Protein AF-0000000072488940 (afdb_homodimer)

Foldseek 3Di:
DLVLVVLLVLLLVLLVVCVVVVDLPDPRPQPDDPPDPSSLSSVLLNLLNSLVVLVVVLPPPPDDPVVNVVSVVVSVVSVVVNLVSLLVVLVVLCVVLVPPAADPQAEADPDDLSVLSSVSSNLSNVLVVLVVQLVDPPDDPVSNVVSVVVSVVSVVVNVVSSVVSSVVSVCSNNNNYDDDDDRDVDQVVDLVRDCVSVVVD/DLVLVVLLVLLLVLLVVCVVVVDLPDPRPQPDDPPDPSSLSSVLLNLLNSLVVLVVVLPPPPDDPVVNVVSVVVSVVSVVVNLVSLLVVLVVLCVVLVPPAADPQAEADPDDLSVLSSVSSNLSNVLVVLVVQLVDPPDDPVSNVVSVVVSVVSVVVNVVSSVVSVVVSVCSNNNNYDDDRDRDVPQVVDLVRDCVNPVVD

Organism: NCBI:txid1796646

Solvent-accessible surface area (backbone atoms only — not comparable to full-atom values): 22090 Å² total; per-residue (Å²): 128,64,56,38,56,55,49,46,54,40,20,40,48,29,45,52,58,48,63,73,70,70,47,81,82,61,77,82,84,71,89,47,59,86,91,41,69,65,28,51,48,29,53,46,22,40,52,48,48,37,47,53,53,53,53,50,58,61,62,42,90,82,54,52,34,63,59,36,44,54,48,50,54,51,48,54,54,47,51,52,54,50,51,52,48,36,50,50,45,40,48,51,52,49,62,72,47,62,83,48,64,62,43,96,81,37,43,51,64,69,63,52,71,30,59,4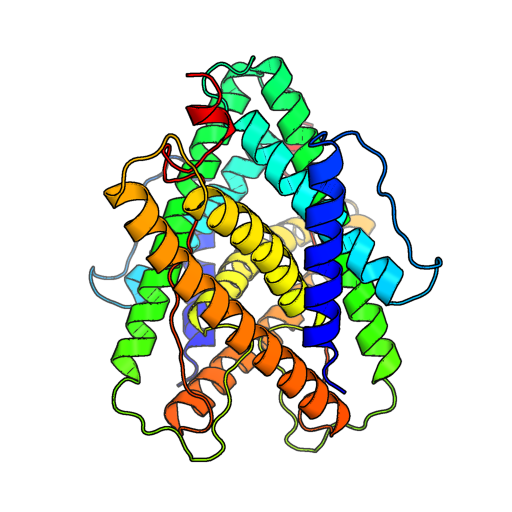9,48,52,53,49,33,54,46,38,48,51,46,53,54,35,50,52,53,44,63,46,82,91,55,53,69,66,56,28,52,54,32,43,54,53,37,53,52,48,51,51,49,49,54,52,42,32,50,17,43,33,49,50,51,50,31,34,69,71,4,52,23,50,89,80,89,74,80,82,82,66,43,77,83,36,62,92,61,25,62,76,64,51,64,74,101,127,66,58,38,55,53,49,46,54,41,19,40,49,28,44,53,56,49,62,75,70,70,46,81,82,59,78,83,83,71,88,47,58,87,90,40,69,66,27,54,48,27,52,47,21,39,49,50,48,37,46,54,52,52,53,50,57,59,63,41,88,82,56,52,32,62,57,37,44,55,49,51,54,52,50,54,53,48,51,50,54,49,50,53,47,36,50,51,44,40,48,51,52,50,63,74,49,61,82,47,64,60,43,96,81,38,43,54,64,69,62,52,68,30,60,49,47,50,54,50,34,54,46,36,48,50,49,54,55,35,49,52,53,44,62,48,81,88,56,54,67,68,56,27,52,53,32,44,54,50,36,52,50,48,52,50,48,49,55,52,42,32,51,16,44,33,50,49,53,50,31,33,67,71,5,52,23,50,89,80,90,75,80,82,82,67,47,78,81,36,62,92,62,26,63,76,66,51,65,75,100

Nearest PDB structures (foldseek):
  2h7v-assembly1_C  TM=3.524E-01  e=2.599E+00  Yersinia pseudotuberculosis
  6yrf-assembly1_A  TM=2.963E-01  e=3.303E+00  Bacillus thuringiensis
  6zc9-assembly1_A  TM=2.821E-01  e=9.047E+00  Homo sapiens
  6n2d-assembly1_a  TM=2.483E-01  e=9.958E+00  Bacillus sp. PS3
  2h7v-assembly1_C  TM=3.525E-01  e=2.399E+00  Yersinia pseudotuberculosis

pLDDT: mean 92.8, std 9.83, range [46.97, 98.88]

Structure (mmCIF, N/CA/C/O backbone):
data_AF-0000000072488940-model_v1
#
loop_
_entity.id
_entity.type
_entity.pdbx_description
1 polymer 'DUF4254 domain-containing protein'
#
loop_
_atom_site.group_PDB
_atom_site.id
_atom_site.type_symbol
_atom_site.label_atom_id
_atom_site.label_alt_id
_atom_site.label_comp_id
_atom_site.label_asym_id
_atom_site.label_entity_id
_atom_site.label_seq_id
_atom_site.pdbx_PDB_ins_code
_atom_site.Cartn_x
_atom_site.Cartn_y
_atom_site.Cartn_z
_atom_site.occupancy
_atom_site.B_iso_or_equiv
_atom_site.auth_seq_id
_atom_site.auth_comp_id
_atom_site.auth_asym_id
_atom_site.auth_atom_id
_atom_site.pdbx_PDB_model_num
ATOM 1 N N . MET A 1 1 ? 22.109 -11.836 -13.844 1 56.94 1 MET A N 1
ATOM 2 C CA . MET A 1 1 ? 22.484 -10.523 -13.336 1 56.94 1 MET A CA 1
ATOM 3 C C . MET A 1 1 ? 21.438 -10.008 -12.344 1 56.94 1 MET A C 1
ATOM 5 O O . MET A 1 1 ? 20.234 -10.219 -12.531 1 56.94 1 MET A O 1
ATOM 9 N N . GLU A 1 2 ? 21.828 -9.867 -11.031 1 87.44 2 GLU A N 1
ATOM 10 C CA . GLU A 1 2 ? 20.969 -9.523 -9.906 1 87.44 2 GLU A CA 1
ATOM 11 C C . GLU A 1 2 ? 20.594 -8.039 -9.93 1 87.44 2 GLU A C 1
ATOM 13 O O . GLU A 1 2 ? 21.094 -7.258 -9.117 1 87.44 2 GLU A O 1
ATOM 18 N N . LEU A 1 3 ? 19.922 -7.648 -10.922 1 95.5 3 LEU A N 1
ATOM 19 C CA . LEU A 1 3 ? 19.516 -6.27 -11.188 1 95.5 3 LEU A CA 1
ATOM 20 C C . LEU A 1 3 ? 18.812 -5.668 -9.977 1 95.5 3 LEU A C 1
ATOM 22 O O . LEU A 1 3 ? 19.062 -4.516 -9.609 1 95.5 3 LEU A O 1
ATOM 26 N N . ALA A 1 4 ? 18 -6.391 -9.32 1 97.25 4 ALA A N 1
ATOM 27 C CA . ALA A 1 4 ? 17.25 -5.875 -8.18 1 97.25 4 ALA A CA 1
ATOM 28 C C . ALA A 1 4 ? 18.172 -5.59 -7 1 97.25 4 ALA A C 1
ATOM 30 O O . ALA A 1 4 ? 17.953 -4.625 -6.262 1 97.25 4 ALA A O 1
ATOM 31 N N . LYS A 1 5 ? 19.188 -6.406 -6.816 1 95.88 5 LYS A N 1
ATOM 32 C CA . LYS A 1 5 ? 20.172 -6.172 -5.762 1 95.88 5 LYS A CA 1
ATOM 33 C C . LYS A 1 5 ? 20.953 -4.875 -6.008 1 95.88 5 LYS A C 1
ATOM 35 O O . LYS A 1 5 ? 21.156 -4.086 -5.082 1 95.88 5 LYS A O 1
ATOM 40 N N . LYS A 1 6 ? 21.344 -4.73 -7.219 1 97.31 6 LYS A N 1
ATOM 41 C CA . LYS A 1 6 ? 22.031 -3.496 -7.59 1 97.31 6 LYS A CA 1
ATOM 42 C C . LYS A 1 6 ? 21.125 -2.285 -7.406 1 97.31 6 LYS A C 1
ATOM 44 O O . LYS A 1 6 ? 21.547 -1.248 -6.898 1 97.31 6 LYS A O 1
ATOM 49 N N . ALA A 1 7 ? 19.875 -2.41 -7.855 1 98.5 7 ALA A N 1
ATOM 50 C CA . ALA A 1 7 ? 18.906 -1.332 -7.699 1 98.5 7 ALA A CA 1
ATOM 51 C C . ALA A 1 7 ? 18.734 -0.958 -6.23 1 98.5 7 ALA A C 1
ATOM 53 O O . ALA A 1 7 ? 18.703 0.226 -5.883 1 98.5 7 ALA A O 1
ATOM 54 N N . PHE A 1 8 ? 18.75 -1.967 -5.328 1 98.56 8 PHE A N 1
ATOM 55 C CA . PHE A 1 8 ? 18.562 -1.69 -3.906 1 98.56 8 PHE A CA 1
ATOM 56 C C . PHE A 1 8 ? 19.734 -0.888 -3.357 1 98.56 8 PHE A C 1
ATOM 58 O O . PHE A 1 8 ? 19.547 0.043 -2.572 1 98.56 8 PHE A O 1
ATOM 65 N N . ARG A 1 9 ? 20.906 -1.246 -3.75 1 98.06 9 ARG A N 1
ATOM 66 C CA . ARG A 1 9 ? 22.078 -0.511 -3.311 1 98.06 9 ARG A CA 1
ATOM 67 C C . ARG A 1 9 ? 22.016 0.949 -3.744 1 98.06 9 ARG A C 1
ATOM 69 O O . ARG A 1 9 ? 22.344 1.85 -2.971 1 98.06 9 ARG A O 1
ATOM 76 N N . ILE A 1 10 ? 21.531 1.187 -4.93 1 98.75 10 ILE A N 1
ATOM 77 C CA . ILE A 1 10 ? 21.406 2.543 -5.453 1 98.75 10 ILE A CA 1
ATOM 78 C C . ILE A 1 10 ? 20.328 3.295 -4.68 1 98.75 10 ILE A C 1
ATOM 80 O O . ILE A 1 10 ? 20.5 4.469 -4.344 1 98.75 10 ILE A O 1
ATOM 84 N N . PHE A 1 11 ? 19.203 2.643 -4.375 1 98.81 11 PHE A N 1
ATOM 85 C CA . PHE A 1 11 ? 18.141 3.248 -3.58 1 98.81 11 PHE A CA 1
ATOM 86 C C . PHE A 1 11 ? 18.656 3.621 -2.191 1 98.81 11 PHE A C 1
ATOM 88 O O . PHE A 1 11 ? 18.375 4.715 -1.694 1 98.81 11 PHE A O 1
ATOM 95 N N . ALA A 1 12 ? 19.406 2.678 -1.577 1 98.62 12 ALA A N 1
ATOM 96 C CA . ALA A 1 12 ? 19.969 2.938 -0.256 1 98.62 12 ALA A CA 1
ATOM 97 C C . ALA A 1 12 ? 20.938 4.121 -0.296 1 98.62 12 ALA A C 1
ATOM 99 O O . ALA A 1 12 ? 20.938 4.965 0.606 1 98.62 12 ALA A O 1
ATOM 100 N N . ASP A 1 13 ? 21.719 4.238 -1.338 1 98.62 13 ASP A N 1
ATOM 101 C CA . ASP A 1 13 ? 22.641 5.348 -1.512 1 98.62 13 ASP A CA 1
ATOM 102 C C . ASP A 1 13 ? 21.906 6.672 -1.655 1 98.62 13 ASP A C 1
ATOM 104 O O . ASP A 1 13 ? 22.312 7.684 -1.075 1 98.62 13 ASP A O 1
ATOM 108 N N . ALA A 1 14 ? 20.844 6.664 -2.455 1 98.75 14 ALA A N 1
ATOM 109 C CA . ALA A 1 14 ? 20.047 7.875 -2.643 1 98.75 14 ALA A CA 1
ATOM 110 C C . ALA A 1 14 ? 19.406 8.312 -1.333 1 98.75 14 ALA A C 1
ATOM 112 O O . ALA A 1 14 ? 19.391 9.508 -1.012 1 98.75 14 ALA A O 1
ATOM 113 N N . THR A 1 15 ? 18.891 7.383 -0.587 1 98.75 15 THR A N 1
ATOM 114 C CA . THR A 1 15 ? 18.297 7.664 0.715 1 98.75 15 THR A CA 1
ATOM 115 C C . THR A 1 15 ? 19.344 8.273 1.661 1 98.75 15 THR A C 1
ATOM 117 O O . THR A 1 15 ? 19.047 9.25 2.355 1 98.75 15 THR A O 1
ATOM 120 N N . GLU A 1 16 ? 20.531 7.691 1.662 1 98.38 16 GLU A N 1
ATOM 121 C CA . GLU A 1 16 ? 21.625 8.227 2.484 1 98.38 16 GLU A CA 1
ATOM 122 C C . GLU A 1 16 ? 22.016 9.633 2.041 1 98.38 16 GLU A C 1
ATOM 124 O O . GLU A 1 16 ? 22.266 10.5 2.877 1 98.38 16 GLU A O 1
ATOM 129 N N . ALA A 1 17 ? 22.062 9.828 0.758 1 98.62 17 ALA A N 1
ATOM 130 C CA . ALA A 1 17 ? 22.438 11.133 0.215 1 98.62 17 ALA A CA 1
ATOM 131 C C . ALA A 1 17 ? 21.469 12.219 0.68 1 98.62 17 ALA A C 1
ATOM 133 O O . ALA A 1 17 ? 21.875 13.32 1.036 1 98.62 17 ALA A O 1
ATOM 134 N N . TYR A 1 18 ? 20.156 11.953 0.658 1 98.56 18 TYR A N 1
ATOM 135 C CA . TYR A 1 18 ? 19.156 12.898 1.138 1 98.56 18 TYR A CA 1
ATOM 136 C C . TYR A 1 18 ? 19.453 13.312 2.574 1 98.56 18 TYR A C 1
ATOM 138 O O . TYR A 1 18 ? 19.312 14.492 2.926 1 98.56 18 TYR A O 1
ATOM 146 N N . HIS A 1 19 ? 19.844 12.359 3.438 1 97.88 19 HIS A N 1
ATOM 147 C CA . HIS A 1 19 ? 19.938 12.578 4.875 1 97.88 19 HIS A CA 1
ATOM 148 C C . HIS A 1 19 ? 21.234 13.273 5.242 1 97.88 19 HIS A C 1
ATOM 150 O O . HIS A 1 19 ? 21.5 13.539 6.422 1 97.88 19 HIS A O 1
ATOM 156 N N . GLN A 1 20 ? 22.047 13.617 4.156 1 97.38 20 GLN A N 1
ATOM 157 C CA . GLN A 1 20 ? 23.188 14.5 4.391 1 97.38 20 GLN A CA 1
ATOM 158 C C . GLN A 1 20 ? 22.734 15.914 4.719 1 97.38 20 GLN A C 1
ATOM 160 O O . GLN A 1 20 ? 23.391 16.625 5.469 1 97.38 20 GLN A O 1
ATOM 165 N N . THR A 1 21 ? 21.516 16.297 4.25 1 97.44 21 THR A N 1
ATOM 166 C CA . THR A 1 21 ? 21.031 17.656 4.469 1 97.44 21 THR A CA 1
ATOM 167 C C . THR A 1 21 ? 19.672 17.641 5.168 1 97.44 21 THR A C 1
ATOM 169 O O . THR A 1 21 ? 19.266 18.656 5.742 1 97.44 21 THR A O 1
ATOM 172 N N . ASP A 1 22 ? 18.953 16.5 5.051 1 96.81 22 ASP A N 1
ATOM 173 C CA . ASP A 1 22 ? 17.625 16.359 5.637 1 96.81 22 ASP A CA 1
ATOM 174 C C . ASP A 1 22 ? 16.734 17.547 5.277 1 96.81 22 ASP A C 1
ATOM 176 O O . ASP A 1 22 ? 16.094 18.125 6.148 1 96.81 22 ASP A O 1
ATOM 180 N N . ASN A 1 23 ? 16.797 17.922 3.996 1 96.94 23 ASN A N 1
ATOM 181 C CA . ASN A 1 23 ? 16.047 19.078 3.488 1 96.94 23 ASN A CA 1
ATOM 182 C C . ASN A 1 23 ? 15.359 18.75 2.166 1 96.94 23 ASN A C 1
ATOM 184 O O . ASN A 1 23 ? 16.016 18.422 1.18 1 96.94 23 ASN A O 1
ATOM 188 N N . VAL A 1 24 ? 14.016 18.828 2.154 1 97.81 24 VAL A N 1
ATOM 189 C CA . VAL A 1 24 ? 13.18 18.391 1.039 1 97.81 24 VAL A CA 1
ATOM 190 C C . VAL A 1 24 ? 13.438 19.281 -0.177 1 97.81 24 VAL A C 1
ATOM 192 O O . VAL A 1 24 ? 13.086 18.922 -1.302 1 97.81 24 VAL A O 1
ATOM 195 N N . ASP A 1 25 ? 14.164 20.406 -0.032 1 97.88 25 ASP A N 1
ATOM 196 C CA . ASP A 1 25 ? 14.383 21.344 -1.138 1 97.88 25 ASP A CA 1
ATOM 197 C C . ASP A 1 25 ? 15.797 21.203 -1.697 1 97.88 25 ASP A C 1
ATOM 199 O O . ASP A 1 25 ? 16.172 21.922 -2.629 1 97.88 25 ASP A O 1
ATOM 203 N N . THR A 1 26 ? 16.656 20.281 -1.09 1 97.75 26 THR A N 1
ATOM 204 C CA . THR A 1 26 ? 18 20.047 -1.616 1 97.75 26 THR A CA 1
ATOM 205 C C . THR A 1 26 ? 17.922 19.406 -3 1 97.75 26 THR A C 1
ATOM 207 O O . THR A 1 26 ? 17.188 18.438 -3.207 1 97.75 26 THR A O 1
ATOM 210 N N . PRO A 1 27 ? 18.609 20.047 -3.969 1 97.31 27 PRO A N 1
ATOM 211 C CA . PRO A 1 27 ? 18.641 19.391 -5.281 1 97.31 27 PRO A CA 1
ATOM 212 C C . PRO A 1 27 ? 19.234 17.984 -5.227 1 97.31 27 PRO A C 1
ATOM 214 O O . PRO A 1 27 ? 20.141 17.734 -4.438 1 97.31 27 PRO A O 1
ATOM 217 N N . CYS A 1 28 ? 18.797 17.078 -6.027 1 98.06 28 CYS A N 1
ATOM 218 C CA . CYS A 1 28 ? 19.234 15.688 -6.074 1 98.06 28 CYS A CA 1
ATOM 219 C C . CYS A 1 28 ? 20.688 15.586 -6.516 1 98.06 28 CYS A C 1
ATOM 221 O O . CYS A 1 28 ? 21.031 15.977 -7.633 1 98.06 28 CYS A O 1
ATOM 223 N N . PRO A 1 29 ? 21.578 15.109 -5.711 1 98 29 PRO A N 1
ATOM 224 C CA . PRO A 1 29 ? 22.984 14.938 -6.086 1 98 29 PRO A CA 1
ATOM 225 C C . PRO A 1 29 ? 23.234 13.625 -6.82 1 98 29 PRO A C 1
ATOM 227 O O . PRO A 1 29 ? 24.078 12.828 -6.395 1 98 29 PRO A O 1
ATOM 230 N N . ASN A 1 30 ? 22.625 13.414 -7.984 1 98.38 30 ASN A N 1
ATOM 231 C CA . ASN A 1 30 ? 22.734 12.164 -8.734 1 98.38 30 ASN A CA 1
ATOM 232 C C . ASN A 1 30 ? 24.141 11.938 -9.258 1 98.38 30 ASN A C 1
ATOM 234 O O . ASN A 1 30 ? 24.656 12.727 -10.062 1 98.38 30 ASN A O 1
ATOM 238 N N . PRO A 1 31 ? 24.781 10.852 -8.852 1 98.12 31 PRO A N 1
ATOM 239 C CA . PRO A 1 31 ? 26.172 10.633 -9.258 1 98.12 31 PRO A CA 1
ATOM 240 C C . PRO A 1 31 ? 26.281 9.914 -10.602 1 98.12 31 PRO A C 1
ATOM 242 O O . PRO A 1 31 ? 27.391 9.773 -11.141 1 98.12 31 PRO A O 1
ATOM 245 N N . TYR A 1 32 ? 25.172 9.477 -11.117 1 98.19 32 TYR A N 1
ATOM 246 C CA . TYR A 1 32 ? 25.172 8.703 -12.352 1 98.19 32 TYR A CA 1
ATOM 247 C C . TYR A 1 32 ? 24.891 9.594 -13.555 1 98.19 32 TYR A C 1
ATOM 249 O O . TYR A 1 32 ? 24.125 10.562 -13.445 1 98.19 32 TYR A O 1
ATOM 257 N N . GLY A 1 33 ? 25.516 9.242 -14.703 1 96.38 33 GLY A N 1
ATOM 258 C CA . GLY A 1 33 ? 25.344 10.016 -15.922 1 96.38 33 GLY A CA 1
ATOM 259 C C . GLY A 1 33 ? 23.922 9.961 -16.453 1 96.38 33 GLY A C 1
ATOM 260 O O . GLY A 1 33 ? 23.266 8.922 -16.391 1 96.38 33 GLY A O 1
ATOM 261 N N . GLU A 1 34 ? 23.453 11.094 -17.016 1 92.5 34 GLU A N 1
ATOM 262 C CA . GLU A 1 34 ? 22.125 11.141 -17.641 1 92.5 34 GLU A CA 1
ATOM 263 C C . GLU A 1 34 ? 21.984 10.07 -18.719 1 92.5 34 GLU A C 1
ATOM 265 O O . GLU A 1 34 ? 22.922 9.828 -19.484 1 92.5 34 GLU A O 1
ATOM 270 N N . GLY A 1 35 ? 20.812 9.43 -18.766 1 91.12 35 GLY A N 1
ATOM 271 C CA . GLY A 1 35 ? 20.547 8.43 -19.797 1 91.12 35 GLY A CA 1
ATOM 272 C C . GLY A 1 35 ? 20.828 7.016 -19.328 1 91.12 35 GLY A C 1
ATOM 273 O O . GLY A 1 35 ? 20.406 6.051 -19.969 1 91.12 35 GLY A O 1
ATOM 274 N N . THR A 1 36 ? 21.578 6.809 -18.234 1 96.31 36 THR A N 1
ATOM 275 C CA . THR A 1 36 ? 21.828 5.465 -17.703 1 96.31 36 THR A CA 1
ATOM 276 C C . THR A 1 36 ? 20.641 4.984 -16.875 1 96.31 36 THR A C 1
ATOM 278 O O . THR A 1 36 ? 19.859 5.797 -16.375 1 96.31 36 THR A O 1
ATOM 281 N N . PHE A 1 37 ? 20.484 3.787 -16.844 1 96.62 37 PHE A N 1
ATOM 282 C CA . PHE A 1 37 ? 19.422 3.213 -16.031 1 96.62 37 PHE A CA 1
ATOM 283 C C . PHE A 1 37 ? 19.641 3.533 -14.555 1 96.62 37 PHE A C 1
ATOM 285 O O . PHE A 1 37 ? 18.688 3.811 -13.828 1 96.62 37 PHE A O 1
ATOM 292 N N . GLU A 1 38 ? 20.891 3.52 -14.07 1 97.5 38 GLU A N 1
ATOM 293 C CA . GLU A 1 38 ? 21.266 3.83 -12.695 1 97.5 38 GLU A CA 1
ATOM 294 C C . GLU A 1 38 ? 20.844 5.25 -12.32 1 97.5 38 GLU A C 1
ATOM 296 O O . GLU A 1 38 ? 20.453 5.508 -11.18 1 97.5 38 GLU A O 1
ATOM 301 N N . HIS A 1 39 ? 20.984 6.184 -13.32 1 98.12 39 HIS A N 1
ATOM 302 C CA . HIS A 1 39 ? 20.562 7.559 -13.109 1 98.12 39 HIS A CA 1
ATOM 303 C C . HIS A 1 39 ? 19.062 7.633 -12.812 1 98.12 39 HIS A C 1
ATOM 305 O O . HIS A 1 39 ? 18.641 8.352 -11.906 1 98.12 39 HIS A O 1
ATOM 311 N N . VAL A 1 40 ? 18.312 6.82 -13.523 1 98.19 40 VAL A N 1
ATOM 312 C CA . VAL A 1 40 ? 16.859 6.777 -13.359 1 98.19 40 VAL A CA 1
ATOM 313 C C . VAL A 1 40 ? 16.516 6.195 -11.984 1 98.19 40 VAL A C 1
ATOM 315 O O . VAL A 1 40 ? 15.672 6.73 -11.273 1 98.19 40 VAL A O 1
ATOM 318 N N . LEU A 1 41 ? 17.219 5.176 -11.562 1 98.62 41 LEU A N 1
ATOM 319 C CA . LEU A 1 41 ? 16.953 4.52 -10.289 1 98.62 41 LEU A CA 1
ATOM 320 C C . LEU A 1 41 ? 17.25 5.457 -9.125 1 98.62 41 LEU A C 1
ATOM 322 O O . LEU A 1 41 ? 16.469 5.535 -8.164 1 98.62 41 LEU A O 1
ATOM 326 N N . PHE A 1 42 ? 18.375 6.156 -9.211 1 98.75 42 PHE A N 1
ATOM 327 C CA . PHE A 1 42 ? 18.766 7.09 -8.164 1 98.75 42 PHE A CA 1
ATOM 328 C C . PHE A 1 42 ? 17.734 8.211 -8.039 1 98.75 42 PHE A C 1
ATOM 330 O O . PHE A 1 42 ? 17.281 8.523 -6.934 1 98.75 42 PHE A O 1
ATOM 337 N N . ALA A 1 43 ? 17.359 8.797 -9.164 1 98.62 43 ALA A N 1
ATOM 338 C CA . ALA A 1 43 ? 16.359 9.875 -9.203 1 98.62 43 ALA A CA 1
ATOM 339 C C . ALA A 1 43 ? 15.016 9.391 -8.68 1 98.62 43 ALA A C 1
ATOM 341 O O . ALA A 1 43 ? 14.312 10.133 -7.988 1 98.62 43 ALA A O 1
ATOM 342 N N . LYS A 1 44 ? 14.734 8.156 -9.031 1 98.62 44 LYS A N 1
ATOM 343 C CA . LYS A 1 44 ? 13.477 7.57 -8.578 1 98.62 44 LYS A CA 1
ATOM 344 C C . LYS A 1 44 ? 13.422 7.5 -7.055 1 98.62 44 LYS A C 1
ATOM 346 O O . LYS A 1 44 ? 12.438 7.926 -6.441 1 98.62 44 LYS A O 1
ATOM 351 N N . ASN A 1 45 ? 14.453 7 -6.426 1 98.81 45 ASN A N 1
ATOM 352 C CA . ASN A 1 45 ? 14.461 6.91 -4.973 1 98.81 45 ASN A CA 1
ATOM 353 C C . ASN A 1 45 ? 14.523 8.289 -4.32 1 98.81 45 ASN A C 1
ATOM 355 O O . ASN A 1 45 ? 13.953 8.5 -3.25 1 98.81 45 ASN A O 1
ATOM 359 N N . TRP A 1 46 ? 15.195 9.242 -4.957 1 98.81 46 TRP A N 1
ATOM 360 C CA . TRP A 1 46 ? 15.25 10.609 -4.441 1 98.81 46 TRP A CA 1
ATOM 361 C C . TRP A 1 46 ? 13.852 11.203 -4.328 1 98.81 46 TRP A C 1
ATOM 363 O O . TRP A 1 46 ? 13.508 11.805 -3.307 1 98.81 46 TRP A O 1
ATOM 373 N N . VAL A 1 47 ? 13.031 10.953 -5.371 1 98.69 47 VAL A N 1
ATOM 374 C CA . VAL A 1 47 ? 11.648 11.414 -5.355 1 98.69 47 VAL A CA 1
ATOM 375 C C . VAL A 1 47 ? 10.898 10.773 -4.188 1 98.69 47 VAL A C 1
ATOM 377 O O . VAL A 1 47 ? 10.164 11.445 -3.469 1 98.69 47 VAL A O 1
ATOM 380 N N . ASP A 1 48 ? 11.148 9.477 -3.916 1 98.56 48 ASP A N 1
ATOM 381 C CA . ASP A 1 48 ? 10.469 8.742 -2.85 1 98.56 48 ASP A CA 1
ATOM 382 C C . ASP A 1 48 ? 10.883 9.273 -1.477 1 98.56 48 ASP A C 1
ATOM 384 O O . ASP A 1 48 ? 10.031 9.469 -0.604 1 98.56 48 ASP A O 1
ATOM 388 N N . VAL A 1 49 ? 12.172 9.484 -1.285 1 98.31 49 VAL A N 1
ATOM 389 C CA . VAL A 1 49 ? 12.656 9.938 0.015 1 98.31 49 VAL A CA 1
ATOM 390 C C . VAL A 1 49 ? 12.148 11.352 0.292 1 98.31 49 VAL A C 1
ATOM 392 O O . VAL A 1 49 ? 11.742 11.664 1.412 1 98.31 49 VAL A O 1
ATOM 395 N N . VAL A 1 50 ? 12.172 12.219 -0.739 1 98.56 50 VAL A N 1
ATOM 396 C CA . VAL A 1 50 ? 11.664 13.57 -0.585 1 98.56 50 VAL A CA 1
ATOM 397 C C . VAL A 1 50 ? 10.172 13.523 -0.251 1 98.56 50 VAL A C 1
ATOM 399 O O . VAL A 1 50 ? 9.711 14.211 0.667 1 98.56 50 VAL A O 1
ATOM 402 N N . GLN A 1 51 ? 9.445 12.688 -0.96 1 97.88 51 GLN A N 1
ATOM 403 C CA . GLN A 1 51 ? 8.016 12.562 -0.703 1 97.88 51 GLN A CA 1
ATOM 404 C C . GLN A 1 51 ? 7.754 12.055 0.714 1 97.88 51 GLN A C 1
ATOM 406 O O . GLN A 1 51 ? 6.828 12.523 1.382 1 97.88 51 GLN A O 1
ATOM 411 N N . TRP A 1 52 ? 8.508 11.086 1.188 1 96.5 52 TRP A N 1
ATOM 412 C CA . TRP A 1 52 ? 8.414 10.555 2.543 1 96.5 52 TRP A CA 1
ATOM 413 C C . TRP A 1 52 ? 8.5 11.68 3.574 1 96.5 52 TRP A C 1
ATOM 415 O O . TRP A 1 52 ? 7.668 11.758 4.48 1 96.5 52 TRP A O 1
ATOM 425 N N . HIS A 1 53 ? 9.438 12.562 3.396 1 96.5 53 HIS A N 1
ATOM 426 C CA . HIS A 1 53 ? 9.672 13.617 4.379 1 96.5 53 HIS A CA 1
ATOM 427 C C . HIS A 1 53 ? 8.68 14.766 4.215 1 96.5 53 HIS A C 1
ATOM 429 O O . HIS A 1 53 ? 8.352 15.445 5.188 1 96.5 53 HIS A O 1
ATOM 435 N N . LEU A 1 54 ? 8.117 14.984 2.945 1 97.12 54 LEU A N 1
ATOM 436 C CA . LEU A 1 54 ? 6.996 15.906 2.779 1 97.12 54 LEU A CA 1
ATOM 437 C C . LEU A 1 54 ? 5.785 15.43 3.574 1 97.12 54 LEU A C 1
ATOM 439 O O . LEU A 1 54 ? 5.105 16.234 4.211 1 97.12 54 LEU A O 1
ATOM 443 N N . GLU A 1 55 ? 5.57 14.141 3.559 1 94.25 55 GLU A N 1
ATOM 444 C CA . GLU A 1 55 ? 4.465 13.57 4.316 1 94.25 55 GLU A CA 1
ATOM 445 C C . GLU A 1 55 ? 4.703 13.695 5.82 1 94.25 55 GLU A C 1
ATOM 447 O O . GLU A 1 55 ? 3.762 13.914 6.586 1 94.25 55 GLU A O 1
ATOM 452 N N . ASP A 1 56 ? 5.91 13.555 6.242 1 93.25 56 ASP A N 1
ATOM 453 C CA . ASP A 1 56 ? 6.242 13.766 7.645 1 93.25 56 ASP A CA 1
ATOM 454 C C . ASP A 1 56 ? 5.906 15.188 8.078 1 93.25 56 ASP A C 1
ATOM 456 O O . ASP A 1 56 ? 5.328 15.398 9.148 1 93.25 56 ASP A O 1
ATOM 460 N N . LEU A 1 57 ? 6.301 16.156 7.238 1 94.38 57 LEU A N 1
ATOM 461 C CA . LEU A 1 57 ? 6.086 17.562 7.551 1 94.38 57 LEU A CA 1
ATOM 462 C C . LEU A 1 57 ? 4.598 17.859 7.703 1 94.38 57 LEU A C 1
ATOM 464 O O . LEU A 1 57 ? 4.195 18.562 8.633 1 94.38 57 LEU A O 1
ATOM 468 N N . ILE A 1 58 ? 3.816 17.281 6.871 1 95 58 ILE A N 1
ATOM 469 C CA . ILE A 1 58 ? 2.398 17.625 6.883 1 95 58 ILE A CA 1
ATOM 470 C C . ILE A 1 58 ? 1.713 16.938 8.062 1 95 58 ILE A C 1
ATOM 472 O O . ILE A 1 58 ? 0.601 17.312 8.445 1 95 58 ILE A O 1
ATOM 476 N N . ARG A 1 59 ? 2.271 15.984 8.672 1 92.19 59 ARG A N 1
ATOM 477 C CA . ARG A 1 59 ? 1.679 15.25 9.789 1 92.19 59 ARG A CA 1
ATOM 478 C C . ARG A 1 59 ? 1.954 15.945 11.117 1 92.19 59 ARG A C 1
ATOM 480 O O . ARG A 1 59 ? 1.401 15.562 12.148 1 92.19 59 ARG A O 1
ATOM 487 N N . ASP A 1 60 ? 2.811 16.969 11.094 1 91.88 60 ASP A N 1
ATOM 488 C CA . ASP A 1 60 ? 3.018 17.797 12.281 1 91.88 60 ASP A CA 1
ATOM 489 C C . ASP A 1 60 ? 1.693 18.344 12.812 1 91.88 60 ASP A C 1
ATOM 491 O O . ASP A 1 60 ? 0.982 19.062 12.102 1 91.88 60 ASP A O 1
ATOM 495 N N . PRO A 1 61 ? 1.313 17.984 14.102 1 91.5 61 PRO A N 1
ATOM 496 C CA . PRO A 1 61 ? 0.031 18.422 14.648 1 91.5 61 PRO A CA 1
ATOM 497 C C . PRO A 1 61 ? -0.068 19.953 14.75 1 91.5 61 PRO A C 1
ATOM 499 O O . PRO A 1 61 ? -1.172 20.5 14.758 1 91.5 61 PRO A O 1
ATOM 502 N N . ALA A 1 62 ? 1.099 20.688 14.773 1 94.56 62 ALA A N 1
ATOM 503 C CA . ALA A 1 62 ? 1.12 22.125 14.969 1 94.56 62 ALA A CA 1
ATOM 504 C C . ALA A 1 62 ? 1.247 22.859 13.633 1 94.56 62 ALA A C 1
ATOM 506 O O . ALA A 1 62 ? 1.421 24.078 13.602 1 94.56 62 ALA A O 1
ATOM 507 N N . ILE A 1 63 ? 1.099 22.125 12.555 1 96.25 63 ILE A N 1
ATOM 508 C CA . ILE A 1 63 ? 1.319 22.75 11.25 1 96.25 63 ILE A CA 1
ATOM 509 C C . ILE A 1 63 ? 0.226 23.781 10.977 1 96.25 63 ILE A C 1
ATOM 511 O O . ILE A 1 63 ? -0.936 23.562 11.336 1 96.25 63 ILE A O 1
ATOM 515 N N . ASP A 1 64 ? 0.68 24.906 10.383 1 97.81 64 ASP A N 1
ATOM 516 C CA . ASP A 1 64 ? -0.28 25.891 9.906 1 97.81 64 ASP A CA 1
ATOM 517 C C . ASP A 1 64 ? -1.111 25.344 8.75 1 97.81 64 ASP A C 1
ATOM 519 O O . ASP A 1 64 ? -0.562 24.828 7.773 1 97.81 64 ASP A O 1
ATOM 523 N N . PRO A 1 65 ? -2.432 25.438 8.852 1 97.62 65 PRO A N 1
ATOM 524 C CA . PRO A 1 65 ? -3.303 24.859 7.828 1 97.62 65 PRO A CA 1
ATOM 525 C C . PRO A 1 65 ? -2.975 25.344 6.422 1 97.62 65 PRO A C 1
ATOM 527 O O . PRO A 1 65 ? -3.016 24.562 5.465 1 97.62 65 PRO A O 1
ATOM 530 N N . ALA A 1 66 ? -2.695 26.609 6.289 1 97.5 66 ALA A N 1
ATOM 531 C CA . ALA A 1 66 ? -2.348 27.141 4.973 1 97.5 66 ALA A CA 1
ATOM 532 C C . ALA A 1 66 ? -1.066 26.5 4.445 1 97.5 66 ALA A C 1
ATOM 534 O O . ALA A 1 66 ? -0.971 26.172 3.262 1 97.5 66 ALA A O 1
ATOM 535 N N . GLU A 1 67 ? -0.102 26.328 5.297 1 97.5 67 GLU A N 1
ATOM 536 C CA . GLU A 1 67 ? 1.14 25.656 4.93 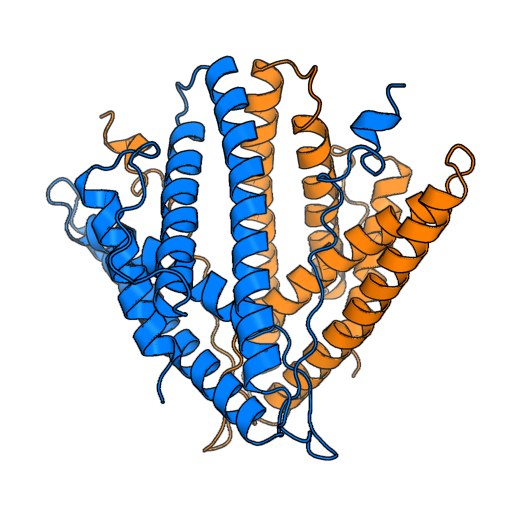1 97.5 67 GLU A CA 1
ATOM 537 C C . GLU A 1 67 ? 0.89 24.188 4.594 1 97.5 67 GLU A C 1
ATOM 539 O O . GLU A 1 67 ? 1.502 23.641 3.674 1 97.5 67 GLU A O 1
ATOM 544 N N . ALA A 1 68 ? -0.003 23.547 5.309 1 97.31 68 ALA A N 1
ATOM 545 C CA . ALA A 1 68 ? -0.367 22.156 5.059 1 97.31 68 ALA A CA 1
ATOM 546 C C . ALA A 1 68 ? -0.954 21.969 3.662 1 97.31 68 ALA A C 1
ATOM 548 O O . ALA A 1 68 ? -0.654 21 2.975 1 97.31 68 ALA A O 1
ATOM 549 N N . LEU A 1 69 ? -1.798 22.922 3.291 1 97.44 69 LEU A N 1
ATOM 550 C CA . LEU A 1 69 ? -2.43 22.828 1.98 1 97.44 69 LEU A CA 1
ATOM 551 C C . LEU A 1 69 ? -1.391 22.922 0.868 1 97.44 69 LEU A C 1
ATOM 553 O O . LEU A 1 69 ? -1.449 22.172 -0.109 1 97.44 69 LEU A O 1
ATOM 557 N N . VAL A 1 70 ? -0.401 23.859 1.047 1 97.12 70 VAL A N 1
ATOM 558 C CA . VAL A 1 70 ? 0.688 24 0.086 1 97.12 70 VAL A CA 1
ATOM 559 C C . VAL A 1 70 ? 1.473 22.688 0.003 1 97.12 70 VAL A C 1
ATOM 561 O O . VAL A 1 70 ? 1.796 22.219 -1.091 1 97.12 70 VAL A O 1
ATOM 564 N N . LEU A 1 71 ? 1.752 22.094 1.143 1 97.25 71 LEU A N 1
ATOM 565 C CA . LEU A 1 71 ? 2.484 20.844 1.197 1 97.25 71 LEU A CA 1
ATOM 566 C C . LEU A 1 71 ? 1.691 19.719 0.533 1 97.25 71 LEU A C 1
ATOM 568 O O . LEU A 1 71 ? 2.262 18.875 -0.164 1 97.25 71 LEU A O 1
ATOM 572 N N . LYS A 1 72 ? 0.378 19.75 0.752 1 97.5 72 LYS A N 1
ATOM 573 C CA . LYS A 1 72 ? -0.462 18.719 0.145 1 97.5 72 LYS A CA 1
ATOM 574 C C . LYS A 1 72 ? -0.421 18.812 -1.378 1 97.5 72 LYS A C 1
ATOM 576 O O . LYS A 1 72 ? -0.387 17.781 -2.061 1 97.5 72 LYS A O 1
ATOM 581 N N . ARG A 1 73 ? -0.434 20.016 -1.98 1 96.5 73 ARG A N 1
ATOM 582 C CA . ARG A 1 73 ? -0.305 20.188 -3.424 1 96.5 73 ARG A CA 1
ATOM 583 C C . ARG A 1 73 ? 1.049 19.688 -3.916 1 96.5 73 ARG A C 1
ATOM 585 O O . ARG A 1 73 ? 1.136 19.062 -4.969 1 96.5 73 ARG A O 1
ATOM 592 N N . ARG A 1 74 ? 2.098 19.984 -3.127 1 97.25 74 ARG A N 1
ATOM 593 C CA . ARG A 1 74 ? 3.445 19.531 -3.459 1 97.25 74 ARG A CA 1
ATOM 594 C C . ARG A 1 74 ? 3.533 18.016 -3.443 1 97.25 74 ARG A C 1
ATOM 596 O O . ARG A 1 74 ? 4.164 17.406 -4.316 1 97.25 74 ARG A O 1
ATOM 603 N N . ILE A 1 75 ? 2.902 17.375 -2.516 1 96.81 75 ILE A N 1
ATOM 604 C CA . ILE A 1 75 ? 2.887 15.914 -2.395 1 96.81 75 ILE A CA 1
ATOM 605 C C . ILE A 1 75 ? 2.178 15.305 -3.604 1 96.81 75 ILE A C 1
ATOM 607 O O . ILE A 1 75 ? 2.65 14.32 -4.176 1 96.81 75 ILE A O 1
ATOM 611 N N . ASP A 1 76 ? 1.058 15.914 -4.059 1 93.88 76 ASP A N 1
ATOM 612 C CA . ASP A 1 76 ? 0.331 15.422 -5.227 1 93.88 76 ASP A CA 1
ATOM 613 C C . ASP A 1 76 ? 1.19 15.516 -6.484 1 93.88 76 ASP A C 1
ATOM 615 O O . ASP A 1 76 ? 1.216 14.586 -7.293 1 93.88 76 ASP A O 1
ATOM 619 N N . ALA A 1 77 ? 1.868 16.672 -6.621 1 94.56 77 ALA A N 1
ATOM 620 C CA . ALA A 1 77 ? 2.771 16.844 -7.758 1 94.56 77 ALA A CA 1
ATOM 621 C C . ALA A 1 77 ? 3.904 15.82 -7.715 1 94.56 77 ALA A C 1
ATOM 623 O O . ALA A 1 77 ? 4.281 15.258 -8.742 1 94.56 77 ALA A O 1
ATOM 624 N N . SER A 1 78 ? 4.43 15.57 -6.527 1 96.75 78 SER A N 1
ATOM 625 C CA . SER A 1 78 ? 5.5 14.594 -6.348 1 96.75 78 SER A CA 1
ATOM 626 C C . SER A 1 78 ? 5.031 13.188 -6.703 1 96.75 78 SER A C 1
ATOM 628 O O . SER A 1 78 ? 5.789 12.398 -7.281 1 96.75 78 SER A O 1
ATOM 630 N N . ASN A 1 79 ? 3.77 12.883 -6.367 1 94.56 79 ASN A N 1
ATOM 631 C CA . ASN A 1 79 ? 3.195 11.586 -6.711 1 94.56 79 ASN A CA 1
ATOM 632 C C . ASN A 1 79 ? 3.145 11.383 -8.227 1 94.56 79 ASN A C 1
ATOM 634 O O . ASN A 1 79 ? 3.383 10.273 -8.711 1 94.56 79 ASN A O 1
ATOM 638 N N . GLN A 1 80 ? 2.844 12.391 -8.992 1 93.12 80 GLN A N 1
ATOM 639 C CA . GLN A 1 80 ? 2.838 12.297 -10.453 1 93.12 80 GLN A CA 1
ATOM 640 C C . GLN A 1 80 ? 4.246 12.062 -10.992 1 93.12 80 GLN A C 1
ATOM 642 O O . GLN A 1 80 ? 4.445 11.227 -11.883 1 93.12 80 GLN A O 1
ATOM 647 N N . VAL A 1 81 ? 5.258 12.781 -10.438 1 95.69 81 VAL A N 1
ATOM 648 C CA . VAL A 1 81 ? 6.641 12.57 -10.852 1 95.69 81 VAL A CA 1
ATOM 649 C C . VAL A 1 81 ? 7.055 11.125 -10.57 1 95.69 81 VAL A C 1
ATOM 651 O O . VAL A 1 81 ? 7.691 10.484 -11.406 1 95.69 81 VAL A O 1
ATOM 654 N N . ARG A 1 82 ? 6.672 10.617 -9.383 1 97.19 82 ARG A N 1
ATOM 655 C CA . ARG A 1 82 ? 6.953 9.234 -9.023 1 97.19 82 ARG A CA 1
ATOM 656 C C . ARG A 1 82 ? 6.391 8.273 -10.062 1 97.19 82 ARG A C 1
ATOM 658 O O . ARG A 1 82 ? 7.098 7.383 -10.547 1 97.19 82 ARG A O 1
ATOM 665 N N . THR A 1 83 ? 5.121 8.484 -10.484 1 95 83 THR A N 1
ATOM 666 C CA . THR A 1 83 ? 4.457 7.613 -11.453 1 95 83 THR A CA 1
ATOM 667 C C . THR A 1 83 ? 5.145 7.695 -12.812 1 95 83 THR A C 1
ATOM 669 O O . THR A 1 83 ? 5.359 6.676 -13.469 1 95 83 THR A O 1
ATOM 672 N N . ASP A 1 84 ? 5.527 8.938 -13.219 1 93.56 84 ASP A N 1
ATOM 673 C CA . ASP A 1 84 ? 6.227 9.125 -14.484 1 93.56 84 ASP A CA 1
ATOM 674 C C . ASP A 1 84 ? 7.547 8.359 -14.508 1 93.56 84 ASP A C 1
ATOM 676 O O . ASP A 1 84 ? 7.902 7.754 -15.516 1 93.56 84 ASP A O 1
ATOM 680 N N . MET A 1 85 ? 8.227 8.375 -13.414 1 96.25 85 MET A N 1
ATOM 681 C CA . MET A 1 85 ? 9.516 7.695 -13.336 1 96.25 85 MET A CA 1
ATOM 682 C C . MET A 1 85 ? 9.328 6.18 -13.375 1 96.25 85 MET A C 1
ATOM 684 O O . MET A 1 85 ? 10.125 5.473 -14 1 96.25 85 MET A O 1
ATOM 688 N N . VAL A 1 86 ? 8.289 5.648 -12.742 1 97.06 86 VAL A N 1
ATOM 689 C C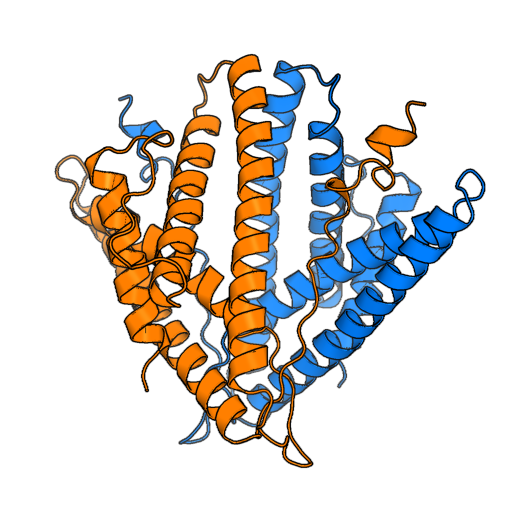A . VAL A 1 86 ? 8.008 4.215 -12.797 1 97.06 86 VAL A CA 1
ATOM 690 C C . VAL A 1 86 ? 7.672 3.811 -14.227 1 97.06 86 VAL A C 1
ATOM 692 O O . VAL A 1 86 ? 8.133 2.771 -14.711 1 97.06 86 VAL A O 1
ATOM 695 N N . GLU A 1 87 ? 6.934 4.637 -14.953 1 93.88 87 GLU A N 1
ATOM 696 C CA . GLU A 1 87 ? 6.594 4.359 -16.344 1 93.88 87 GLU A CA 1
ATOM 697 C C . GLU A 1 87 ? 7.828 4.395 -17.234 1 93.88 87 GLU A C 1
ATOM 699 O O . GLU A 1 87 ? 7.922 3.645 -18.219 1 93.88 87 GLU A O 1
ATOM 704 N N . GLN A 1 88 ? 8.758 5.293 -16.875 1 94.06 88 GLN A N 1
ATOM 705 C CA . GLN A 1 88 ? 10.031 5.305 -17.594 1 94.06 88 GLN A CA 1
ATOM 706 C C . GLN A 1 88 ? 10.781 3.992 -17.391 1 94.06 88 GLN A C 1
ATOM 708 O O . GLN A 1 88 ? 11.352 3.447 -18.344 1 94.06 88 GLN A O 1
ATOM 713 N N . ILE A 1 89 ? 10.758 3.441 -16.219 1 97.06 89 ILE A N 1
ATOM 714 C CA . ILE A 1 89 ? 11.406 2.172 -15.922 1 97.06 89 ILE A CA 1
ATOM 715 C C . ILE A 1 89 ? 10.688 1.038 -16.641 1 97.06 89 ILE A C 1
ATOM 717 O O . ILE A 1 89 ? 11.328 0.125 -17.172 1 97.06 89 ILE A O 1
ATOM 721 N N . ASP A 1 90 ? 9.359 1.143 -16.703 1 95.69 90 ASP A N 1
ATOM 722 C CA . ASP A 1 90 ? 8.578 0.176 -17.469 1 95.69 90 ASP A CA 1
ATOM 723 C C . ASP A 1 90 ? 9 0.174 -18.938 1 95.69 90 ASP A C 1
ATOM 725 O O . ASP A 1 90 ? 9.164 -0.889 -19.547 1 95.69 90 ASP A O 1
ATOM 729 N N . THR A 1 91 ? 9.109 1.354 -19.453 1 92.44 91 THR A N 1
ATOM 730 C CA . THR A 1 91 ? 9.516 1.497 -20.859 1 92.44 91 THR A CA 1
ATOM 731 C C . THR A 1 91 ? 10.906 0.908 -21.078 1 92.44 91 THR A C 1
ATOM 733 O O . THR A 1 91 ? 11.148 0.241 -22.078 1 92.44 91 THR A O 1
ATOM 736 N N . TYR A 1 92 ? 11.852 1.114 -20.141 1 94.75 92 TYR A N 1
ATOM 737 C CA . TYR A 1 92 ? 13.188 0.539 -20.219 1 94.75 92 TYR A CA 1
ATOM 738 C C . TYR A 1 92 ? 13.125 -0.979 -20.344 1 94.75 92 TYR A C 1
ATOM 740 O O . TYR A 1 92 ? 13.758 -1.562 -21.234 1 94.75 92 TYR A O 1
ATOM 748 N N . PHE A 1 93 ? 12.32 -1.664 -19.547 1 96.5 93 PHE A N 1
ATOM 749 C CA . PHE A 1 93 ? 12.242 -3.121 -19.547 1 96.5 93 PHE A CA 1
ATOM 750 C C . PHE A 1 93 ? 11.516 -3.617 -20.797 1 96.5 93 PHE A C 1
ATOM 752 O O . PHE A 1 93 ? 11.867 -4.656 -21.359 1 96.5 93 PHE A O 1
ATOM 759 N N . ARG A 1 94 ? 10.469 -2.854 -21.141 1 93.5 94 ARG A N 1
ATOM 760 C CA . ARG A 1 94 ? 9.773 -3.219 -22.375 1 93.5 94 ARG A CA 1
ATOM 761 C C . ARG A 1 94 ? 10.727 -3.225 -23.562 1 93.5 94 ARG A C 1
ATOM 763 O O . ARG A 1 94 ? 10.727 -4.164 -24.359 1 93.5 94 ARG A O 1
ATOM 770 N N . ASP A 1 95 ? 11.5 -2.172 -23.719 1 93.12 95 ASP A N 1
ATOM 771 C CA . ASP A 1 95 ? 12.469 -2.066 -24.797 1 93.12 95 ASP A CA 1
ATOM 772 C C . ASP A 1 95 ? 13.547 -3.143 -24.672 1 93.12 95 ASP A C 1
ATOM 774 O O . ASP A 1 95 ? 13.914 -3.775 -25.656 1 93.12 95 ASP A O 1
ATOM 778 N N . LYS A 1 96 ? 14.07 -3.4 -23.484 1 94.56 96 LYS A N 1
ATOM 779 C CA . LYS A 1 96 ? 15.125 -4.375 -23.234 1 94.56 96 LYS A CA 1
ATOM 780 C C . LYS A 1 96 ? 14.688 -5.777 -23.641 1 94.56 96 LYS A C 1
ATOM 782 O O . LYS A 1 96 ? 15.492 -6.547 -24.188 1 94.56 96 LYS A O 1
ATOM 787 N N . TYR A 1 97 ? 13.398 -6.051 -23.453 1 95.69 97 TYR A N 1
ATOM 788 C CA . TYR A 1 97 ? 12.953 -7.418 -23.672 1 95.69 97 TYR A CA 1
ATOM 789 C C . TYR A 1 97 ? 12.039 -7.496 -24.891 1 95.69 97 TYR A C 1
ATOM 791 O O . TYR A 1 97 ? 11.281 -8.453 -25.047 1 95.69 97 TYR A O 1
ATOM 799 N N . ALA A 1 98 ? 11.992 -6.5 -25.75 1 92.31 98 ALA A N 1
ATOM 800 C CA . ALA A 1 98 ? 11.125 -6.418 -26.922 1 92.31 98 ALA A CA 1
ATOM 801 C C . ALA A 1 98 ? 11.391 -7.582 -27.875 1 92.31 98 ALA A C 1
ATOM 803 O O . ALA A 1 98 ? 10.477 -8.039 -28.578 1 92.31 98 ALA A O 1
ATOM 804 N N . GLY A 1 99 ? 12.547 -8.133 -27.891 1 94.56 99 GLY A N 1
ATOM 805 C CA . GLY A 1 99 ? 12.914 -9.188 -28.828 1 94.56 99 GLY A CA 1
ATOM 806 C C . GLY A 1 99 ? 12.656 -10.578 -28.266 1 94.56 99 GLY A C 1
ATOM 807 O O . GLY A 1 99 ? 12.844 -11.578 -28.969 1 94.56 99 GLY A O 1
ATOM 808 N N . VAL A 1 100 ? 12.18 -10.68 -27.062 1 96.06 100 VAL A N 1
ATOM 809 C CA . VAL A 1 100 ? 11.961 -11.977 -26.438 1 96.06 100 VAL A CA 1
ATOM 810 C C . VAL A 1 100 ? 10.609 -12.539 -26.859 1 96.06 100 VAL A C 1
ATOM 812 O O . VAL A 1 100 ? 9.578 -11.875 -26.719 1 96.06 100 VAL A O 1
ATOM 815 N N . ALA A 1 101 ? 10.625 -13.695 -27.469 1 95.88 101 ALA A N 1
ATOM 816 C CA . ALA A 1 101 ? 9.391 -14.367 -27.875 1 95.88 101 ALA A CA 1
ATOM 817 C C . ALA A 1 101 ? 8.742 -15.07 -26.688 1 95.88 101 ALA A C 1
ATOM 819 O O . ALA A 1 101 ? 9.383 -15.875 -26 1 95.88 101 ALA A O 1
ATOM 820 N N . ALA A 1 102 ? 7.488 -14.711 -26.438 1 95.19 102 ALA A N 1
ATOM 821 C CA . ALA A 1 102 ? 6.75 -15.367 -25.359 1 95.19 102 ALA A CA 1
ATOM 822 C C . ALA A 1 102 ? 6.5 -16.828 -25.688 1 95.19 102 ALA A C 1
ATOM 824 O O . ALA A 1 102 ? 6.16 -17.172 -26.828 1 95.19 102 ALA A O 1
ATOM 825 N N . LEU A 1 103 ? 6.816 -17.719 -24.703 1 97 103 LEU A N 1
ATOM 826 C CA . LEU A 1 103 ? 6.469 -19.125 -24.859 1 97 103 LEU A CA 1
ATOM 827 C C . LEU A 1 103 ? 4.957 -19.297 -24.969 1 97 103 LEU A C 1
ATOM 829 O O . LEU A 1 103 ? 4.195 -18.438 -24.531 1 97 103 LEU A O 1
ATOM 833 N N . PRO A 1 104 ? 4.457 -20.391 -25.562 1 95.94 104 PRO A N 1
ATOM 834 C CA . PRO A 1 104 ? 3.02 -20.609 -25.75 1 95.94 104 PRO A CA 1
ATOM 835 C C . PRO A 1 104 ? 2.232 -20.578 -24.453 1 95.94 104 PRO A C 1
ATOM 837 O O . PRO A 1 104 ? 1.065 -20.188 -24.438 1 95.94 104 PRO A O 1
ATOM 840 N N . ASP A 1 105 ? 2.873 -20.922 -23.359 1 94.5 105 ASP A N 1
ATOM 841 C CA . ASP A 1 105 ? 2.176 -20.984 -22.078 1 94.5 105 ASP A CA 1
ATOM 842 C C . ASP A 1 105 ? 2.627 -19.859 -21.141 1 94.5 105 ASP A C 1
ATOM 844 O O . ASP A 1 105 ? 2.457 -19.938 -19.922 1 94.5 105 ASP A O 1
ATOM 848 N N . ALA A 1 106 ? 3.254 -18.797 -21.812 1 96.12 106 ALA A N 1
ATOM 849 C CA . ALA A 1 106 ? 3.721 -17.672 -21.016 1 96.12 106 ALA A CA 1
ATOM 850 C C . ALA A 1 106 ? 2.564 -17.016 -20.266 1 96.12 106 ALA A C 1
ATOM 852 O O . ALA A 1 106 ? 1.444 -16.938 -20.781 1 96.12 106 ALA A O 1
ATOM 853 N N . THR A 1 107 ? 2.795 -16.594 -19.094 1 94.56 107 THR A N 1
ATOM 854 C CA . THR A 1 107 ? 1.782 -15.922 -18.281 1 94.56 107 THR A CA 1
ATOM 855 C C . THR A 1 107 ? 2.209 -14.5 -17.953 1 94.56 107 THR A C 1
ATOM 857 O O . THR A 1 107 ? 3.334 -14.094 -18.25 1 94.56 107 THR A O 1
ATOM 860 N N . ILE A 1 108 ? 1.308 -13.75 -17.453 1 94.44 108 ILE A N 1
ATOM 861 C CA . ILE A 1 108 ? 1.572 -12.367 -17.047 1 94.44 108 ILE A CA 1
ATOM 862 C C . ILE A 1 108 ? 1.663 -12.281 -15.531 1 94.44 108 ILE A C 1
ATOM 864 O O . ILE A 1 108 ? 0.897 -12.93 -14.812 1 94.44 108 ILE A O 1
ATOM 868 N N . ASN A 1 109 ? 2.662 -11.562 -15.023 1 96.62 109 ASN A N 1
ATOM 869 C CA . ASN A 1 109 ? 2.812 -11.32 -13.594 1 96.62 109 ASN A CA 1
ATOM 870 C C . ASN A 1 109 ? 1.802 -10.297 -13.086 1 96.62 109 ASN A C 1
ATOM 872 O O . ASN A 1 109 ? 1.271 -9.508 -13.867 1 96.62 109 ASN A O 1
ATOM 876 N N . THR A 1 110 ? 1.481 -10.297 -11.836 1 97.06 110 THR A N 1
ATOM 877 C CA . THR A 1 110 ? 0.453 -9.43 -11.273 1 97.06 110 THR A CA 1
ATOM 878 C C . THR A 1 110 ? 0.871 -7.965 -11.375 1 97.06 110 THR A C 1
ATOM 880 O O . THR A 1 110 ? 0.025 -7.07 -11.344 1 97.06 110 THR A O 1
ATOM 883 N N . GLU A 1 111 ? 2.164 -7.707 -11.445 1 96.88 111 GLU A N 1
ATOM 884 C CA . GLU A 1 111 ? 2.686 -6.355 -11.641 1 96.88 111 GLU A CA 1
ATOM 885 C C . GLU A 1 111 ? 3.951 -6.375 -12.492 1 96.88 111 GLU A C 1
ATOM 887 O O . GLU A 1 111 ? 4.535 -7.434 -12.727 1 96.88 111 GLU A O 1
ATOM 892 N N . THR A 1 112 ? 4.324 -5.191 -13.062 1 96.81 112 THR A N 1
ATOM 893 C CA . THR A 1 112 ? 5.543 -5.094 -13.859 1 96.81 112 THR A CA 1
ATOM 894 C C . THR A 1 112 ? 6.773 -5.031 -12.953 1 96.81 112 THR A C 1
ATOM 896 O O . THR A 1 112 ? 6.66 -4.73 -11.766 1 96.81 112 THR A O 1
ATOM 899 N N . PRO A 1 113 ? 7.957 -5.367 -13.508 1 97.31 113 PRO A N 1
ATOM 900 C CA . PRO A 1 113 ? 9.188 -5.199 -12.719 1 97.31 113 PRO A CA 1
ATOM 901 C C . PRO A 1 113 ? 9.367 -3.775 -12.203 1 97.31 113 PRO A C 1
ATOM 903 O O . PRO A 1 113 ? 9.914 -3.572 -11.117 1 97.31 113 PRO A O 1
ATOM 906 N N . ALA A 1 114 ? 8.867 -2.779 -12.953 1 98 114 ALA A N 1
ATOM 907 C CA . ALA A 1 114 ? 9.031 -1.379 -12.57 1 98 114 ALA A CA 1
ATOM 908 C C . ALA A 1 114 ? 8.258 -1.071 -11.289 1 98 114 ALA A C 1
ATOM 910 O O . ALA A 1 114 ? 8.766 -0.385 -10.398 1 98 114 ALA A O 1
ATOM 911 N N . TRP A 1 115 ? 7.09 -1.576 -11.133 1 97.81 115 TRP A N 1
ATOM 912 C CA . TRP A 1 115 ? 6.285 -1.327 -9.945 1 97.81 115 TRP A CA 1
ATOM 913 C C . TRP A 1 115 ? 6.848 -2.074 -8.734 1 97.81 115 TRP A C 1
ATOM 915 O O . TRP A 1 115 ? 6.758 -1.594 -7.605 1 97.81 115 TRP A O 1
ATOM 925 N N . ALA A 1 116 ? 7.398 -3.307 -8.961 1 98.19 116 ALA A N 1
ATOM 926 C CA . ALA A 1 116 ? 8.086 -4.02 -7.887 1 98.19 116 ALA A CA 1
ATOM 927 C C . ALA A 1 116 ? 9.312 -3.25 -7.418 1 98.19 116 ALA A C 1
ATOM 929 O O . ALA A 1 116 ? 9.602 -3.195 -6.219 1 98.19 116 ALA A O 1
ATOM 930 N N . LEU A 1 117 ? 10.016 -2.625 -8.383 1 98.62 117 LEU A N 1
ATOM 931 C CA . LEU A 1 117 ? 11.172 -1.807 -8.031 1 98.62 117 LEU A CA 1
ATOM 932 C C . LEU A 1 117 ? 10.75 -0.57 -7.25 1 98.62 117 LEU A C 1
ATOM 934 O O . LEU A 1 117 ? 11.477 -0.11 -6.367 1 98.62 117 LEU A O 1
ATOM 938 N N . ASP A 1 118 ? 9.586 -0.022 -7.59 1 98.69 118 ASP A N 1
ATOM 939 C CA . ASP A 1 118 ? 9.039 1.098 -6.828 1 98.69 118 ASP A CA 1
ATOM 940 C C . ASP A 1 118 ? 8.852 0.724 -5.359 1 98.69 118 ASP A C 1
ATOM 942 O O . ASP A 1 118 ? 9.219 1.49 -4.465 1 98.69 118 ASP A O 1
ATOM 946 N N . ARG A 1 119 ? 8.305 -0.458 -5.066 1 98 119 ARG A N 1
ATOM 947 C CA . ARG A 1 119 ? 8.117 -0.919 -3.695 1 98 119 ARG A CA 1
ATOM 948 C C . ARG A 1 119 ? 9.461 -1.177 -3.02 1 98 119 ARG A C 1
ATOM 950 O O . ARG A 1 119 ? 9.602 -0.964 -1.813 1 98 119 ARG A O 1
ATOM 957 N N . LEU A 1 120 ? 10.438 -1.653 -3.82 1 98.62 120 LEU A N 1
ATOM 958 C CA . LEU A 1 120 ? 11.781 -1.86 -3.285 1 98.62 120 LEU A CA 1
ATOM 959 C C . LEU A 1 120 ? 12.414 -0.534 -2.875 1 98.62 120 LEU A C 1
ATOM 961 O O . LEU A 1 120 ? 13.125 -0.466 -1.873 1 98.62 120 LEU A O 1
ATOM 965 N N . SER A 1 121 ? 12.109 0.466 -3.695 1 98.75 121 SER A N 1
ATOM 966 C CA . SER A 1 121 ? 12.602 1.809 -3.395 1 98.75 121 SER A CA 1
ATOM 967 C C . SER A 1 121 ? 12.062 2.303 -2.055 1 98.75 121 SER A C 1
ATOM 969 O O . SER A 1 121 ? 12.836 2.758 -1.205 1 98.75 121 SER A O 1
ATOM 971 N N . ILE A 1 122 ? 10.789 2.229 -1.796 1 97.5 122 ILE A N 1
ATOM 972 C CA . ILE A 1 122 ? 10.188 2.689 -0.548 1 97.5 122 ILE A CA 1
ATOM 973 C C . ILE A 1 122 ? 10.695 1.837 0.613 1 97.5 122 ILE A C 1
ATOM 975 O O . ILE A 1 122 ? 10.883 2.338 1.725 1 97.5 122 ILE A O 1
ATOM 979 N N . LEU A 1 123 ? 10.945 0.532 0.37 1 97.5 123 LEU A N 1
ATOM 980 C CA . LEU A 1 123 ? 11.477 -0.36 1.394 1 97.5 123 LEU A CA 1
ATOM 981 C C . LEU A 1 123 ? 12.844 0.114 1.868 1 97.5 123 LEU A C 1
ATOM 983 O O . LEU A 1 123 ? 13.156 0.034 3.059 1 97.5 123 LEU A O 1
ATOM 987 N N . ALA A 1 124 ? 13.68 0.604 0.919 1 98.38 124 ALA A N 1
ATOM 988 C CA . ALA A 1 124 ? 14.984 1.14 1.287 1 98.38 124 ALA A CA 1
ATOM 989 C C . ALA A 1 124 ? 14.852 2.314 2.25 1 98.38 124 ALA A C 1
ATOM 991 O O . ALA A 1 124 ? 15.609 2.428 3.217 1 98.38 124 ALA A O 1
ATOM 992 N N . VAL A 1 125 ? 13.859 3.156 2.021 1 97.88 125 VAL A N 1
ATOM 993 C CA . VAL A 1 125 ? 13.609 4.305 2.887 1 97.88 125 VAL A CA 1
ATOM 994 C C . VAL A 1 125 ? 13.164 3.828 4.266 1 97.88 125 VAL A C 1
ATOM 996 O O . VAL A 1 125 ? 13.664 4.305 5.289 1 97.88 125 VAL A O 1
ATOM 999 N N . LYS A 1 126 ? 12.234 2.822 4.348 1 96.94 126 LYS A N 1
ATOM 1000 C CA . LYS A 1 126 ? 11.75 2.27 5.609 1 96.94 126 LYS A CA 1
ATOM 1001 C C . LYS A 1 126 ? 12.891 1.675 6.426 1 96.94 126 LYS A C 1
ATOM 1003 O O . LYS A 1 126 ? 12.961 1.887 7.641 1 96.94 126 LYS A O 1
ATOM 1008 N N . ILE A 1 127 ? 13.703 0.892 5.715 1 97.44 127 ILE A N 1
ATOM 1009 C CA . ILE A 1 127 ? 14.812 0.215 6.383 1 97.44 127 ILE A CA 1
ATOM 1010 C C . ILE A 1 127 ? 15.766 1.249 6.973 1 97.44 127 ILE A C 1
ATOM 1012 O O . ILE A 1 127 ? 16.234 1.095 8.102 1 97.44 127 ILE A O 1
ATOM 1016 N N . TYR A 1 128 ? 16.062 2.32 6.238 1 97.69 128 TYR A N 1
ATOM 1017 C CA . TYR A 1 128 ? 16.938 3.377 6.738 1 97.69 128 TYR A CA 1
ATOM 1018 C C . TYR A 1 128 ? 16.391 3.969 8.031 1 97.69 128 TYR A C 1
ATOM 1020 O O . TYR A 1 128 ? 17.094 4.062 9.031 1 97.69 128 TYR A O 1
ATOM 1028 N N . HIS A 1 129 ? 15.148 4.324 8.039 1 95.94 129 HIS A N 1
ATOM 1029 C CA . HIS A 1 129 ? 14.555 5 9.188 1 95.94 129 HIS A CA 1
ATOM 1030 C C . HIS A 1 129 ? 14.367 4.039 10.359 1 95.94 129 HIS A C 1
ATOM 1032 O O . HIS A 1 129 ? 14.5 4.434 11.516 1 95.94 129 HIS A O 1
ATOM 1038 N N . MET A 1 130 ? 14 2.754 10.07 1 95.38 130 MET A N 1
ATOM 1039 C CA . MET A 1 130 ? 13.875 1.778 11.156 1 95.38 130 MET A CA 1
ATOM 1040 C C . MET A 1 130 ? 15.227 1.521 11.812 1 95.38 130 MET A C 1
ATOM 1042 O O . MET A 1 130 ? 15.305 1.353 13.031 1 95.38 130 MET A O 1
ATOM 1046 N N . ASN A 1 131 ? 16.266 1.433 10.898 1 95.44 131 ASN A N 1
ATOM 1047 C CA . ASN A 1 131 ? 17.609 1.269 11.438 1 95.44 131 ASN A CA 1
ATOM 1048 C C . ASN A 1 131 ? 18 2.43 12.352 1 95.44 131 ASN A C 1
ATOM 1050 O O . ASN A 1 131 ? 18.578 2.223 13.414 1 95.44 131 ASN A O 1
ATOM 1054 N N . ALA A 1 132 ? 17.641 3.674 12.008 1 94.06 132 ALA A N 1
ATOM 1055 C CA . ALA A 1 132 ? 17.906 4.852 12.828 1 94.06 132 ALA A CA 1
ATOM 1056 C C . ALA A 1 132 ? 17.234 4.742 14.188 1 94.06 132 ALA A C 1
ATOM 1058 O O . ALA A 1 132 ? 17.812 5.148 15.203 1 94.06 132 ALA A O 1
ATOM 1059 N N . GLU A 1 133 ? 16.094 4.137 14.305 1 92.19 133 GLU A N 1
ATOM 1060 C CA . GLU A 1 133 ? 15.367 3.945 15.562 1 92.19 133 GLU A CA 1
ATOM 1061 C C . GLU A 1 133 ? 16.094 2.957 16.469 1 92.19 133 GLU A C 1
ATOM 1063 O O . GLU A 1 133 ? 16.062 3.098 17.688 1 92.19 133 GLU A O 1
ATOM 1068 N N . THR A 1 134 ? 16.656 1.942 15.82 1 93.25 134 THR A N 1
ATOM 1069 C CA . THR A 1 134 ? 17.359 0.937 16.609 1 93.25 134 THR A CA 1
ATOM 1070 C C . THR A 1 134 ? 18.656 1.506 17.172 1 93.25 134 THR A C 1
ATOM 1072 O O . THR A 1 134 ? 19.25 0.934 18.109 1 93.25 134 THR A O 1
ATOM 1075 N N . GLU A 1 135 ? 19.062 2.637 16.625 1 93.62 135 GLU A N 1
ATOM 1076 C CA . GLU A 1 135 ? 20.344 3.207 17.047 1 93.62 135 GLU A CA 1
ATOM 1077 C C . GLU A 1 135 ? 20.141 4.395 17.969 1 93.62 135 GLU A C 1
ATOM 1079 O O . GLU A 1 135 ? 21.109 5.012 18.422 1 93.62 135 GLU A O 1
ATOM 1084 N N . ARG A 1 136 ? 18.953 4.699 18.266 1 89.75 136 ARG A N 1
ATOM 1085 C CA . ARG A 1 136 ? 18.656 5.812 19.156 1 89.75 136 ARG A CA 1
ATOM 1086 C C . ARG A 1 136 ? 19.25 5.562 20.547 1 89.75 136 ARG A C 1
ATOM 1088 O O . ARG A 1 136 ? 19.094 4.473 21.109 1 89.75 136 ARG A O 1
ATOM 1095 N N . THR A 1 137 ? 19.844 6.582 21.047 1 89.88 137 THR A N 1
ATOM 1096 C CA . THR A 1 137 ? 20.438 6.465 22.375 1 89.88 137 THR A CA 1
ATOM 1097 C C . THR A 1 137 ? 19.516 7.062 23.438 1 89.88 137 THR A C 1
ATOM 1099 O O . THR A 1 137 ? 19.719 6.836 24.625 1 89.88 137 THR A O 1
ATOM 1102 N N . ASP A 1 138 ? 18.516 7.824 23.047 1 90.69 138 ASP A N 1
ATOM 1103 C CA . ASP A 1 138 ? 17.594 8.484 23.969 1 90.69 138 ASP A CA 1
ATOM 1104 C C . ASP A 1 138 ? 16.312 7.66 24.156 1 90.69 138 ASP A C 1
ATOM 1106 O O . ASP A 1 138 ? 15.398 8.086 24.859 1 90.69 138 ASP A O 1
ATOM 1110 N N . ALA A 1 139 ? 16.281 6.469 23.562 1 86.94 139 ALA A N 1
ATOM 1111 C CA . ALA A 1 139 ? 15.109 5.605 23.656 1 86.94 139 ALA A CA 1
ATOM 1112 C C . ALA A 1 139 ? 15.352 4.453 24.625 1 86.94 139 ALA A C 1
ATOM 1114 O O . ALA A 1 139 ? 16.5 4.062 24.859 1 86.94 139 ALA A O 1
ATOM 1115 N N . ASP A 1 140 ? 14.281 3.961 25.203 1 90.88 140 ASP A N 1
ATOM 1116 C CA . ASP A 1 140 ? 14.422 2.855 26.156 1 90.88 140 ASP A CA 1
ATOM 1117 C C . ASP A 1 140 ? 14.695 1.543 25.422 1 90.88 140 ASP A C 1
ATOM 1119 O O . ASP A 1 140 ? 14.539 1.46 24.203 1 90.88 140 ASP A O 1
ATOM 1123 N N . GLU A 1 141 ? 15.148 0.611 26.234 1 90.75 141 GLU A N 1
ATOM 1124 C CA . GLU A 1 141 ? 15.555 -0.68 25.688 1 90.75 141 GLU A CA 1
ATOM 1125 C C . GLU A 1 141 ? 14.375 -1.396 25.031 1 90.75 141 GLU A C 1
ATOM 1127 O O . GLU A 1 141 ? 14.547 -2.109 24.047 1 90.75 141 GLU A O 1
ATOM 1132 N N . ALA A 1 142 ? 13.281 -1.16 25.641 1 91.56 142 ALA A N 1
ATOM 1133 C CA . ALA A 1 142 ? 12.086 -1.811 25.109 1 91.56 142 ALA A CA 1
ATOM 1134 C C . ALA A 1 142 ? 11.766 -1.287 23.703 1 91.56 142 ALA A C 1
ATOM 1136 O O . ALA A 1 142 ? 11.422 -2.062 22.812 1 91.56 142 ALA A O 1
ATOM 1137 N N . HIS A 1 143 ? 11.906 -0.021 23.562 1 91.19 143 HIS A N 1
ATOM 1138 C CA . HIS A 1 143 ? 11.719 0.603 22.266 1 91.19 143 HIS A CA 1
ATOM 1139 C C . HIS A 1 143 ? 12.719 0.071 21.25 1 91.19 143 HIS A C 1
ATOM 1141 O O . HIS A 1 143 ? 12.344 -0.324 20.141 1 91.19 143 HIS A O 1
ATOM 1147 N N . VAL A 1 144 ? 13.938 -0.03 21.594 1 91.69 144 VAL A N 1
ATOM 1148 C CA . VAL A 1 144 ? 15.008 -0.469 20.688 1 91.69 144 VAL A CA 1
ATOM 1149 C C . VAL A 1 144 ? 14.781 -1.926 20.297 1 91.69 144 VAL A C 1
ATOM 1151 O O . VAL A 1 144 ? 14.93 -2.289 19.125 1 91.69 144 VAL A O 1
ATOM 1154 N N . ALA A 1 145 ? 14.383 -2.713 21.234 1 92.75 145 ALA A N 1
ATOM 1155 C CA . ALA A 1 145 ? 14.141 -4.129 20.969 1 92.75 145 ALA A CA 1
ATOM 1156 C C . ALA A 1 145 ? 12.977 -4.309 20 1 92.75 145 ALA A C 1
ATOM 1158 O O . ALA A 1 145 ? 13.055 -5.121 19.078 1 92.75 145 ALA A O 1
ATOM 1159 N N . ARG A 1 146 ? 11.953 -3.529 20.234 1 91.88 146 ARG A N 1
ATOM 1160 C CA . ARG A 1 146 ? 10.797 -3.586 19.359 1 91.88 146 ARG A CA 1
ATOM 1161 C C . ARG A 1 146 ? 11.172 -3.166 17.938 1 91.88 146 ARG A C 1
ATOM 1163 O O . ARG A 1 146 ? 10.773 -3.812 16.969 1 91.88 146 ARG A O 1
ATOM 1170 N N . CYS A 1 147 ? 11.984 -2.088 17.828 1 93.12 147 CYS A N 1
ATOM 1171 C CA . CYS A 1 147 ? 12.398 -1.576 16.531 1 93.12 147 CYS A CA 1
ATOM 1172 C C . CYS A 1 147 ? 13.359 -2.547 15.844 1 93.12 147 CYS A C 1
ATOM 1174 O O . CYS A 1 147 ? 13.336 -2.682 14.625 1 93.12 147 CYS A O 1
ATOM 1176 N N . ARG A 1 148 ? 14.133 -3.271 16.609 1 94.81 148 ARG A N 1
ATOM 1177 C CA . ARG A 1 148 ? 15.023 -4.281 16.031 1 94.81 148 ARG A CA 1
ATOM 1178 C C . ARG A 1 148 ? 14.219 -5.43 15.43 1 94.81 148 ARG A C 1
ATOM 1180 O O . ARG A 1 148 ? 14.578 -5.945 14.367 1 94.81 148 ARG A O 1
ATOM 1187 N N . GLY A 1 149 ? 13.234 -5.809 16.156 1 93.88 149 GLY A N 1
ATOM 1188 C CA . GLY A 1 149 ? 12.352 -6.824 15.609 1 93.88 149 GLY A CA 1
ATOM 1189 C C . GLY A 1 149 ? 11.703 -6.414 14.297 1 93.88 149 GLY A C 1
ATOM 1190 O O . GLY A 1 149 ? 11.664 -7.199 13.352 1 93.88 149 GLY A O 1
ATOM 1191 N N . LYS A 1 150 ? 11.211 -5.195 14.227 1 93.75 150 LYS A N 1
ATOM 1192 C CA . LYS A 1 150 ? 10.617 -4.668 13.008 1 93.75 150 LYS A CA 1
ATOM 1193 C C . LYS A 1 150 ? 11.656 -4.566 11.891 1 93.75 150 LYS A C 1
ATOM 1195 O O . LYS A 1 150 ? 11.359 -4.867 10.734 1 93.75 150 LYS A O 1
ATOM 1200 N N . LEU A 1 151 ? 12.906 -4.125 12.258 1 95.38 151 LEU A N 1
ATOM 1201 C CA . LEU A 1 151 ? 13.984 -4.023 11.281 1 95.38 151 LEU A CA 1
ATOM 1202 C C . LEU A 1 151 ? 14.297 -5.387 10.672 1 95.38 151 LEU A C 1
ATOM 1204 O O . LEU A 1 151 ? 14.492 -5.5 9.461 1 95.38 151 LEU A O 1
ATOM 1208 N N . ASP A 1 152 ? 14.273 -6.418 11.484 1 96.25 152 ASP A N 1
ATOM 1209 C CA . ASP A 1 152 ? 14.547 -7.77 10.992 1 96.25 152 ASP A CA 1
ATOM 1210 C C . ASP A 1 152 ? 13.508 -8.195 9.961 1 96.25 152 ASP A C 1
ATOM 1212 O O . ASP A 1 152 ? 13.852 -8.805 8.945 1 96.25 152 ASP A O 1
ATOM 1216 N N . ILE A 1 153 ? 12.328 -7.848 10.211 1 94.88 153 ILE A N 1
ATOM 1217 C CA . ILE A 1 153 ? 11.242 -8.172 9.289 1 94.88 153 ILE A CA 1
ATOM 1218 C C . ILE A 1 153 ? 11.43 -7.414 7.98 1 94.88 153 ILE A C 1
ATOM 1220 O O . ILE A 1 153 ? 11.273 -7.98 6.898 1 94.88 153 ILE A O 1
ATOM 1224 N N . LEU A 1 154 ? 11.797 -6.148 8.039 1 96.88 154 LEU A N 1
ATOM 1225 C CA . LEU A 1 154 ? 12.008 -5.328 6.855 1 96.88 154 LEU A CA 1
ATOM 1226 C C . LEU A 1 154 ? 13.164 -5.871 6.02 1 96.88 154 LEU A C 1
ATOM 1228 O O . LEU A 1 154 ? 13.094 -5.891 4.789 1 96.88 154 LEU A O 1
ATOM 1232 N N . LEU A 1 155 ? 14.172 -6.328 6.691 1 97.38 155 LEU A N 1
ATOM 1233 C CA . LEU A 1 155 ? 15.328 -6.879 5.992 1 97.38 155 LEU A CA 1
ATOM 1234 C C . LEU A 1 155 ? 14.969 -8.188 5.301 1 97.38 155 LEU A C 1
ATOM 1236 O O . LEU A 1 155 ? 15.445 -8.461 4.195 1 97.38 155 LEU A O 1
ATOM 1240 N N . GLU A 1 156 ? 14.188 -8.953 5.961 1 96.31 156 GLU A N 1
ATOM 1241 C CA . GLU A 1 156 ? 13.695 -10.18 5.328 1 96.31 156 GLU A CA 1
ATOM 1242 C C . GLU A 1 156 ? 12.836 -9.859 4.105 1 96.31 156 GLU A C 1
ATOM 1244 O O . GLU A 1 156 ? 12.953 -10.523 3.074 1 96.31 156 GLU A O 1
ATOM 1249 N N . GLN A 1 157 ? 11.969 -8.828 4.199 1 95.94 157 GLN A N 1
ATOM 1250 C CA . GLN A 1 157 ? 11.164 -8.383 3.07 1 95.94 157 GLN A CA 1
ATOM 1251 C C . GLN A 1 157 ? 12.039 -7.938 1.906 1 95.94 157 GLN A C 1
ATOM 1253 O O . GLN A 1 157 ? 11.758 -8.258 0.75 1 95.94 157 GLN A O 1
ATOM 1258 N N . GLU A 1 158 ? 13.086 -7.238 2.25 1 97.31 158 GLU A N 1
ATOM 1259 C CA . GLU A 1 158 ? 14.016 -6.777 1.222 1 97.31 158 GLU A CA 1
ATOM 1260 C C . GLU A 1 158 ? 14.641 -7.953 0.473 1 97.31 158 GLU A C 1
ATOM 1262 O O . GLU A 1 158 ? 14.695 -7.949 -0.758 1 97.31 158 GLU A O 1
ATOM 1267 N N . LYS A 1 159 ? 15.086 -8.945 1.161 1 96.81 159 LYS A N 1
ATOM 1268 C CA . LYS A 1 159 ? 15.688 -10.117 0.545 1 96.81 159 LYS A CA 1
ATOM 1269 C C . LYS A 1 159 ? 14.688 -10.844 -0.353 1 96.81 159 LYS A C 1
ATOM 1271 O O . LYS A 1 159 ? 15.016 -11.203 -1.486 1 96.81 159 LYS A O 1
ATOM 1276 N N . ASP A 1 160 ? 13.492 -11.008 0.185 1 96.5 160 ASP A N 1
ATOM 1277 C CA . ASP A 1 160 ? 12.461 -11.719 -0.565 1 96.5 160 ASP A CA 1
ATOM 1278 C C . ASP A 1 160 ? 12.055 -10.938 -1.814 1 96.5 160 ASP A C 1
ATOM 1280 O O . ASP A 1 160 ? 11.938 -11.508 -2.898 1 96.5 160 ASP A O 1
ATOM 1284 N N . LEU A 1 161 ? 11.859 -9.641 -1.689 1 97.44 161 LEU A N 1
ATOM 1285 C CA . LEU A 1 161 ? 11.406 -8.828 -2.814 1 97.44 161 LEU A CA 1
ATOM 1286 C C . LEU A 1 161 ? 12.492 -8.734 -3.881 1 97.44 161 LEU A C 1
ATOM 1288 O O . LEU A 1 161 ? 12.203 -8.812 -5.078 1 97.44 161 LEU A O 1
ATOM 1292 N N . THR A 1 162 ? 13.758 -8.602 -3.453 1 97.81 162 THR A N 1
ATOM 1293 C CA . THR A 1 162 ? 14.875 -8.555 -4.395 1 97.81 162 THR A CA 1
ATOM 1294 C C . THR A 1 162 ? 14.969 -9.859 -5.18 1 97.81 162 THR A C 1
ATOM 1296 O O . THR A 1 162 ? 15.086 -9.844 -6.406 1 97.81 162 THR A O 1
ATOM 1299 N N . ALA A 1 163 ? 14.82 -10.93 -4.477 1 96.44 163 ALA A N 1
ATOM 1300 C CA . ALA A 1 163 ? 14.867 -12.227 -5.141 1 96.44 163 ALA A CA 1
ATOM 1301 C C . ALA A 1 163 ? 13.688 -12.398 -6.098 1 96.44 163 ALA A C 1
ATOM 1303 O O . ALA A 1 163 ? 13.852 -12.906 -7.207 1 96.44 163 ALA A O 1
ATOM 1304 N N . ALA A 1 164 ? 12.516 -11.977 -5.672 1 97.12 164 ALA A N 1
ATOM 1305 C CA . ALA A 1 164 ? 11.312 -12.102 -6.492 1 97.12 164 ALA A CA 1
ATOM 1306 C C . ALA A 1 164 ? 11.43 -11.273 -7.77 1 97.12 164 ALA A C 1
ATOM 1308 O O . ALA A 1 164 ? 11.031 -11.719 -8.844 1 97.12 164 ALA A O 1
ATOM 1309 N N . ILE A 1 165 ? 11.953 -10.07 -7.703 1 98.19 165 ILE A N 1
ATOM 1310 C CA . ILE A 1 165 ? 12.125 -9.195 -8.859 1 98.19 165 ILE A CA 1
ATOM 1311 C C . ILE A 1 165 ? 13.125 -9.828 -9.836 1 98.19 165 ILE A C 1
ATOM 1313 O O . ILE A 1 165 ? 12.875 -9.875 -11.039 1 98.19 165 ILE A O 1
ATOM 1317 N N . ASP A 1 166 ? 14.25 -10.32 -9.32 1 97.12 166 ASP A N 1
ATOM 1318 C CA . ASP A 1 166 ? 15.258 -10.93 -10.188 1 97.12 166 ASP A CA 1
ATOM 1319 C C . ASP A 1 166 ? 14.703 -12.188 -10.867 1 97.12 166 ASP A C 1
ATOM 1321 O O . ASP A 1 166 ? 15 -12.445 -12.039 1 97.12 166 ASP A O 1
ATOM 1325 N N . MET A 1 167 ? 13.898 -12.945 -10.164 1 96 167 MET A N 1
ATOM 1326 C CA . MET A 1 167 ? 13.266 -14.125 -10.758 1 96 167 MET A CA 1
ATOM 1327 C C . MET A 1 167 ? 12.266 -13.719 -11.836 1 96 167 MET A C 1
ATOM 1329 O O . MET A 1 167 ? 12.18 -14.367 -12.883 1 96 167 MET A O 1
ATOM 1333 N N . LEU A 1 168 ? 11.508 -12.656 -11.586 1 97.12 168 LEU A N 1
ATOM 1334 C CA . LEU A 1 168 ? 10.57 -12.148 -12.586 1 97.12 168 LEU A CA 1
ATOM 1335 C C . LEU A 1 168 ? 11.297 -11.719 -13.852 1 97.12 168 LEU A C 1
ATOM 1337 O O . LEU A 1 168 ? 10.891 -12.07 -14.961 1 97.12 168 LEU A O 1
ATOM 1341 N N . LEU A 1 169 ? 12.367 -11.031 -13.68 1 97.12 169 LEU A N 1
ATOM 1342 C CA . LEU A 1 169 ? 13.156 -10.586 -14.82 1 97.12 169 LEU A CA 1
ATOM 1343 C C . LEU A 1 169 ? 13.727 -11.773 -15.594 1 97.12 169 LEU A C 1
ATOM 1345 O O . LEU A 1 169 ? 13.75 -11.766 -16.828 1 97.12 169 LEU A O 1
ATOM 1349 N N . ALA A 1 170 ? 14.156 -12.758 -14.875 1 96.44 170 ALA A N 1
ATOM 1350 C CA . ALA A 1 170 ? 14.664 -13.969 -15.516 1 96.44 170 ALA A CA 1
ATOM 1351 C C . ALA A 1 170 ? 13.562 -14.672 -16.297 1 96.44 170 ALA A C 1
ATOM 1353 O O . ALA A 1 170 ? 13.797 -15.188 -17.406 1 96.44 170 ALA A O 1
ATOM 1354 N N . ASP A 1 171 ? 12.359 -14.727 -15.773 1 96.44 171 ASP A N 1
ATOM 1355 C CA . ASP A 1 171 ? 11.219 -15.344 -16.438 1 96.44 171 ASP A CA 1
ATOM 1356 C C . ASP A 1 171 ? 10.859 -14.578 -17.719 1 96.44 171 ASP A C 1
ATOM 1358 O O . ASP A 1 171 ? 10.5 -15.188 -18.734 1 96.44 171 ASP A O 1
ATOM 1362 N N . ILE A 1 172 ? 10.938 -13.297 -17.672 1 96.75 172 ILE A N 1
ATOM 1363 C CA . ILE A 1 172 ? 10.656 -12.477 -18.859 1 96.75 172 ILE A CA 1
ATOM 1364 C C . ILE A 1 172 ? 11.727 -12.711 -19.922 1 96.75 172 ILE A C 1
ATOM 1366 O O . ILE A 1 172 ? 11.406 -12.898 -21.094 1 96.75 172 ILE A O 1
ATOM 1370 N N . GLU A 1 173 ? 12.93 -12.758 -19.469 1 96.19 173 GLU A N 1
ATOM 1371 C CA . GLU A 1 173 ? 14.055 -12.969 -20.391 1 96.19 173 GLU A CA 1
ATOM 1372 C C . GLU A 1 173 ? 13.961 -14.336 -21.047 1 96.19 173 GLU A C 1
ATOM 1374 O O . GLU A 1 173 ? 14.359 -14.5 -22.203 1 96.19 173 GLU A O 1
ATOM 1379 N N . ALA A 1 174 ? 13.391 -15.312 -20.375 1 96.94 174 ALA A N 1
ATOM 1380 C CA . ALA A 1 174 ? 13.297 -16.688 -20.875 1 96.94 174 ALA A CA 1
ATOM 1381 C C . ALA A 1 174 ? 11.992 -16.906 -21.641 1 96.94 174 ALA A C 1
ATOM 1383 O O . ALA A 1 174 ? 11.773 -17.984 -22.203 1 96.94 174 ALA A O 1
ATOM 1384 N N . GLY A 1 175 ? 11.125 -15.898 -21.656 1 97.5 175 GLY A N 1
ATOM 1385 C CA . GLY A 1 175 ? 9.875 -15.992 -22.391 1 97.5 175 GLY A CA 1
ATOM 1386 C C . GLY A 1 175 ? 8.773 -16.688 -21.625 1 97.5 175 GLY A C 1
ATOM 1387 O O . GLY A 1 175 ? 7.695 -16.953 -22.156 1 97.5 175 GLY A O 1
ATOM 1388 N N . ARG A 1 176 ? 9.039 -17.016 -20.312 1 96.38 176 ARG A N 1
ATOM 1389 C CA . ARG A 1 176 ? 8.039 -17.672 -19.484 1 96.38 176 ARG A CA 1
ATOM 1390 C C . ARG A 1 176 ? 6.973 -16.688 -19.031 1 96.38 176 ARG A C 1
ATOM 1392 O O . ARG A 1 176 ? 5.844 -17.078 -18.734 1 96.38 176 ARG A O 1
ATOM 1399 N N . LYS A 1 177 ? 7.398 -15.422 -18.984 1 96.38 177 LYS A N 1
ATOM 1400 C CA . LYS A 1 177 ? 6.473 -14.32 -18.703 1 96.38 177 LYS A CA 1
ATOM 1401 C C . LYS A 1 177 ? 6.594 -13.219 -19.75 1 96.38 177 LYS A C 1
ATOM 1403 O O . LYS A 1 177 ? 7.684 -12.969 -20.281 1 96.38 177 LYS A O 1
ATOM 1408 N N . TYR A 1 178 ? 5.461 -12.688 -20.156 1 94.31 178 TYR A N 1
ATOM 1409 C CA . TYR A 1 178 ? 5.508 -11.539 -21.062 1 94.31 178 TYR A CA 1
ATOM 1410 C C . TYR A 1 178 ? 5.051 -10.266 -20.344 1 94.31 178 TYR A C 1
ATOM 1412 O O . TYR A 1 178 ? 4.383 -10.328 -19.312 1 94.31 178 TYR A O 1
ATOM 1420 N N . MET A 1 179 ? 5.477 -9.156 -20.859 1 90.62 179 MET A N 1
ATOM 1421 C CA . MET A 1 179 ? 5.191 -7.867 -20.234 1 90.62 179 MET A CA 1
ATOM 1422 C C . MET A 1 179 ? 4.141 -7.102 -21.031 1 90.62 179 MET A C 1
ATOM 1424 O O . MET A 1 179 ? 4.125 -7.152 -22.25 1 90.62 179 MET A O 1
ATOM 1428 N N . LYS A 1 180 ? 3.246 -6.504 -20.344 1 87.94 180 LYS A N 1
ATOM 1429 C CA . LYS A 1 180 ? 2.352 -5.469 -20.859 1 87.94 180 LYS A CA 1
ATOM 1430 C C . LYS A 1 180 ? 2.443 -4.199 -20.016 1 87.94 180 LYS A C 1
ATOM 1432 O O . LYS A 1 180 ? 2.533 -4.266 -18.781 1 87.94 180 LYS A O 1
ATOM 1437 N N . VAL A 1 181 ? 2.701 -3.107 -20.734 1 81.94 181 VAL A N 1
ATOM 1438 C CA . VAL A 1 181 ? 2.85 -1.837 -20.031 1 81.94 181 VAL A CA 1
ATOM 1439 C C . VAL A 1 181 ? 1.632 -0.954 -20.297 1 81.94 181 VAL A C 1
ATOM 1441 O O . VAL A 1 181 ? 1.22 -0.784 -21.453 1 81.94 181 VAL A O 1
ATOM 1444 N N . TYR A 1 182 ? 1.023 -0.602 -19.141 1 80.25 182 TYR A N 1
ATOM 1445 C CA . TYR A 1 182 ? -0.103 0.32 -19.234 1 80.25 182 TYR A CA 1
ATOM 1446 C C . TYR A 1 182 ? 0.213 1.637 -18.531 1 80.25 182 TYR A C 1
ATOM 1448 O O . TYR A 1 182 ? 0.924 1.656 -17.516 1 80.25 182 TYR A O 1
ATOM 1456 N N . ARG A 1 183 ? -0.031 2.771 -19.141 1 77.25 183 ARG A N 1
ATOM 1457 C CA . ARG A 1 183 ? 0.093 4.047 -18.438 1 77.25 183 ARG A CA 1
ATOM 1458 C C . ARG A 1 183 ? -0.935 4.156 -17.328 1 77.25 183 ARG A C 1
ATOM 1460 O O . ARG A 1 183 ? -2.004 3.545 -17.391 1 77.25 183 ARG A O 1
ATOM 1467 N N . GLN A 1 184 ? -0.401 4.887 -16.281 1 73.19 184 GLN A N 1
ATOM 1468 C CA . GLN A 1 184 ? -1.333 5.094 -15.172 1 73.19 184 GLN A CA 1
ATOM 1469 C C . GLN A 1 184 ? -2.398 6.121 -15.531 1 73.19 184 GLN A C 1
ATOM 1471 O O . GLN A 1 184 ? -2.084 7.191 -16.062 1 73.19 184 GLN A O 1
ATOM 1476 N N . MET A 1 185 ? -3.572 5.84 -15.938 1 72.94 185 MET A N 1
ATOM 1477 C CA . MET A 1 185 ? -4.727 6.656 -16.312 1 72.94 185 MET A CA 1
ATOM 1478 C C . MET A 1 185 ? -5.242 7.445 -15.102 1 72.94 185 MET A C 1
ATOM 1480 O O . MET A 1 185 ? -6.43 7.391 -14.789 1 72.94 185 MET A O 1
ATOM 1484 N N . LYS A 1 186 ? -4.148 8.266 -14.445 1 70.69 186 LYS A N 1
ATOM 1485 C CA . LYS A 1 186 ? -4.598 9.086 -13.32 1 70.69 186 LYS A CA 1
ATOM 1486 C C . LYS A 1 186 ? -5.602 10.141 -13.781 1 70.69 186 LYS A C 1
ATOM 1488 O O . LYS A 1 186 ? -5.359 10.852 -14.758 1 70.69 186 LYS A O 1
ATOM 1493 N N . MET A 1 187 ? -6.664 10.219 -13.172 1 71.31 187 MET A N 1
ATOM 1494 C CA . MET A 1 187 ? -7.766 11.039 -13.672 1 71.31 187 MET A CA 1
ATOM 1495 C C . MET A 1 187 ? -7.656 12.469 -13.141 1 71.31 187 MET A C 1
ATOM 1497 O O . MET A 1 187 ? -8.141 13.406 -13.773 1 71.31 187 MET A O 1
ATOM 1501 N N . TYR A 1 188 ? -7.055 12.641 -12.016 1 66 188 TYR A N 1
ATOM 1502 C CA . TYR A 1 188 ? -7.051 13.977 -11.438 1 66 188 TYR A CA 1
ATOM 1503 C C . TYR A 1 188 ? -6.027 14.867 -12.133 1 66 188 TYR A C 1
ATOM 1505 O O . TYR A 1 188 ? -6 16.078 -11.914 1 66 188 TYR A O 1
ATOM 1513 N N . ASN A 1 189 ? -5.164 14.367 -12.969 1 68.31 189 ASN A N 1
ATOM 1514 C CA . ASN A 1 189 ? -4.176 15.141 -13.711 1 68.31 189 ASN A CA 1
ATOM 1515 C C . ASN A 1 189 ? -4.797 15.812 -14.93 1 68.31 189 ASN A C 1
ATOM 1517 O O . ASN A 1 189 ? -4.188 16.703 -15.531 1 68.31 189 ASN A O 1
ATOM 1521 N N . ASP A 1 190 ? -5.984 15.328 -15.234 1 67.94 190 ASP A N 1
ATOM 1522 C CA . ASP A 1 190 ? -6.754 15.938 -16.312 1 67.94 190 ASP A CA 1
ATOM 1523 C C . ASP A 1 190 ? -7.988 16.656 -15.766 1 67.94 190 ASP A C 1
ATOM 1525 O O . ASP A 1 190 ? -9 16.016 -15.461 1 67.94 190 ASP A O 1
ATOM 1529 N N . PRO A 1 191 ? -7.824 18.031 -15.617 1 67.19 191 PRO A N 1
ATOM 1530 C CA . PRO A 1 191 ? -8.953 18.781 -15.062 1 67.19 191 PRO A CA 1
ATOM 1531 C C . PRO A 1 191 ? -10.281 18.438 -15.719 1 67.19 191 PRO A C 1
ATOM 1533 O O . PRO A 1 191 ? -11.336 18.578 -15.109 1 67.19 191 PRO A O 1
ATOM 1536 N N . ALA A 1 192 ? -10.258 17.969 -17 1 69.69 192 ALA A N 1
ATOM 1537 C CA . ALA A 1 192 ? -11.484 17.688 -17.734 1 69.69 192 ALA A CA 1
ATOM 1538 C C . ALA A 1 192 ? -12.133 16.391 -17.234 1 69.69 192 ALA A C 1
ATOM 1540 O O . ALA A 1 192 ? -13.297 16.125 -17.531 1 69.69 192 ALA A O 1
ATOM 1541 N N . THR A 1 193 ? -11.383 15.695 -16.312 1 71.19 193 THR A N 1
ATOM 1542 C CA . THR A 1 193 ? -11.914 14.414 -15.875 1 71.19 193 THR A CA 1
ATOM 1543 C C . THR A 1 193 ? -12.141 14.406 -14.359 1 71.19 193 THR A C 1
ATOM 1545 O O . THR A 1 193 ? -12.352 13.352 -13.758 1 71.19 193 THR A O 1
ATOM 1548 N N . ASN A 1 194 ? -12.086 15.508 -13.82 1 68.19 194 ASN A N 1
ATOM 1549 C CA . ASN A 1 194 ? -12.336 15.625 -12.383 1 68.19 194 ASN A CA 1
ATOM 1550 C C . ASN A 1 194 ? -13.688 16.266 -12.102 1 68.19 194 ASN A C 1
ATOM 1552 O O . ASN A 1 194 ? -13.852 17.484 -12.242 1 68.19 194 ASN A O 1
ATOM 1556 N N . PRO A 1 195 ? -14.547 15.5 -11.609 1 64.31 195 PRO A N 1
ATOM 1557 C CA . PRO A 1 195 ? -15.906 16.031 -11.461 1 64.31 195 PRO A CA 1
ATOM 1558 C C . PRO A 1 195 ? -15.977 17.219 -10.508 1 64.31 195 PRO A C 1
ATOM 1560 O O . PRO A 1 195 ? -16.844 18.094 -10.656 1 64.31 195 PRO A O 1
ATOM 1563 N N . VAL A 1 196 ? -15.172 17.203 -9.516 1 64.75 196 VAL A N 1
ATOM 1564 C CA . VAL A 1 196 ? -15.18 18.328 -8.586 1 64.75 196 VAL A CA 1
ATOM 1565 C C . VAL A 1 196 ? -14.766 19.609 -9.312 1 64.75 196 VAL A C 1
ATOM 1567 O O . VAL A 1 196 ? -15.242 20.703 -8.984 1 64.75 196 VAL A O 1
ATOM 1570 N N . LEU A 1 197 ? -13.891 19.453 -10.305 1 64.94 197 LEU A N 1
ATOM 1571 C CA . LEU A 1 197 ? -13.359 20.625 -11.008 1 64.94 197 LEU A CA 1
ATOM 1572 C C . LEU A 1 197 ? -14.336 21.094 -12.078 1 64.94 197 LEU A C 1
ATOM 1574 O O . LEU A 1 197 ? -14.484 22.297 -12.297 1 64.94 197 LEU A O 1
ATOM 1578 N N . TYR A 1 198 ? -15.062 20.094 -12.719 1 62.78 198 TYR A N 1
ATOM 1579 C CA . TYR A 1 198 ? -15.93 20.594 -13.789 1 62.78 198 TYR A CA 1
ATOM 1580 C C . TYR A 1 198 ? -17.375 20.703 -13.305 1 62.78 198 TYR A C 1
ATOM 1582 O O . TYR A 1 198 ? -18.219 21.297 -13.992 1 62.78 198 TYR A O 1
ATOM 1590 N N . ALA A 1 199 ? -17.719 20.016 -12.195 1 55.91 199 ALA A N 1
ATOM 1591 C CA . ALA A 1 199 ? -19.078 20.188 -11.68 1 55.91 199 ALA A CA 1
ATOM 1592 C C . ALA A 1 199 ? -19.297 21.609 -11.164 1 55.91 199 ALA A C 1
ATOM 1594 O O . ALA A 1 199 ? -20.422 22.094 -11.094 1 55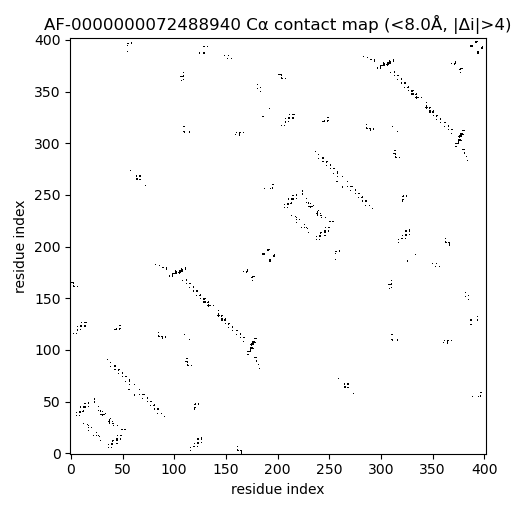.91 199 ALA A O 1
ATOM 1595 N N . LYS A 1 200 ? -18.297 22.344 -10.812 1 50.75 200 LYS A N 1
ATOM 1596 C CA . LYS A 1 200 ? -18.453 23.719 -10.367 1 50.75 200 LYS A CA 1
ATOM 1597 C C . LYS A 1 200 ? -18.578 24.672 -11.555 1 50.75 200 LYS A C 1
ATOM 1599 O O . LYS A 1 200 ? -18.844 25.859 -11.375 1 50.75 200 LYS A O 1
ATOM 1604 N N . LYS A 1 201 ? -18.453 24.281 -12.656 1 47.06 201 LYS A N 1
ATOM 1605 C CA . LYS A 1 201 ? -18.688 25.203 -13.758 1 47.06 201 LYS A CA 1
ATOM 1606 C C . LYS A 1 201 ? -20.156 25.188 -14.188 1 47.06 201 LYS A C 1
ATOM 1608 O O . LYS A 1 201 ? -20.781 24.125 -14.211 1 47.06 201 LYS A O 1
ATOM 1613 N N . MET B 1 1 ? -11.125 -22.047 -9.93 1 57.78 1 MET B N 1
ATOM 1614 C CA . MET B 1 1 ? -12.047 -21.078 -9.336 1 57.78 1 MET B CA 1
ATOM 1615 C C . MET B 1 1 ? -11.562 -19.656 -9.562 1 57.78 1 MET B C 1
ATOM 1617 O O . MET B 1 1 ? -10.367 -19.375 -9.477 1 57.78 1 MET B O 1
ATOM 1621 N N . GLU B 1 2 ? -12.281 -18.828 -10.414 1 87.38 2 GLU B N 1
ATOM 1622 C CA . GLU B 1 2 ? -11.938 -17.484 -10.867 1 87.38 2 GLU B CA 1
ATOM 1623 C C . GLU B 1 2 ? -12.203 -16.453 -9.773 1 87.38 2 GLU B C 1
ATOM 1625 O O . GLU B 1 2 ? -13.109 -15.617 -9.906 1 87.38 2 GLU B O 1
ATOM 1630 N N . LEU B 1 3 ? -11.531 -16.562 -8.648 1 95.69 3 LEU B N 1
ATOM 1631 C CA . LEU B 1 3 ? -11.688 -15.742 -7.449 1 95.69 3 LEU B CA 1
ATOM 1632 C C . LEU B 1 3 ? -11.508 -14.266 -7.781 1 95.69 3 LEU B C 1
ATOM 1634 O O . LEU B 1 3 ? -12.266 -13.422 -7.297 1 95.69 3 LEU B O 1
ATOM 1638 N N . ALA B 1 4 ? -10.586 -13.938 -8.633 1 97.31 4 ALA B N 1
ATOM 1639 C CA . ALA B 1 4 ? -10.312 -12.539 -8.953 1 97.31 4 ALA B CA 1
ATOM 1640 C C . ALA B 1 4 ? -11.453 -11.93 -9.758 1 97.31 4 ALA B C 1
ATOM 1642 O O . ALA B 1 4 ? -11.789 -10.758 -9.578 1 97.31 4 ALA B O 1
ATOM 1643 N N . LYS B 1 5 ? -12.086 -12.719 -10.578 1 96.12 5 LYS B N 1
ATOM 1644 C CA . LYS B 1 5 ? -13.242 -12.25 -11.336 1 96.12 5 LYS B CA 1
ATOM 1645 C C . LYS B 1 5 ? -14.422 -11.945 -10.406 1 96.12 5 LYS B C 1
ATOM 1647 O O . LYS B 1 5 ? -15.094 -10.93 -10.562 1 96.12 5 LYS B O 1
ATOM 1652 N N . LYS B 1 6 ? -14.602 -12.828 -9.562 1 97.31 6 LYS B N 1
ATOM 1653 C CA . LYS B 1 6 ? -15.656 -12.617 -8.578 1 97.31 6 LYS B CA 1
ATOM 1654 C C . LYS B 1 6 ? -15.367 -11.391 -7.715 1 97.31 6 LYS B C 1
ATOM 1656 O O . LYS B 1 6 ? -16.266 -10.594 -7.438 1 97.31 6 LYS B O 1
ATOM 1661 N N . ALA B 1 7 ? -14.117 -11.32 -7.305 1 98.56 7 ALA B N 1
ATOM 1662 C CA . ALA B 1 7 ? -13.703 -10.164 -6.516 1 98.56 7 ALA B CA 1
ATOM 1663 C C . ALA B 1 7 ? -13.969 -8.867 -7.266 1 98.56 7 ALA B C 1
ATOM 1665 O O . ALA B 1 7 ? -14.469 -7.895 -6.688 1 98.56 7 ALA B O 1
ATOM 1666 N N . PHE B 1 8 ? -13.719 -8.805 -8.555 1 98.62 8 PHE B N 1
ATOM 1667 C CA . PHE B 1 8 ? -13.914 -7.594 -9.344 1 98.62 8 PHE B CA 1
ATOM 1668 C C . PHE B 1 8 ? -15.391 -7.207 -9.383 1 98.62 8 PHE B C 1
ATOM 1670 O O . PHE B 1 8 ? -15.727 -6.027 -9.273 1 98.62 8 PHE B O 1
ATOM 1677 N N . ARG B 1 9 ? -16.219 -8.195 -9.539 1 98.06 9 ARG B N 1
ATOM 1678 C CA . ARG B 1 9 ? -17.656 -7.926 -9.555 1 98.06 9 ARG B CA 1
ATOM 1679 C C . ARG B 1 9 ? -18.109 -7.312 -8.234 1 98.06 9 ARG B C 1
ATOM 1681 O O . ARG B 1 9 ? -18.906 -6.371 -8.227 1 98.06 9 ARG B O 1
ATOM 1688 N N . ILE B 1 10 ? -17.562 -7.77 -7.145 1 98.75 10 ILE B N 1
ATOM 1689 C CA . ILE B 1 10 ? -17.906 -7.254 -5.824 1 98.75 10 ILE B CA 1
ATOM 1690 C C . ILE B 1 10 ? -17.375 -5.832 -5.668 1 98.75 10 ILE B C 1
ATOM 1692 O O . ILE B 1 10 ? -18.062 -4.961 -5.129 1 98.75 10 ILE B O 1
ATOM 1696 N N . PHE B 1 11 ? -16.156 -5.586 -6.164 1 98.88 11 PHE B N 1
ATOM 1697 C CA . PHE B 1 11 ? -15.586 -4.246 -6.117 1 98.88 11 PHE B CA 1
ATOM 1698 C C . PHE B 1 11 ? -16.422 -3.273 -6.938 1 98.88 11 PHE B C 1
ATOM 1700 O O . PHE B 1 11 ? -16.703 -2.16 -6.488 1 98.88 11 PHE B O 1
ATOM 1707 N N . ALA B 1 12 ? -16.828 -3.725 -8.094 1 98.62 12 ALA B N 1
ATOM 1708 C CA . ALA B 1 12 ? -17.672 -2.893 -8.945 1 98.62 12 ALA B CA 1
ATOM 1709 C C . ALA B 1 12 ? -19.016 -2.594 -8.273 1 98.62 12 ALA B C 1
ATOM 1711 O O . ALA B 1 12 ? -19.516 -1.466 -8.344 1 98.62 12 ALA B O 1
ATOM 1712 N N . ASP B 1 13 ? -19.547 -3.535 -7.648 1 98.69 13 ASP B N 1
ATOM 1713 C CA . ASP B 1 13 ? -20.797 -3.361 -6.934 1 98.69 13 ASP B CA 1
ATOM 1714 C C . ASP B 1 13 ? -20.656 -2.361 -5.793 1 98.69 13 ASP B C 1
ATOM 1716 O O . ASP B 1 13 ? -21.531 -1.519 -5.578 1 98.69 13 ASP B O 1
ATOM 1720 N N . ALA B 1 14 ? -19.578 -2.49 -5.051 1 98.75 14 ALA B N 1
ATOM 1721 C CA . ALA B 1 14 ? -19.328 -1.562 -3.953 1 98.75 14 ALA B CA 1
ATOM 1722 C C . ALA B 1 14 ? -19.156 -0.137 -4.473 1 98.75 14 ALA B C 1
ATOM 1724 O O . ALA B 1 14 ? -19.672 0.813 -3.885 1 98.75 14 ALA B O 1
ATOM 1725 N N . THR B 1 15 ? -18.422 0.02 -5.539 1 98.81 15 THR B N 1
ATOM 1726 C CA . THR B 1 15 ? -18.234 1.323 -6.164 1 98.81 15 THR B CA 1
ATOM 1727 C C . THR B 1 15 ? -19.578 1.915 -6.598 1 98.81 15 THR B C 1
ATOM 1729 O O . THR B 1 15 ? -19.844 3.098 -6.375 1 98.81 15 THR B O 1
ATOM 1732 N N . GLU B 1 16 ? -20.438 1.05 -7.184 1 98.38 16 GLU B N 1
ATOM 1733 C CA . GLU B 1 16 ? -21.766 1.492 -7.59 1 98.38 16 GLU B CA 1
ATOM 1734 C C . GLU B 1 16 ? -22.609 1.88 -6.379 1 98.38 16 GLU B C 1
ATOM 1736 O O . GLU B 1 16 ? -23.328 2.873 -6.418 1 98.38 16 GLU B O 1
ATOM 1741 N N . ALA B 1 17 ? -22.484 1.119 -5.363 1 98.62 17 ALA B N 1
ATOM 1742 C CA . ALA B 1 17 ? -23.25 1.39 -4.152 1 98.62 17 ALA B CA 1
ATOM 1743 C C . ALA B 1 17 ? -22.891 2.758 -3.574 1 98.62 17 ALA B C 1
ATOM 1745 O O . ALA B 1 17 ? -23.781 3.502 -3.143 1 98.62 17 ALA B O 1
ATOM 1746 N N . TYR B 1 18 ? -21.641 3.084 -3.506 1 98.62 18 TYR B N 1
ATOM 1747 C CA . TYR B 1 18 ? -21.219 4.395 -3.027 1 98.62 18 TYR B CA 1
ATOM 1748 C C . TYR B 1 18 ? -21.891 5.512 -3.812 1 98.62 18 TYR B C 1
ATOM 1750 O O . TYR B 1 18 ? -22.312 6.52 -3.236 1 98.62 18 TYR B O 1
ATOM 1758 N N . HIS B 1 19 ? -21.984 5.348 -5.152 1 97.88 19 HIS B N 1
ATOM 1759 C CA . HIS B 1 19 ? -22.406 6.426 -6.043 1 97.88 19 HIS B CA 1
ATOM 1760 C C . HIS B 1 19 ? -23.922 6.57 -6.047 1 97.88 19 HIS B C 1
ATOM 1762 O O . HIS B 1 19 ? -24.469 7.434 -6.742 1 97.88 19 HIS B O 1
ATOM 1768 N N . GLN B 1 20 ? -24.594 5.73 -5.211 1 97.38 20 GLN B N 1
ATOM 1769 C CA . GLN B 1 20 ? -26.016 5.965 -4.969 1 97.38 20 GLN B CA 1
ATOM 1770 C C . GLN B 1 20 ? -26.234 7.23 -4.148 1 97.38 20 GLN B C 1
ATOM 1772 O O . GLN B 1 20 ? -27.25 7.906 -4.301 1 97.38 20 GLN B O 1
ATOM 1777 N N . THR B 1 21 ? -25.219 7.617 -3.316 1 97.44 21 THR B N 1
ATOM 1778 C CA . THR B 1 21 ? -25.375 8.789 -2.461 1 97.44 21 THR B CA 1
ATOM 1779 C C . THR B 1 21 ? -24.281 9.812 -2.727 1 97.44 21 THR B C 1
ATOM 1781 O O . THR B 1 21 ? -24.422 10.984 -2.371 1 97.44 21 THR B O 1
ATOM 1784 N N . ASP B 1 22 ? -23.156 9.312 -3.279 1 96.75 22 ASP B N 1
ATOM 1785 C CA . ASP B 1 22 ? -22.016 10.172 -3.561 1 96.75 22 ASP B CA 1
ATOM 1786 C C . ASP B 1 22 ? -21.641 11.008 -2.338 1 96.75 22 ASP B C 1
ATOM 1788 O O . ASP B 1 22 ? -21.453 12.219 -2.445 1 96.75 22 ASP B O 1
ATOM 1792 N N . ASN B 1 23 ? -21.625 10.359 -1.202 1 97 23 ASN B N 1
ATOM 1793 C CA . ASN B 1 23 ? -21.328 11.008 0.071 1 97 23 ASN B CA 1
ATOM 1794 C C . ASN B 1 23 ? -20.344 10.18 0.902 1 97 23 ASN B C 1
ATOM 1796 O O . ASN B 1 23 ? -20.641 9.039 1.261 1 97 23 ASN B O 1
ATOM 1800 N N . VAL B 1 24 ? -19.188 10.766 1.192 1 97.88 24 VAL B N 1
ATOM 1801 C CA . VAL B 1 24 ? -18.062 10.078 1.831 1 97.88 24 VAL B CA 1
ATOM 1802 C C . VAL B 1 24 ? -18.453 9.688 3.256 1 97.88 24 VAL B C 1
ATOM 1804 O O . VAL B 1 24 ? -17.781 8.852 3.873 1 97.88 24 VAL B O 1
ATOM 1807 N N . ASP B 1 25 ? -19.562 10.18 3.766 1 97.88 25 ASP B N 1
ATOM 1808 C CA . ASP B 1 25 ? -19.953 9.906 5.145 1 97.88 25 ASP B CA 1
ATOM 1809 C C . ASP B 1 25 ? -21.062 8.867 5.207 1 97.88 25 ASP B C 1
ATOM 1811 O O . ASP B 1 25 ? -21.531 8.508 6.293 1 97.88 25 ASP B O 1
ATOM 1815 N N . THR B 1 26 ? -21.531 8.406 4.039 1 97.88 26 THR B N 1
ATOM 1816 C CA . THR B 1 26 ? -22.562 7.359 4.027 1 97.88 26 THR B CA 1
ATOM 1817 C C . THR B 1 26 ? -22 6.055 4.578 1 97.88 26 THR B C 1
ATOM 1819 O O . THR B 1 26 ? -20.906 5.625 4.191 1 97.88 26 THR B O 1
ATOM 1822 N N . PRO B 1 27 ? -22.734 5.48 5.562 1 97.25 27 PRO B N 1
ATOM 1823 C CA . PRO B 1 27 ? -22.281 4.176 6.043 1 97.25 27 PRO B CA 1
ATOM 1824 C C . PRO B 1 27 ? -22.25 3.119 4.938 1 97.25 27 PRO B C 1
ATOM 1826 O O . PRO B 1 27 ? -23.109 3.133 4.043 1 97.25 27 PRO B O 1
ATOM 1829 N N . CYS B 1 28 ? -21.312 2.186 4.988 1 98.06 28 CYS B N 1
ATOM 1830 C CA . CYS B 1 28 ? -21.125 1.134 3.994 1 98.06 28 CYS B CA 1
ATOM 1831 C C . CYS B 1 28 ? -22.312 0.18 3.99 1 98.06 28 CYS B C 1
ATOM 1833 O O . CYS B 1 28 ? -22.594 -0.485 4.992 1 98.06 28 CYS B O 1
ATOM 1835 N N . PRO B 1 29 ? -23.094 0.103 2.912 1 98.12 29 PRO B N 1
ATOM 1836 C CA . PRO B 1 29 ? -24.219 -0.828 2.82 1 98.12 29 PRO B CA 1
ATOM 1837 C C . PRO B 1 29 ? -23.797 -2.23 2.391 1 98.12 29 PRO B C 1
ATOM 1839 O O . PRO B 1 29 ? -24.312 -2.762 1.406 1 98.12 29 PRO B O 1
ATOM 1842 N N . ASN B 1 30 ? -22.938 -2.906 3.186 1 98.44 30 ASN B N 1
ATOM 1843 C CA . ASN B 1 30 ? -22.391 -4.215 2.844 1 98.44 30 ASN B CA 1
ATOM 1844 C C . ASN B 1 30 ? -23.484 -5.289 2.822 1 98.44 30 ASN B C 1
ATOM 1846 O O . ASN B 1 30 ? -24.109 -5.562 3.846 1 98.44 30 ASN B O 1
ATOM 1850 N N . PRO B 1 31 ? -23.719 -5.871 1.661 1 98.25 31 PRO B N 1
ATOM 1851 C CA . PRO B 1 31 ? -24.812 -6.844 1.567 1 98.25 31 PRO B CA 1
ATOM 1852 C C . PRO B 1 31 ? -24.391 -8.25 2 1 98.25 31 PRO B C 1
ATOM 1854 O O . PRO B 1 31 ? -25.219 -9.141 2.1 1 98.25 31 PRO B O 1
ATOM 1857 N N . TYR B 1 32 ? -23.094 -8.492 2.279 1 98.19 32 TYR B N 1
ATOM 1858 C CA . TYR B 1 32 ? -22.578 -9.805 2.627 1 98.19 32 TYR B CA 1
ATOM 1859 C C . TYR B 1 32 ? -22.469 -9.977 4.141 1 98.19 32 TYR B C 1
ATOM 1861 O O . TYR B 1 32 ? -22.203 -9.008 4.859 1 98.19 32 TYR B O 1
ATOM 1869 N N . GLY B 1 33 ? -22.719 -11.125 4.613 1 96.5 33 GLY B N 1
ATOM 1870 C CA . GLY B 1 33 ? -22.656 -11.414 6.035 1 96.5 33 GLY B CA 1
ATOM 1871 C C . GLY B 1 33 ? -21.266 -11.25 6.621 1 96.5 33 GLY B C 1
ATOM 1872 O O . GLY B 1 33 ? -20.266 -11.57 5.969 1 96.5 33 GLY B O 1
ATOM 1873 N N . GLU B 1 34 ? -21.203 -10.812 7.828 1 92.62 34 GLU B N 1
ATOM 1874 C CA . GLU B 1 34 ? -19.938 -10.68 8.531 1 92.62 34 GLU B CA 1
ATOM 1875 C C . GLU B 1 34 ? -19.188 -12.008 8.586 1 92.62 34 GLU B C 1
ATOM 1877 O O . GLU B 1 34 ? -19.797 -13.055 8.789 1 92.62 34 GLU B O 1
ATOM 1882 N N . GLY B 1 35 ? -17.859 -11.938 8.43 1 91.19 35 GLY B N 1
ATOM 1883 C CA . GLY B 1 35 ? -17.062 -13.141 8.516 1 91.19 35 GLY B CA 1
ATOM 1884 C C . GLY B 1 35 ? -16.812 -13.789 7.164 1 91.19 35 GLY B C 1
ATOM 1885 O O . GLY B 1 35 ? -15.938 -14.656 7.039 1 91.19 35 GLY B O 1
ATOM 1886 N N . THR B 1 36 ? -17.641 -13.469 6.117 1 96.19 36 THR B N 1
ATOM 1887 C CA . THR B 1 36 ? -17.406 -14.023 4.789 1 96.19 36 THR B CA 1
ATOM 1888 C C . THR B 1 36 ? -16.297 -13.266 4.078 1 96.19 36 THR B C 1
ATOM 1890 O O . THR B 1 36 ? -16.016 -12.109 4.402 1 96.19 36 THR B O 1
ATOM 1893 N N . PHE B 1 37 ? -15.648 -13.922 3.238 1 96.75 37 PHE B N 1
ATOM 1894 C CA . PHE B 1 37 ? -14.602 -13.281 2.447 1 96.75 37 PHE B CA 1
ATOM 1895 C C . PHE B 1 37 ? -15.18 -12.164 1.587 1 96.75 37 PHE B C 1
ATOM 1897 O O . PHE B 1 37 ? -14.555 -11.117 1.421 1 96.75 37 PHE B O 1
ATOM 1904 N N . GLU B 1 38 ? -16.375 -12.352 1.033 1 97.56 38 GLU B N 1
ATOM 1905 C CA . GLU B 1 38 ? -17.062 -11.367 0.206 1 97.56 38 GLU B CA 1
ATOM 1906 C C . GLU B 1 38 ? -17.344 -10.086 0.989 1 97.56 38 GLU B C 1
ATOM 1908 O O . GLU B 1 38 ? -17.281 -8.984 0.432 1 97.56 38 GLU B O 1
ATOM 1913 N N . HIS B 1 39 ? -17.672 -10.258 2.291 1 98.19 39 HIS B N 1
ATOM 1914 C CA . HIS B 1 39 ? -17.875 -9.102 3.16 1 98.19 39 HIS B CA 1
ATOM 1915 C C . HIS B 1 39 ? -16.609 -8.25 3.26 1 98.19 39 HIS B C 1
ATOM 1917 O O . HIS B 1 39 ? -16.688 -7.023 3.184 1 98.19 39 HIS B O 1
ATOM 1923 N N . VAL B 1 40 ? -15.484 -8.938 3.375 1 98.25 40 VAL B N 1
ATOM 1924 C CA . VAL B 1 40 ? -14.195 -8.258 3.475 1 98.25 40 VAL B CA 1
ATOM 1925 C C . VAL B 1 40 ? -13.883 -7.535 2.164 1 98.25 40 VAL B C 1
ATOM 1927 O O . VAL B 1 40 ? -13.453 -6.379 2.172 1 98.25 40 VAL B O 1
ATOM 1930 N N . LEU B 1 41 ? -14.18 -8.164 0.99 1 98.62 41 LEU B N 1
ATOM 1931 C CA . LEU B 1 41 ? -13.898 -7.586 -0.319 1 98.62 41 LEU B CA 1
ATOM 1932 C C . LEU B 1 41 ? -14.75 -6.344 -0.557 1 98.62 41 LEU B C 1
ATOM 1934 O O . LEU B 1 41 ? -14.258 -5.328 -1.048 1 98.62 41 LEU B O 1
ATOM 1938 N N . PHE B 1 42 ? -16.016 -6.402 -0.147 1 98.81 42 PHE B N 1
ATOM 1939 C CA . PHE B 1 42 ? -16.922 -5.27 -0.312 1 98.81 42 PHE B CA 1
ATOM 1940 C C . PHE B 1 42 ? -16.469 -4.09 0.542 1 98.81 42 PHE B C 1
ATOM 1942 O O . PHE B 1 42 ? -16.375 -2.961 0.054 1 98.81 42 PHE B O 1
ATOM 1949 N N . ALA B 1 43 ? -16.188 -4.391 1.763 1 98.62 43 ALA B N 1
ATOM 1950 C CA . ALA B 1 43 ? -15.734 -3.359 2.691 1 98.62 43 ALA B CA 1
ATOM 1951 C C . ALA B 1 43 ? -14.414 -2.746 2.227 1 98.62 43 ALA B C 1
ATOM 1953 O O . ALA B 1 43 ? -14.203 -1.539 2.363 1 98.62 43 ALA B O 1
ATOM 1954 N N . LYS B 1 44 ? -13.586 -3.582 1.738 1 98.69 44 LYS B N 1
ATOM 1955 C CA . LYS B 1 44 ? -12.297 -3.119 1.23 1 98.69 44 LYS B CA 1
ATOM 1956 C C . LYS B 1 44 ? -12.477 -2.102 0.108 1 98.69 44 LYS B C 1
ATOM 1958 O O . LYS B 1 44 ? -11.875 -1.028 0.13 1 98.69 44 LYS B O 1
ATOM 1963 N N . ASN B 1 45 ? -13.336 -2.402 -0.927 1 98.88 45 ASN B N 1
ATOM 1964 C CA . ASN B 1 45 ? -13.562 -1.466 -2.021 1 98.88 45 ASN B CA 1
ATOM 1965 C C . ASN B 1 45 ? -14.289 -0.213 -1.545 1 98.88 45 ASN B C 1
ATOM 1967 O O . ASN B 1 45 ? -14.055 0.882 -2.061 1 98.88 45 ASN B O 1
ATOM 1971 N N . TRP B 1 46 ? -15.133 -0.339 -0.51 1 98.88 46 TRP B N 1
ATOM 1972 C CA . TRP B 1 46 ? -15.82 0.821 0.046 1 98.88 46 TRP B CA 1
ATOM 1973 C C . TRP B 1 46 ? -14.82 1.825 0.616 1 98.88 46 TRP B C 1
ATOM 1975 O O . TRP B 1 46 ? -14.93 3.027 0.363 1 98.88 46 TRP B O 1
ATOM 1985 N N . VAL B 1 47 ? -13.836 1.282 1.32 1 98.69 47 VAL B N 1
ATOM 1986 C CA . VAL B 1 47 ? -12.789 2.137 1.865 1 98.69 47 VAL B CA 1
ATOM 1987 C C . VAL B 1 47 ? -12.055 2.846 0.729 1 98.69 47 VAL B C 1
ATOM 1989 O O . VAL B 1 47 ? -11.789 4.047 0.808 1 98.69 47 VAL B O 1
ATOM 1992 N N . ASP B 1 48 ? -11.781 2.143 -0.412 1 98.62 48 ASP B N 1
ATOM 1993 C CA . ASP B 1 48 ? -11.055 2.707 -1.547 1 98.62 48 ASP B CA 1
ATOM 1994 C C . ASP B 1 48 ? -11.867 3.803 -2.229 1 98.62 48 ASP B C 1
ATOM 1996 O O . ASP B 1 48 ? -11.336 4.859 -2.568 1 98.62 48 ASP B O 1
ATOM 2000 N N . VAL B 1 49 ? -13.164 3.539 -2.439 1 98.38 49 VAL B N 1
ATOM 2001 C CA . VAL B 1 49 ? -14.008 4.508 -3.135 1 98.38 49 VAL B CA 1
ATOM 2002 C C . VAL B 1 49 ? -14.18 5.758 -2.273 1 98.38 49 VAL B C 1
ATOM 2004 O O . VAL B 1 49 ? -14.133 6.883 -2.781 1 98.38 49 VAL B O 1
ATOM 2007 N N . VAL B 1 50 ? -14.352 5.566 -0.976 1 98.56 50 VAL B N 1
ATOM 2008 C CA . VAL B 1 50 ? -14.469 6.703 -0.068 1 98.56 50 VAL B CA 1
ATOM 2009 C C . VAL B 1 50 ? -13.164 7.504 -0.072 1 98.56 50 VAL B C 1
ATOM 2011 O O . VAL B 1 50 ? -13.188 8.734 -0.174 1 98.56 50 VAL B O 1
ATOM 2014 N N . GLN B 1 51 ? -12.078 6.797 -0.005 1 97.88 51 GLN B N 1
ATOM 2015 C CA . GLN B 1 51 ? -10.789 7.477 -0.028 1 97.88 51 GLN B CA 1
ATOM 2016 C C . GLN B 1 51 ? -10.594 8.242 -1.33 1 97.88 51 GLN B C 1
ATOM 2018 O O . GLN B 1 51 ? -10.062 9.359 -1.325 1 97.88 51 GLN B O 1
ATOM 2023 N N . TRP B 1 52 ? -10.938 7.684 -2.465 1 96.75 52 TRP B N 1
ATOM 2024 C CA . TRP B 1 52 ? -10.867 8.328 -3.773 1 96.75 52 TRP B CA 1
ATOM 2025 C C . TRP B 1 52 ? -11.578 9.672 -3.752 1 96.75 52 TRP B C 1
ATOM 2027 O O . TRP B 1 52 ? -11.023 10.68 -4.195 1 96.75 52 TRP B O 1
ATOM 2037 N N . HIS B 1 53 ? -12.773 9.727 -3.178 1 96.5 53 HIS B N 1
ATOM 2038 C CA . HIS B 1 53 ? -13.586 10.938 -3.193 1 96.5 53 HIS B CA 1
ATOM 2039 C C . HIS B 1 53 ? -13.125 11.922 -2.123 1 96.5 53 HIS B C 1
ATOM 2041 O O . HIS B 1 53 ? -13.273 13.141 -2.287 1 96.5 53 HIS B O 1
ATOM 2047 N N . LEU B 1 54 ? -12.477 11.406 -0.974 1 97.12 54 LEU B N 1
ATOM 2048 C CA . LEU B 1 54 ? -11.812 12.305 -0.033 1 97.12 54 LEU B CA 1
ATOM 2049 C C . LEU B 1 54 ? -10.672 13.055 -0.707 1 97.12 54 LEU B C 1
ATOM 2051 O O . LEU B 1 54 ? -10.5 14.258 -0.492 1 97.12 54 LEU B O 1
ATOM 2055 N N . GLU B 1 55 ? -9.938 12.359 -1.531 1 94.25 55 GLU B N 1
A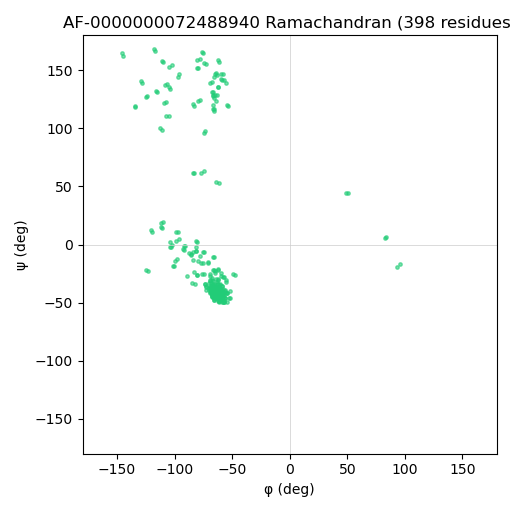TOM 2056 C CA . GLU B 1 55 ? -8.844 12.977 -2.268 1 94.25 55 GLU B CA 1
ATOM 2057 C C . GLU B 1 55 ? -9.359 13.984 -3.289 1 94.25 55 GLU B C 1
ATOM 2059 O O . GLU B 1 55 ? -8.734 15.023 -3.518 1 94.25 55 GLU B O 1
ATOM 2064 N N . ASP B 1 56 ? -10.5 13.695 -3.91 1 93.12 56 ASP B N 1
ATOM 2065 C CA . ASP B 1 56 ? -11.125 14.648 -4.816 1 93.12 56 ASP B CA 1
ATOM 2066 C C . ASP B 1 56 ? -11.477 15.945 -4.094 1 93.12 56 ASP B C 1
ATOM 2068 O O . ASP B 1 56 ? -11.227 17.031 -4.609 1 93.12 56 ASP B O 1
ATOM 2072 N N . LEU B 1 57 ? -12.039 15.812 -2.92 1 94.38 57 LEU B N 1
ATOM 2073 C CA . LEU B 1 57 ? -12.477 16.969 -2.145 1 94.38 57 LEU B CA 1
ATOM 2074 C C . LEU B 1 57 ? -11.289 17.859 -1.786 1 94.38 57 LEU B C 1
ATOM 2076 O O . LEU B 1 57 ? -11.367 19.078 -1.889 1 94.38 57 LEU B O 1
ATOM 2080 N N . ILE B 1 58 ? -10.219 17.25 -1.431 1 95 58 ILE B N 1
ATOM 2081 C CA . ILE B 1 58 ? -9.086 18.047 -0.959 1 95 58 ILE B CA 1
ATOM 2082 C C . ILE B 1 58 ? -8.391 18.719 -2.145 1 95 58 ILE B C 1
ATOM 2084 O O . ILE B 1 58 ? -7.617 19.656 -1.969 1 95 58 ILE B O 1
ATOM 2088 N N . ARG B 1 59 ? -8.625 18.312 -3.334 1 92.06 59 ARG B N 1
ATOM 2089 C CA . ARG B 1 59 ? -7.984 18.859 -4.523 1 92.06 59 ARG B CA 1
ATOM 2090 C C . ARG B 1 59 ? -8.742 20.094 -5.035 1 92.06 59 ARG B C 1
ATOM 2092 O O . ARG B 1 59 ? -8.266 20.781 -5.934 1 92.06 59 ARG B O 1
ATOM 2099 N N . ASP B 1 60 ? -9.883 20.375 -4.492 1 91.88 60 ASP B N 1
ATOM 2100 C CA . ASP B 1 60 ? -10.602 21.609 -4.812 1 91.88 60 ASP B CA 1
ATOM 2101 C C . ASP B 1 60 ? -9.727 22.828 -4.582 1 91.88 60 ASP B C 1
ATOM 2103 O O . ASP B 1 60 ? -9.266 23.078 -3.465 1 91.88 60 ASP B O 1
ATOM 2107 N N . PRO B 1 61 ? -9.484 23.625 -5.656 1 91.5 61 PRO B N 1
ATOM 2108 C CA . PRO B 1 61 ? -8.609 24.797 -5.516 1 91.5 61 PRO B CA 1
ATOM 2109 C C . PRO B 1 61 ? -9.156 25.828 -4.527 1 91.5 61 PRO B C 1
ATOM 2111 O O . PRO B 1 61 ? -8.391 26.609 -3.969 1 91.5 61 PRO B O 1
ATOM 2114 N N . ALA B 1 62 ? -10.477 25.828 -4.262 1 94.56 62 ALA B N 1
ATOM 2115 C CA . ALA B 1 62 ? -11.117 26.828 -3.414 1 94.56 62 ALA B CA 1
ATOM 2116 C C . ALA B 1 62 ? -11.297 26.312 -1.991 1 94.56 62 ALA B C 1
ATOM 2118 O O . ALA B 1 62 ? -11.938 26.969 -1.162 1 94.56 62 ALA B O 1
ATOM 2119 N N . ILE B 1 63 ? -10.68 25.188 -1.669 1 96.25 63 ILE B N 1
ATOM 2120 C CA . ILE B 1 63 ? -10.914 24.594 -0.36 1 96.25 63 ILE B CA 1
ATOM 2121 C C . ILE B 1 63 ? -10.297 25.469 0.728 1 96.25 63 ILE B C 1
ATOM 2123 O O . ILE B 1 63 ? -9.227 26.047 0.534 1 96.25 63 ILE B O 1
ATOM 2127 N N . ASP B 1 64 ? -11.062 25.578 1.794 1 97.81 64 ASP B N 1
ATOM 2128 C CA . ASP B 1 64 ? -10.523 26.234 2.975 1 97.81 64 ASP B CA 1
ATOM 2129 C C . ASP B 1 64 ? -9.359 25.453 3.566 1 97.81 64 ASP B C 1
ATOM 2131 O O . ASP B 1 64 ? -9.477 24.25 3.814 1 97.81 64 ASP B O 1
ATOM 2135 N N . PRO B 1 65 ? -8.219 26.094 3.822 1 97.69 65 PRO B N 1
ATOM 2136 C CA . PRO B 1 65 ? -7.023 25.391 4.301 1 97.69 65 PRO B CA 1
ATOM 2137 C C . PRO B 1 65 ? -7.281 24.609 5.582 1 97.69 65 PRO B C 1
ATOM 2139 O O . PRO B 1 65 ? -6.766 23.484 5.734 1 97.69 65 PRO B O 1
ATOM 2142 N N . ALA B 1 66 ? -8.016 25.156 6.473 1 97.5 66 ALA B N 1
ATOM 2143 C CA . ALA B 1 66 ? -8.312 24.438 7.707 1 97.5 66 ALA B CA 1
ATOM 2144 C C . ALA B 1 66 ? -9.109 23.172 7.422 1 97.5 66 ALA B C 1
ATOM 2146 O O . ALA B 1 66 ? -8.859 22.125 8.023 1 97.5 66 ALA B O 1
ATOM 2147 N N . GLU B 1 67 ? -10.07 23.266 6.547 1 97.44 67 GLU B N 1
ATOM 2148 C CA . GLU B 1 67 ? -10.852 22.094 6.133 1 97.44 67 GLU B CA 1
ATOM 2149 C C . GLU B 1 67 ? -9.977 21.078 5.406 1 97.44 67 GLU B C 1
ATOM 2151 O O . GLU B 1 67 ? -10.141 19.875 5.582 1 97.44 67 GLU B O 1
ATOM 2156 N N . ALA B 1 68 ? -9.039 21.547 4.617 1 97.31 68 ALA B N 1
ATOM 2157 C CA . ALA B 1 68 ? -8.109 20.672 3.902 1 97.31 68 ALA B CA 1
ATOM 2158 C C . ALA B 1 68 ? -7.266 19.859 4.875 1 97.31 68 ALA B C 1
ATOM 2160 O O . ALA B 1 68 ? -7.023 18.672 4.641 1 97.31 68 ALA B O 1
ATOM 2161 N N . LEU B 1 69 ? -6.844 20.5 5.926 1 97.44 69 LEU B N 1
ATOM 2162 C CA . LEU B 1 69 ? -6.02 19.812 6.91 1 97.44 69 LEU B CA 1
ATOM 2163 C C . LEU B 1 69 ? -6.801 18.688 7.582 1 97.44 69 LEU B C 1
ATOM 2165 O O . LEU B 1 69 ? -6.277 17.578 7.77 1 97.44 69 LEU B O 1
ATOM 2169 N N . VAL B 1 70 ? -8.047 18.969 7.922 1 97.12 70 VAL B N 1
ATOM 2170 C CA . VAL B 1 70 ? -8.922 17.953 8.508 1 97.12 70 VAL B CA 1
ATOM 2171 C C . VAL B 1 70 ? -9.078 16.797 7.539 1 97.12 70 VAL B C 1
ATOM 2173 O O . VAL B 1 70 ? -8.992 15.625 7.938 1 97.12 70 VAL B O 1
ATOM 2176 N N . LEU B 1 71 ? -9.336 17.109 6.281 1 97.25 71 LEU B N 1
ATOM 2177 C CA . LEU B 1 71 ? -9.5 16.094 5.258 1 97.25 71 LEU B CA 1
ATOM 2178 C C . LEU B 1 71 ? -8.219 15.273 5.098 1 97.25 71 LEU B C 1
ATOM 2180 O O . LEU B 1 71 ? -8.273 14.055 4.918 1 97.25 71 LEU B O 1
ATOM 2184 N N . LYS B 1 72 ? -7.082 15.961 5.188 1 97.56 72 LYS B N 1
ATOM 2185 C CA . LYS B 1 72 ? -5.809 15.258 5.062 1 97.56 72 LYS B CA 1
ATOM 2186 C C . LYS B 1 72 ? -5.617 14.258 6.191 1 97.56 72 LYS B C 1
ATOM 2188 O O . LYS B 1 72 ? -5.113 13.148 5.969 1 97.56 72 LYS B O 1
ATOM 2193 N N . ARG B 1 73 ? -5.984 14.602 7.434 1 96.56 73 ARG B N 1
ATOM 2194 C CA . ARG B 1 73 ? -5.922 13.664 8.555 1 96.56 73 ARG B CA 1
ATOM 2195 C C . ARG B 1 73 ? -6.848 12.477 8.328 1 96.56 73 ARG B C 1
ATOM 2197 O O . ARG B 1 73 ? -6.484 11.336 8.617 1 96.56 73 ARG B O 1
ATOM 2204 N N . ARG B 1 74 ? -8.062 12.742 7.801 1 97.19 74 ARG B N 1
ATOM 2205 C CA . ARG B 1 74 ? -9.031 11.695 7.492 1 97.19 74 ARG B CA 1
ATOM 2206 C C . ARG B 1 74 ? -8.492 10.742 6.422 1 97.19 74 ARG B C 1
ATOM 2208 O O . ARG B 1 74 ? -8.672 9.531 6.52 1 97.19 74 ARG B O 1
ATOM 2215 N N . ILE B 1 75 ? -7.805 11.281 5.426 1 96.81 75 ILE B N 1
ATOM 2216 C CA . ILE B 1 75 ? -7.223 10.492 4.348 1 96.81 75 ILE B CA 1
ATOM 2217 C C . ILE B 1 75 ? -6.133 9.586 4.91 1 96.81 75 ILE B C 1
ATOM 2219 O O . ILE B 1 75 ? -6.059 8.398 4.562 1 96.81 75 ILE B O 1
ATOM 2223 N N . ASP B 1 76 ? -5.367 10.07 5.832 1 93.88 76 ASP B N 1
ATOM 2224 C CA . ASP B 1 76 ? -4.316 9.266 6.453 1 93.88 76 ASP B CA 1
ATOM 2225 C C . ASP B 1 76 ? -4.91 8.109 7.254 1 93.88 76 ASP B C 1
ATOM 2227 O O . ASP B 1 76 ? -4.414 6.98 7.184 1 93.88 76 ASP B O 1
ATOM 2231 N N . ALA B 1 77 ? -5.891 8.445 8.047 1 94.75 77 ALA B N 1
ATOM 2232 C CA . ALA B 1 77 ? -6.582 7.41 8.805 1 94.75 77 ALA B CA 1
ATOM 2233 C C . ALA B 1 77 ? -7.195 6.363 7.879 1 94.75 77 ALA B C 1
ATOM 2235 O O . ALA B 1 77 ? -7.129 5.164 8.156 1 94.75 77 ALA B O 1
ATOM 2236 N N . SER B 1 78 ? -7.789 6.828 6.773 1 96.81 78 SER B N 1
ATOM 2237 C CA . SER B 1 78 ? -8.383 5.926 5.793 1 96.81 78 SER B CA 1
ATOM 2238 C C . SER B 1 78 ? -7.328 5.02 5.168 1 96.81 78 SER B C 1
ATOM 2240 O O . SER B 1 78 ? -7.586 3.842 4.91 1 96.81 78 SER B O 1
ATOM 2242 N N . ASN B 1 79 ? -6.176 5.531 4.93 1 94.62 79 ASN B N 1
ATOM 2243 C CA . ASN B 1 79 ? -5.082 4.734 4.383 1 94.62 79 ASN B CA 1
ATOM 2244 C C . ASN B 1 79 ? -4.688 3.604 5.328 1 94.62 79 ASN B C 1
ATOM 2246 O O . ASN B 1 79 ? -4.367 2.5 4.883 1 94.62 79 ASN B O 1
ATOM 2250 N N . GLN B 1 80 ? -4.668 3.867 6.605 1 93.31 80 GLN B N 1
ATOM 2251 C CA . GLN B 1 80 ? -4.367 2.816 7.574 1 93.31 80 GLN B CA 1
ATOM 2252 C C . GLN B 1 80 ? -5.438 1.729 7.555 1 93.31 80 GLN B C 1
ATOM 2254 O O . GLN B 1 80 ? -5.121 0.538 7.578 1 93.31 80 GLN B O 1
ATOM 2259 N N . VAL B 1 81 ? -6.742 2.092 7.504 1 95.5 81 VAL B N 1
ATOM 2260 C CA . VAL B 1 81 ? -7.828 1.123 7.414 1 95.5 81 VAL B CA 1
ATOM 2261 C C . VAL B 1 81 ? -7.664 0.276 6.152 1 95.5 81 VAL B C 1
ATOM 2263 O O . VAL B 1 81 ? -7.832 -0.945 6.191 1 95.5 81 VAL B O 1
ATOM 2266 N N . ARG B 1 82 ? -7.301 0.967 5.023 1 97.31 82 ARG B N 1
ATOM 2267 C CA . ARG B 1 82 ? -7.051 0.262 3.77 1 97.31 82 ARG B CA 1
ATOM 2268 C C . ARG B 1 82 ? -5.969 -0.801 3.945 1 97.31 82 ARG B C 1
ATOM 2270 O O . ARG B 1 82 ? -6.156 -1.955 3.557 1 97.31 82 ARG B O 1
ATOM 2277 N N . THR B 1 83 ? -4.914 -0.482 4.602 1 95.06 83 THR B N 1
ATOM 2278 C CA . THR B 1 83 ? -3.799 -1.401 4.805 1 95.06 83 THR B CA 1
ATOM 2279 C C . THR B 1 83 ? -4.207 -2.559 5.711 1 95.06 83 THR B C 1
ATOM 2281 O O . THR B 1 83 ? -3.873 -3.715 5.441 1 95.06 83 THR B O 1
ATOM 2284 N N . ASP B 1 84 ? -4.926 -2.238 6.773 1 93.62 84 ASP B N 1
ATOM 2285 C CA . ASP B 1 84 ? -5.418 -3.27 7.684 1 93.62 84 ASP B CA 1
ATOM 2286 C C . ASP B 1 84 ? -6.285 -4.285 6.945 1 93.62 84 ASP B C 1
ATOM 2288 O O . ASP B 1 84 ? -6.18 -5.492 7.184 1 93.62 84 ASP B O 1
ATOM 2292 N N . MET B 1 85 ? -7.102 -3.783 6.105 1 96.38 85 MET B N 1
ATOM 2293 C CA . MET B 1 85 ? -7.996 -4.66 5.352 1 96.38 85 MET B CA 1
ATOM 2294 C C . MET B 1 85 ? -7.207 -5.535 4.383 1 96.38 85 MET B C 1
ATOM 2296 O O . MET B 1 85 ? -7.527 -6.711 4.199 1 96.38 85 MET B O 1
ATOM 2300 N N . VAL B 1 86 ? -6.18 -5.023 3.715 1 97.06 86 VAL B N 1
ATOM 2301 C CA . VAL B 1 86 ? -5.336 -5.812 2.826 1 97.06 86 VAL B CA 1
ATOM 2302 C C . VAL B 1 86 ? -4.621 -6.902 3.623 1 97.06 86 VAL B C 1
ATOM 2304 O O . VAL B 1 86 ? -4.527 -8.047 3.174 1 97.06 86 VAL B O 1
ATOM 2307 N N . GLU B 1 87 ? -4.191 -6.586 4.836 1 93.81 87 GLU B N 1
ATOM 2308 C CA . GLU B 1 87 ? -3.527 -7.566 5.688 1 93.81 87 GLU B CA 1
ATOM 2309 C C . GLU B 1 87 ? -4.496 -8.664 6.129 1 93.81 87 GLU B C 1
ATOM 2311 O O . GLU B 1 87 ? -4.105 -9.82 6.289 1 93.81 87 GLU B O 1
ATOM 2316 N N . GLN B 1 88 ? -5.727 -8.242 6.34 1 94.19 88 GLN B N 1
ATOM 2317 C CA . GLN B 1 88 ? -6.75 -9.242 6.633 1 94.19 88 GLN B CA 1
ATOM 2318 C C . GLN B 1 88 ? -6.926 -10.203 5.465 1 94.19 88 GLN B C 1
ATOM 2320 O O . GLN B 1 88 ? -7.051 -11.414 5.664 1 94.19 88 GLN B O 1
ATOM 2325 N N . ILE B 1 89 ? -6.918 -9.719 4.27 1 97.12 89 ILE B N 1
ATOM 2326 C CA . ILE B 1 89 ? -7.031 -10.547 3.074 1 97.12 89 ILE B CA 1
ATOM 2327 C C . ILE B 1 89 ? -5.797 -11.438 2.941 1 97.12 89 ILE B C 1
ATOM 2329 O O . ILE B 1 89 ? -5.906 -12.609 2.58 1 97.12 89 ILE B O 1
ATOM 2333 N N . ASP B 1 90 ? -4.621 -10.898 3.277 1 95.69 90 ASP B N 1
ATOM 2334 C CA . ASP B 1 90 ? -3.398 -11.695 3.295 1 95.69 90 ASP B CA 1
ATOM 2335 C C . ASP B 1 90 ? -3.52 -12.867 4.262 1 95.69 90 ASP B C 1
ATOM 2337 O O . ASP B 1 90 ? -3.133 -13.992 3.932 1 95.69 90 ASP B O 1
ATOM 2341 N N . THR B 1 91 ? -4.047 -12.523 5.406 1 92.62 91 THR B N 1
ATOM 2342 C CA . THR B 1 91 ? -4.227 -13.562 6.422 1 92.62 91 THR B CA 1
ATOM 2343 C C . THR B 1 91 ? -5.191 -14.633 5.934 1 92.62 91 THR B C 1
ATOM 2345 O O . THR B 1 91 ? -4.965 -15.828 6.148 1 92.62 91 THR B O 1
ATOM 2348 N N . TYR B 1 92 ? -6.25 -14.242 5.305 1 95 92 TYR B N 1
ATOM 2349 C CA . TYR B 1 92 ? -7.203 -15.188 4.73 1 95 92 TYR B CA 1
ATOM 2350 C C . TYR B 1 92 ? -6.504 -16.156 3.793 1 95 92 TYR B C 1
ATOM 2352 O O . TYR B 1 92 ? -6.684 -17.375 3.906 1 95 92 TYR B O 1
ATOM 2360 N N . PHE B 1 93 ? -5.68 -15.727 2.852 1 96.5 93 PHE B N 1
ATOM 2361 C CA . PHE B 1 93 ? -5.016 -16.578 1.875 1 96.5 93 PHE B CA 1
ATOM 2362 C C . PHE B 1 93 ? -3.945 -17.438 2.543 1 96.5 93 PHE B C 1
ATOM 2364 O O . PHE B 1 93 ? -3.744 -18.594 2.164 1 96.5 93 PHE B O 1
ATOM 2371 N N . ARG B 1 94 ? -3.24 -16.781 3.521 1 93.44 94 ARG B N 1
ATOM 2372 C CA . ARG B 1 94 ? -2.258 -17.562 4.266 1 93.44 94 ARG B CA 1
ATOM 2373 C C . ARG B 1 94 ? -2.908 -18.766 4.93 1 93.44 94 ARG B C 1
ATOM 2375 O O . ARG B 1 94 ? -2.389 -19.875 4.852 1 93.44 94 ARG B O 1
ATOM 2382 N N . ASP B 1 95 ? -4.016 -18.531 5.602 1 93.19 95 ASP B N 1
ATOM 2383 C CA . ASP B 1 95 ? -4.742 -19.609 6.27 1 93.19 95 ASP B CA 1
ATOM 2384 C C . ASP B 1 95 ? -5.297 -20.609 5.258 1 93.19 95 ASP B C 1
ATOM 2386 O O . ASP B 1 95 ? -5.199 -21.812 5.461 1 93.19 95 ASP B O 1
ATOM 2390 N N . LYS B 1 96 ? -5.875 -20.156 4.195 1 94.69 96 LYS B N 1
ATOM 2391 C CA . LYS B 1 96 ? -6.477 -21 3.164 1 94.69 96 LYS B CA 1
ATOM 2392 C C . LYS B 1 96 ? -5.445 -21.953 2.566 1 94.69 96 LYS B C 1
ATOM 2394 O O . LYS B 1 96 ? -5.758 -23.109 2.277 1 94.69 96 LYS B O 1
ATOM 2399 N N . TYR B 1 97 ? -4.195 -21.5 2.424 1 95.75 97 TYR B N 1
ATOM 2400 C CA . TYR B 1 97 ? -3.195 -22.297 1.729 1 95.75 97 TYR B CA 1
ATOM 2401 C C . TYR B 1 97 ? -2.139 -22.812 2.699 1 95.75 97 TYR B C 1
ATOM 2403 O O . TYR B 1 97 ? -1.044 -23.203 2.283 1 95.75 97 TYR B O 1
ATOM 2411 N N . ALA B 1 98 ? -2.381 -22.75 4.004 1 92.44 98 ALA B N 1
ATOM 2412 C CA . ALA B 1 98 ? -1.438 -23.156 5.043 1 92.44 98 ALA B CA 1
ATOM 2413 C C . ALA B 1 98 ? -1.037 -24.625 4.875 1 92.44 98 ALA B C 1
ATOM 2415 O O . ALA B 1 98 ? 0.083 -25 5.215 1 92.44 98 ALA B O 1
ATOM 2416 N N . GLY B 1 99 ? -1.844 -25.406 4.34 1 94.62 99 GLY B N 1
ATOM 2417 C CA . GLY B 1 99 ? -1.581 -26.828 4.219 1 94.62 99 GLY B CA 1
ATOM 2418 C C . GLY B 1 99 ? -0.888 -27.203 2.92 1 94.62 99 GLY B C 1
ATOM 2419 O O . GLY B 1 99 ? -0.535 -28.359 2.707 1 94.62 99 GLY B O 1
ATOM 2420 N N . VAL B 1 100 ? -0.606 -26.281 2.035 1 96.12 100 VAL B N 1
ATOM 2421 C CA . VAL B 1 100 ? 0.013 -26.547 0.743 1 96.12 100 VAL B CA 1
ATOM 2422 C C . VAL B 1 100 ? 1.528 -26.641 0.904 1 96.12 100 VAL B C 1
ATOM 2424 O O . VAL B 1 100 ? 2.16 -25.719 1.431 1 96.12 100 VAL B O 1
ATOM 2427 N N . ALA B 1 101 ? 2.055 -27.75 0.576 1 95.69 101 ALA B N 1
ATOM 2428 C CA . ALA B 1 101 ? 3.504 -27.922 0.608 1 95.69 101 ALA B CA 1
ATOM 2429 C C . ALA B 1 101 ? 4.168 -27.281 -0.603 1 95.69 101 ALA B C 1
ATOM 2431 O O . ALA B 1 101 ? 3.805 -27.562 -1.746 1 95.69 101 ALA B O 1
ATOM 2432 N N . ALA B 1 102 ? 5.113 -26.391 -0.324 1 95.19 102 ALA B N 1
ATOM 2433 C CA . ALA B 1 102 ? 5.852 -25.75 -1.41 1 95.19 102 ALA B CA 1
ATOM 2434 C C . ALA B 1 102 ? 6.73 -26.766 -2.141 1 95.19 102 ALA B C 1
ATOM 2436 O O . ALA B 1 102 ? 7.367 -27.609 -1.511 1 95.19 102 ALA B O 1
ATOM 2437 N N . LEU B 1 103 ? 6.652 -26.766 -3.492 1 97 103 LEU B N 1
ATOM 2438 C CA . LEU B 1 103 ? 7.562 -27.594 -4.285 1 97 103 LEU B CA 1
ATOM 2439 C C . LEU B 1 103 ? 9.008 -27.156 -4.066 1 97 103 LEU B C 1
ATOM 2441 O O . LEU B 1 103 ? 9.266 -26.031 -3.646 1 97 103 LEU B O 1
ATOM 2445 N N . PRO B 1 104 ? 10.016 -28.031 -4.336 1 95.88 104 PRO B N 1
ATOM 2446 C CA . PRO B 1 104 ? 11.422 -27.703 -4.098 1 95.88 104 PRO B CA 1
ATOM 2447 C C . PRO B 1 104 ? 11.898 -26.484 -4.875 1 95.88 104 PRO B C 1
ATOM 2449 O O . PRO B 1 104 ? 12.781 -25.766 -4.414 1 95.88 104 PRO B O 1
ATOM 2452 N N . ASP B 1 105 ? 11.258 -26.188 -5.949 1 94.56 105 ASP B N 1
ATOM 2453 C CA . ASP B 1 105 ? 11.688 -25.062 -6.789 1 94.56 105 ASP B CA 1
ATOM 2454 C C . ASP B 1 105 ? 10.672 -23.922 -6.754 1 94.56 105 ASP B C 1
ATOM 2456 O O . ASP B 1 105 ? 10.648 -23.078 -7.652 1 94.56 105 ASP B O 1
ATOM 2460 N N . ALA B 1 106 ? 9.805 -24 -5.676 1 96.12 106 ALA B N 1
ATOM 2461 C CA . ALA B 1 106 ? 8.789 -22.953 -5.543 1 96.12 106 ALA B CA 1
ATOM 2462 C C . ALA B 1 106 ? 9.438 -21.578 -5.426 1 96.12 106 ALA B C 1
ATOM 2464 O O . ALA B 1 106 ? 10.5 -21.438 -4.824 1 96.12 106 ALA B O 1
ATOM 2465 N N . THR B 1 107 ? 8.844 -20.625 -6.039 1 94.62 107 THR B N 1
ATOM 2466 C CA . THR B 1 107 ? 9.336 -19.25 -5.984 1 94.62 107 THR B CA 1
ATOM 2467 C C . THR B 1 107 ? 8.312 -18.328 -5.316 1 94.62 107 THR B C 1
ATOM 2469 O O . THR B 1 107 ? 7.203 -18.766 -5 1 94.62 107 THR B O 1
ATOM 2472 N N . ILE B 1 108 ? 8.766 -17.156 -4.984 1 94.44 108 ILE B N 1
ATOM 2473 C CA . ILE B 1 108 ? 7.902 -16.172 -4.363 1 94.44 108 ILE B CA 1
ATOM 2474 C C . ILE B 1 108 ? 7.52 -15.102 -5.391 1 94.44 108 ILE B C 1
ATOM 2476 O O . ILE B 1 108 ? 8.352 -14.695 -6.207 1 94.44 108 ILE B O 1
ATOM 2480 N N . ASN B 1 109 ? 6.219 -14.734 -5.469 1 96.69 109 ASN B N 1
ATOM 2481 C CA . ASN B 1 109 ? 5.742 -13.664 -6.34 1 96.69 109 ASN B CA 1
ATOM 2482 C C . ASN B 1 109 ? 6.152 -12.289 -5.812 1 96.69 109 ASN B C 1
ATOM 2484 O O . ASN B 1 109 ? 6.438 -12.133 -4.625 1 96.69 109 ASN B O 1
ATOM 2488 N N . THR B 1 110 ? 6.25 -11.289 -6.629 1 97.06 110 THR B N 1
ATOM 2489 C CA . THR B 1 110 ? 6.727 -9.969 -6.246 1 97.06 110 THR B CA 1
ATOM 2490 C C . THR B 1 110 ? 5.773 -9.312 -5.25 1 97.06 110 THR B C 1
ATOM 2492 O O . THR B 1 110 ? 6.164 -8.406 -4.512 1 97.06 110 THR B O 1
ATOM 2495 N N . GLU B 1 111 ? 4.523 -9.734 -5.219 1 96.94 111 GLU B N 1
ATOM 2496 C CA . GLU B 1 111 ? 3.543 -9.266 -4.242 1 96.94 111 GLU B CA 1
ATOM 2497 C C . GLU B 1 111 ? 2.564 -10.375 -3.867 1 96.94 111 GLU B C 1
ATOM 2499 O O . GLU B 1 111 ? 2.504 -11.406 -4.535 1 96.94 111 GLU B O 1
ATOM 2504 N N . THR B 1 112 ? 1.825 -10.188 -2.779 1 96.94 112 THR B N 1
ATOM 2505 C CA . THR B 1 112 ? 0.829 -11.172 -2.357 1 96.94 112 THR B CA 1
ATOM 2506 C C . THR B 1 112 ? -0.458 -11.016 -3.162 1 96.94 112 THR B C 1
ATOM 2508 O O . THR B 1 112 ? -0.686 -9.977 -3.783 1 96.94 112 THR B O 1
ATOM 2511 N N . PRO B 1 113 ? -1.256 -12.078 -3.195 1 97.44 113 PRO B N 1
ATOM 2512 C CA . PRO B 1 113 ? -2.557 -11.938 -3.854 1 97.44 113 PRO B CA 1
ATOM 2513 C C . PRO B 1 113 ? -3.389 -10.789 -3.277 1 97.44 113 PRO B C 1
ATOM 2515 O O . PRO B 1 113 ? -4.152 -10.148 -4.008 1 97.44 113 PRO B O 1
ATOM 2518 N N . ALA B 1 114 ? -3.258 -10.492 -1.96 1 98 114 ALA B N 1
ATOM 2519 C CA . ALA B 1 114 ? -4.039 -9.445 -1.307 1 98 114 ALA B CA 1
ATOM 2520 C C . ALA B 1 114 ? -3.697 -8.07 -1.874 1 98 114 ALA B C 1
ATOM 2522 O O . ALA B 1 114 ? -4.59 -7.254 -2.123 1 98 114 ALA B O 1
ATOM 2523 N N . TRP B 1 115 ? -2.414 -7.82 -2.145 1 97.88 115 TRP B N 1
ATOM 2524 C CA . TRP B 1 115 ? -1.995 -6.527 -2.676 1 97.88 115 TRP B CA 1
ATOM 2525 C C . TRP B 1 115 ? -2.402 -6.383 -4.141 1 97.88 115 TRP B C 1
ATOM 2527 O O . TRP B 1 115 ? -2.711 -5.281 -4.598 1 97.88 115 TRP B O 1
ATOM 2537 N N . ALA B 1 11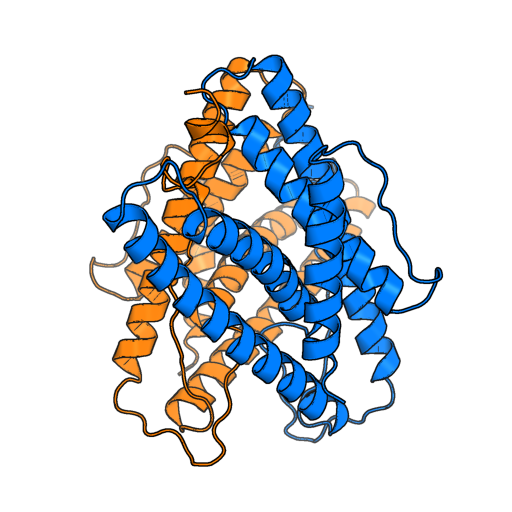6 ? -2.387 -7.492 -4.902 1 98.25 116 ALA B N 1
ATOM 2538 C CA . ALA B 1 116 ? -2.896 -7.473 -6.27 1 98.25 116 ALA B CA 1
ATOM 2539 C C . ALA B 1 116 ? -4.395 -7.184 -6.293 1 98.25 116 ALA B C 1
ATOM 2541 O O . ALA B 1 116 ? -4.879 -6.449 -7.156 1 98.25 116 ALA B O 1
ATOM 2542 N N . LEU B 1 117 ? -5.113 -7.742 -5.32 1 98.69 117 LEU B N 1
ATOM 2543 C CA . LEU B 1 117 ? -6.543 -7.484 -5.199 1 98.69 117 LEU B CA 1
ATOM 2544 C C . LEU B 1 117 ? -6.805 -6.027 -4.836 1 98.69 117 LEU B C 1
ATOM 2546 O O . LEU B 1 117 ? -7.797 -5.441 -5.27 1 98.69 117 LEU B O 1
ATOM 2550 N N . ASP B 1 118 ? -5.914 -5.477 -4.023 1 98.69 118 ASP B N 1
ATOM 2551 C CA . ASP B 1 118 ? -6.012 -4.055 -3.703 1 98.69 118 ASP B CA 1
ATOM 2552 C C . ASP B 1 118 ? -5.945 -3.199 -4.965 1 98.69 118 ASP B C 1
ATOM 2554 O O . ASP B 1 118 ? -6.738 -2.271 -5.137 1 98.69 118 ASP B O 1
ATOM 2558 N N . ARG B 1 119 ? -5.012 -3.479 -5.879 1 98.06 119 ARG B N 1
ATOM 2559 C CA . ARG B 1 119 ? -4.895 -2.754 -7.141 1 98.06 119 ARG B CA 1
ATOM 2560 C C . ARG B 1 119 ? -6.113 -2.99 -8.023 1 98.06 119 ARG B C 1
ATOM 2562 O O . ARG B 1 119 ? -6.531 -2.1 -8.766 1 98.06 119 ARG B O 1
ATOM 2569 N N . LEU B 1 120 ? -6.66 -4.227 -7.965 1 98.62 120 LEU B N 1
ATOM 2570 C CA . LEU B 1 120 ? -7.871 -4.535 -8.719 1 98.62 120 LEU B CA 1
ATOM 2571 C C . LEU B 1 120 ? -9.055 -3.711 -8.211 1 98.62 120 LEU B C 1
ATOM 2573 O O . LEU B 1 120 ? -9.898 -3.275 -9 1 98.62 120 LEU B O 1
ATOM 2577 N N . SER B 1 121 ? -9.047 -3.527 -6.875 1 98.75 121 SER B N 1
ATOM 2578 C CA . SER B 1 121 ? -10.086 -2.709 -6.254 1 98.75 121 SER B CA 1
ATOM 2579 C C . SER B 1 121 ? -10.047 -1.277 -6.777 1 98.75 121 SER B C 1
ATOM 2581 O O . SER B 1 121 ? -11.07 -0.738 -7.203 1 98.75 121 SER B O 1
ATOM 2583 N N . ILE B 1 122 ? -8.867 -0.643 -6.801 1 97.69 122 ILE B N 1
ATOM 2584 C CA . ILE B 1 122 ? -8.734 0.734 -7.262 1 97.69 122 ILE B CA 1
ATOM 2585 C C . ILE B 1 122 ? -9.039 0.81 -8.758 1 97.69 122 ILE B C 1
ATOM 2587 O O . ILE B 1 122 ? -9.594 1.801 -9.234 1 97.69 122 ILE B O 1
ATOM 2591 N N . LEU B 1 123 ? -8.734 -0.258 -9.508 1 97.56 123 LEU B N 1
ATOM 2592 C CA . LEU B 1 123 ? -9.023 -0.318 -10.938 1 97.56 123 LEU B CA 1
ATOM 2593 C C . LEU B 1 123 ? -10.523 -0.267 -11.188 1 97.56 123 LEU B C 1
ATOM 2595 O O . LEU B 1 123 ? -10.977 0.37 -12.141 1 97.56 123 LEU B O 1
ATOM 2599 N N . ALA B 1 124 ? -11.281 -0.923 -10.344 1 98.38 124 ALA B N 1
ATOM 2600 C CA . ALA B 1 124 ? -12.734 -0.882 -10.461 1 98.38 124 ALA B CA 1
ATOM 2601 C C . ALA B 1 124 ? -13.258 0.544 -10.312 1 98.38 124 ALA B C 1
ATOM 2603 O O . ALA B 1 124 ? -14.156 0.962 -11.047 1 98.38 124 ALA B O 1
ATOM 2604 N N . VAL B 1 125 ? -12.664 1.262 -9.391 1 98 125 VAL B N 1
ATOM 2605 C CA . VAL B 1 125 ? -13.062 2.648 -9.18 1 98 125 VAL B CA 1
ATOM 2606 C C . VAL B 1 125 ? -12.703 3.488 -10.398 1 98 125 VAL B C 1
ATOM 2608 O O . VAL B 1 125 ? -13.523 4.273 -10.883 1 98 125 VAL B O 1
ATOM 2611 N N . LYS B 1 126 ? -11.5 3.299 -10.977 1 96.94 126 LYS B N 1
ATOM 2612 C CA . LYS B 1 126 ? -11.055 4.023 -12.164 1 96.94 126 LYS B CA 1
ATOM 2613 C C . LYS B 1 126 ? -11.977 3.76 -13.352 1 96.94 126 LYS B C 1
ATOM 2615 O O . LYS B 1 126 ? -12.336 4.684 -14.078 1 96.94 126 LYS B O 1
ATOM 2620 N N . ILE B 1 127 ? -12.266 2.504 -13.539 1 97.5 127 ILE B N 1
ATOM 2621 C CA . ILE B 1 127 ? -13.102 2.096 -14.656 1 97.5 127 ILE B CA 1
ATOM 2622 C C . ILE B 1 127 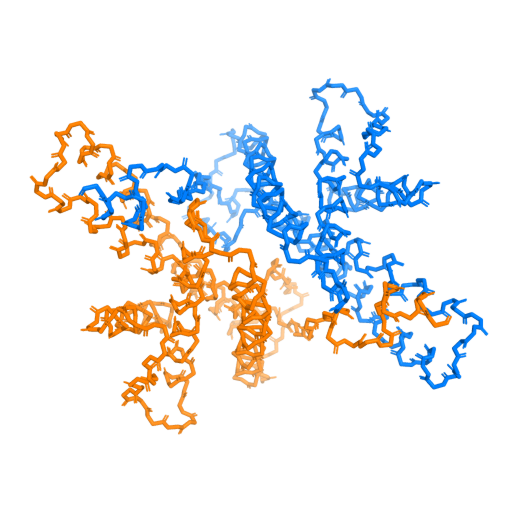? -14.484 2.738 -14.539 1 97.5 127 ILE B C 1
ATOM 2624 O O . ILE B 1 127 ? -15.039 3.221 -15.523 1 97.5 127 ILE B O 1
ATOM 2628 N N . TYR B 1 128 ? -15.039 2.734 -13.344 1 97.69 128 TYR B N 1
ATOM 2629 C CA . TYR B 1 128 ? -16.344 3.365 -13.125 1 97.69 128 TYR B CA 1
ATOM 2630 C C . TYR B 1 128 ? -16.312 4.828 -13.539 1 97.69 128 TYR B C 1
ATOM 2632 O O . TYR B 1 128 ? -17.156 5.281 -14.305 1 97.69 128 TYR B O 1
ATOM 2640 N N . HIS B 1 129 ? -15.336 5.566 -13.094 1 96.06 129 HIS B N 1
ATOM 2641 C CA . HIS B 1 129 ? -15.281 7.004 -13.336 1 96.06 129 HIS B CA 1
ATOM 2642 C C . HIS B 1 129 ? -14.922 7.305 -14.789 1 96.06 129 HIS B C 1
ATOM 2644 O O . HIS B 1 129 ? -15.406 8.289 -15.359 1 96.06 129 HIS B O 1
ATOM 2650 N N . MET B 1 130 ? -14.07 6.441 -15.398 1 95.44 130 MET B N 1
ATOM 2651 C CA . MET B 1 130 ? -13.75 6.637 -16.812 1 95.44 130 MET B CA 1
ATOM 2652 C C . MET B 1 130 ? -14.969 6.383 -17.688 1 95.44 130 MET B C 1
ATOM 2654 O O . MET B 1 130 ? -15.18 7.078 -18.672 1 95.44 130 MET B O 1
ATOM 2658 N N . ASN B 1 131 ? -15.664 5.348 -17.297 1 95.69 131 ASN B N 1
ATOM 2659 C CA . ASN B 1 131 ? -16.906 5.07 -18.016 1 95.69 131 ASN B CA 1
ATOM 2660 C C . ASN B 1 131 ? -17.875 6.242 -17.922 1 95.69 131 ASN B C 1
ATOM 2662 O O . ASN B 1 131 ? -18.5 6.605 -18.922 1 95.69 131 ASN B O 1
ATOM 2666 N N . ALA B 1 132 ? -18 6.836 -16.781 1 93.88 132 ALA B N 1
ATOM 2667 C CA . ALA B 1 132 ? -18.859 7.996 -16.609 1 93.88 132 ALA B CA 1
ATOM 2668 C C . ALA B 1 132 ? -18.453 9.133 -17.531 1 93.88 132 ALA B C 1
ATOM 2670 O O . ALA B 1 132 ? -19.312 9.844 -18.062 1 93.88 132 ALA B O 1
ATOM 2671 N N . GLU B 1 133 ? -17.203 9.344 -17.797 1 92.12 133 GLU B N 1
ATOM 2672 C CA . GLU B 1 133 ? -16.688 10.383 -18.688 1 92.12 133 GLU B CA 1
ATOM 2673 C C . GLU B 1 133 ? -17.094 10.109 -20.141 1 92.12 133 GLU B C 1
ATOM 2675 O O . GLU B 1 133 ? -17.344 11.047 -20.906 1 92.12 133 GLU B O 1
ATOM 2680 N N . THR B 1 134 ? -17.094 8.828 -20.469 1 93.31 134 THR B N 1
ATOM 2681 C CA . THR B 1 134 ? -17.469 8.469 -21.844 1 93.31 134 THR B CA 1
ATOM 2682 C C . THR B 1 134 ? -18.953 8.68 -22.078 1 93.31 134 THR B C 1
ATOM 2684 O O . THR B 1 134 ? -19.406 8.727 -23.234 1 93.31 134 THR B O 1
ATOM 2687 N N . GLU B 1 135 ? -19.656 8.805 -21 1 93.5 135 GLU B N 1
ATOM 2688 C CA . GLU B 1 135 ? -21.109 8.914 -21.109 1 93.5 135 GLU B CA 1
ATOM 2689 C C . GLU B 1 135 ? -21.578 10.359 -20.938 1 93.5 135 GLU B C 1
ATOM 2691 O O . GLU B 1 135 ? -22.766 10.641 -21 1 93.5 135 GLU B O 1
ATOM 2696 N N . ARG B 1 136 ? -20.688 11.195 -20.734 1 89.75 136 ARG B N 1
ATOM 2697 C CA . ARG B 1 136 ? -21.047 12.602 -20.547 1 89.75 136 ARG B CA 1
ATOM 2698 C C . ARG B 1 136 ? -21.703 13.156 -21.797 1 89.75 136 ARG B C 1
ATOM 2700 O O . ARG B 1 136 ? -21.234 12.945 -22.922 1 89.75 136 ARG B O 1
ATOM 2707 N N . THR B 1 137 ? -22.766 13.875 -21.531 1 89.44 137 THR B N 1
ATOM 2708 C CA . THR B 1 137 ? -23.484 14.477 -22.641 1 89.44 137 THR B CA 1
ATOM 2709 C C . THR B 1 137 ? -23.078 15.938 -22.828 1 89.44 137 THR B C 1
ATOM 2711 O O . THR B 1 137 ? -23.375 16.547 -23.859 1 89.44 137 THR B O 1
ATOM 2714 N N . ASP B 1 138 ? -22.391 16.516 -21.906 1 90.25 138 ASP B N 1
ATOM 2715 C CA . ASP B 1 138 ? -21.984 17.922 -21.953 1 90.25 138 ASP B CA 1
ATOM 2716 C C . ASP B 1 138 ? -20.547 18.062 -22.438 1 90.25 138 ASP B C 1
ATOM 2718 O O . ASP B 1 138 ? -20.016 19.188 -22.5 1 90.25 138 ASP B O 1
ATOM 2722 N N . ALA B 1 139 ? -19.938 17.016 -22.781 1 86.56 139 ALA B N 1
ATOM 2723 C CA . ALA B 1 139 ? -18.547 17.031 -23.234 1 86.56 139 ALA B CA 1
ATOM 2724 C C . ALA B 1 139 ? -18.469 16.906 -24.75 1 86.56 139 ALA B C 1
ATOM 2726 O O . ALA B 1 139 ? -19.375 16.359 -25.391 1 86.56 139 ALA B O 1
ATOM 2727 N N . ASP B 1 140 ? -17.438 17.391 -25.359 1 90.12 140 ASP B N 1
ATOM 2728 C CA . ASP B 1 140 ? -17.266 17.328 -26.812 1 90.12 140 ASP B CA 1
ATOM 2729 C C . ASP B 1 140 ? -16.859 15.914 -27.234 1 90.12 140 ASP B C 1
ATOM 2731 O O . ASP B 1 140 ? -16.453 15.102 -26.406 1 90.12 140 ASP B O 1
ATOM 2735 N N . GLU B 1 141 ? -17 15.773 -28.484 1 90.5 141 GLU B N 1
ATOM 2736 C CA . GLU B 1 141 ? -16.75 14.453 -29.047 1 90.5 141 GLU B CA 1
ATOM 2737 C C . GLU B 1 141 ? -15.289 14.039 -28.875 1 90.5 141 GLU B C 1
ATOM 2739 O O . GLU B 1 141 ? -14.992 12.859 -28.688 1 90.5 141 GLU B O 1
ATOM 2744 N N . ALA B 1 142 ? -14.508 15.008 -29.016 1 91.38 142 ALA B N 1
ATOM 2745 C CA . ALA B 1 142 ? -13.078 14.719 -28.859 1 91.38 142 ALA B CA 1
ATOM 2746 C C . ALA B 1 142 ? -12.766 14.211 -27.469 1 91.38 142 ALA B C 1
ATOM 2748 O O . ALA B 1 142 ? -11.984 13.266 -27.297 1 91.38 142 ALA B O 1
ATOM 2749 N N . HIS B 1 143 ? -13.398 14.844 -26.5 1 91.06 143 HIS B N 1
ATOM 2750 C CA . HIS B 1 143 ? -13.25 14.406 -25.125 1 91.06 143 HIS B CA 1
ATOM 2751 C C . HIS B 1 143 ? -13.766 12.977 -24.938 1 91.06 143 HIS B C 1
ATOM 2753 O O . HIS B 1 143 ? -13.07 12.141 -24.359 1 91.06 143 HIS B O 1
ATOM 2759 N N . VAL B 1 144 ? -14.883 12.672 -25.453 1 91.19 144 VAL B N 1
ATOM 2760 C CA . VAL B 1 144 ? -15.5 11.367 -25.312 1 91.19 144 VAL B CA 1
ATOM 2761 C C . VAL B 1 144 ? -14.648 10.297 -25.984 1 91.19 144 VAL B C 1
ATOM 2763 O O . VAL B 1 144 ? -14.43 9.219 -25.422 1 91.19 144 VAL B O 1
ATOM 2766 N N . ALA B 1 145 ? -14.117 10.633 -27.125 1 92.38 145 ALA B N 1
ATOM 2767 C CA . ALA B 1 145 ? -13.289 9.688 -27.859 1 92.38 145 ALA B CA 1
ATOM 2768 C C . ALA B 1 145 ? -12 9.383 -27.109 1 92.38 145 ALA B C 1
ATOM 2770 O O . ALA B 1 145 ? -11.578 8.227 -27.016 1 92.38 145 ALA B O 1
ATOM 2771 N N . ARG B 1 146 ? -11.43 10.422 -26.578 1 92 146 ARG B N 1
ATOM 2772 C CA . ARG B 1 146 ? -10.211 10.25 -25.781 1 92 146 ARG B CA 1
ATOM 2773 C C . ARG B 1 146 ? -10.469 9.383 -24.562 1 92 146 ARG B C 1
ATOM 2775 O O . ARG B 1 146 ? -9.68 8.484 -24.25 1 92 146 ARG B O 1
ATOM 2782 N N . CYS B 1 147 ? -11.641 9.656 -23.891 1 92.88 147 CYS B N 1
ATOM 2783 C CA . CYS B 1 147 ? -11.992 8.906 -22.688 1 92.88 147 CYS B CA 1
ATOM 2784 C C . CYS B 1 147 ? -12.336 7.457 -23.031 1 92.88 147 CYS B C 1
ATOM 2786 O O . CYS B 1 147 ? -12.047 6.547 -22.25 1 92.88 147 CYS B O 1
ATOM 2788 N N . ARG B 1 148 ? -12.883 7.238 -24.188 1 94.5 148 ARG B N 1
ATOM 2789 C CA . ARG B 1 148 ? -13.18 5.875 -24.609 1 94.5 148 ARG B CA 1
ATOM 2790 C C . ARG B 1 148 ? -11.891 5.082 -24.844 1 94.5 148 ARG B C 1
ATOM 2792 O O . ARG B 1 148 ? -11.82 3.9 -24.5 1 94.5 148 ARG B O 1
ATOM 2799 N N . GLY B 1 149 ? -10.938 5.758 -25.453 1 94 149 GLY B N 1
ATOM 2800 C CA . GLY B 1 149 ? -9.641 5.121 -25.625 1 94 149 GLY B CA 1
ATOM 2801 C C . GLY B 1 149 ? -9 4.734 -24.297 1 94 149 GLY B C 1
ATOM 2802 O O . GLY B 1 149 ? -8.477 3.625 -24.156 1 94 149 GLY B O 1
ATOM 2803 N N . LYS B 1 150 ? -9.07 5.621 -23.328 1 93.94 150 LYS B N 1
ATOM 2804 C CA . LYS B 1 150 ? -8.539 5.348 -22 1 93.94 150 LYS B CA 1
ATOM 2805 C C . LYS B 1 150 ? -9.312 4.223 -21.312 1 93.94 150 LYS B C 1
ATOM 2807 O O . LYS B 1 150 ? -8.719 3.371 -20.656 1 93.94 150 LYS B O 1
ATOM 2812 N N . LEU B 1 151 ? -10.672 4.246 -21.484 1 95.38 151 LEU B N 1
ATOM 2813 C CA . LEU B 1 151 ? -11.508 3.205 -20.906 1 95.38 151 LEU B CA 1
ATOM 2814 C C . LEU B 1 151 ? -11.125 1.833 -21.453 1 95.38 151 LEU B C 1
ATOM 2816 O O . LEU B 1 151 ? -11.047 0.86 -20.703 1 95.38 151 LEU B O 1
ATOM 2820 N N . ASP B 1 152 ? -10.844 1.776 -22.734 1 95.88 152 ASP B N 1
ATOM 2821 C CA . ASP B 1 152 ? -10.453 0.516 -23.359 1 95.88 152 ASP B CA 1
ATOM 2822 C C . ASP B 1 152 ? -9.172 -0.031 -22.75 1 95.88 152 ASP B C 1
ATOM 2824 O O . ASP B 1 152 ? -9.055 -1.233 -22.5 1 95.88 152 ASP B O 1
ATOM 2828 N N . ILE B 1 153 ? -8.312 0.8 -22.484 1 94.94 153 ILE B N 1
ATOM 2829 C CA . ILE B 1 153 ? -7.043 0.411 -21.875 1 94.94 153 ILE B CA 1
ATOM 2830 C C . ILE B 1 153 ? -7.289 -0.096 -20.453 1 94.94 153 ILE B C 1
ATOM 2832 O O . ILE B 1 153 ? -6.73 -1.118 -20.047 1 94.94 153 ILE B O 1
ATOM 2836 N N . LEU B 1 154 ? -8.109 0.588 -19.688 1 96.88 154 LEU B N 1
ATOM 2837 C CA . LEU B 1 154 ? -8.43 0.189 -18.328 1 96.88 154 LEU B CA 1
ATOM 2838 C C . LEU B 1 154 ? -9.102 -1.181 -18.297 1 96.88 154 LEU B C 1
ATOM 2840 O O . LEU B 1 154 ? -8.805 -2.002 -17.422 1 96.88 154 LEU B O 1
ATOM 2844 N N . LEU B 1 155 ? -9.969 -1.406 -19.25 1 97.25 155 LEU B N 1
ATOM 2845 C CA . LEU B 1 155 ? -10.656 -2.688 -19.328 1 97.25 155 LEU B CA 1
ATOM 2846 C C . LEU B 1 155 ? -9.688 -3.811 -19.672 1 97.25 155 LEU B C 1
ATOM 2848 O O . LEU B 1 155 ? -9.812 -4.922 -19.156 1 97.25 155 LEU B O 1
ATOM 2852 N N . GLU B 1 156 ? -8.758 -3.502 -20.547 1 96.38 156 GLU B N 1
ATOM 2853 C CA . GLU B 1 156 ? -7.711 -4.477 -20.844 1 96.38 156 GLU B CA 1
ATOM 2854 C C . GLU B 1 156 ? -6.859 -4.773 -19.625 1 96.38 156 GLU B C 1
ATOM 2856 O O . GLU B 1 156 ? -6.516 -5.93 -19.359 1 96.38 156 GLU B O 1
ATOM 2861 N N . GLN B 1 157 ? -6.531 -3.746 -18.828 1 96.12 157 GLN B N 1
ATOM 2862 C CA . GLN B 1 157 ? -5.785 -3.922 -17.578 1 96.12 157 GLN B CA 1
ATOM 2863 C C . GLN B 1 157 ? -6.555 -4.805 -16.594 1 96.12 157 GLN B C 1
ATOM 2865 O O . GLN B 1 157 ? -5.969 -5.672 -15.953 1 96.12 157 GLN B O 1
ATOM 2870 N N . GLU B 1 158 ? -7.848 -4.555 -16.516 1 97.31 158 GLU B N 1
ATOM 2871 C CA . GLU B 1 158 ? -8.688 -5.352 -15.641 1 97.31 158 GLU B CA 1
ATOM 2872 C C . GLU B 1 158 ? -8.641 -6.832 -16.016 1 97.31 158 GLU B C 1
ATOM 2874 O O . GLU B 1 158 ? -8.477 -7.691 -15.148 1 97.31 158 GLU B O 1
ATOM 2879 N N . LYS B 1 159 ? -8.75 -7.129 -17.297 1 96.81 159 LYS B N 1
ATOM 2880 C CA . LYS B 1 159 ? -8.711 -8.508 -17.766 1 96.81 159 LYS B CA 1
ATOM 2881 C C . LYS B 1 159 ? -7.363 -9.156 -17.453 1 96.81 159 LYS B C 1
ATOM 2883 O O . LYS B 1 159 ? -7.312 -10.281 -16.938 1 96.81 159 LYS B O 1
ATOM 2888 N N . ASP B 1 160 ? -6.312 -8.422 -17.719 1 96.5 160 ASP B N 1
ATOM 2889 C CA . ASP B 1 160 ? -4.973 -8.945 -17.484 1 96.5 160 ASP B CA 1
ATOM 2890 C C . ASP B 1 160 ? -4.711 -9.164 -16 1 96.5 160 ASP B C 1
ATOM 2892 O O . ASP B 1 160 ? -4.184 -10.203 -15.602 1 96.5 160 ASP B O 1
ATOM 2896 N N . LEU B 1 161 ? -5.062 -8.195 -15.18 1 97.5 161 LEU B N 1
ATOM 2897 C CA . LEU B 1 161 ? -4.797 -8.289 -13.742 1 97.5 161 LEU B CA 1
ATOM 2898 C C . LEU B 1 161 ? -5.621 -9.398 -13.109 1 97.5 161 LEU B C 1
ATOM 2900 O O . LEU B 1 161 ? -5.117 -10.148 -12.266 1 97.5 161 LEU B O 1
ATOM 2904 N N . THR B 1 162 ? -6.906 -9.531 -13.531 1 97.81 162 THR B N 1
ATOM 2905 C CA . THR B 1 162 ? -7.762 -10.594 -13.031 1 97.81 162 THR B CA 1
ATOM 2906 C C . THR B 1 162 ? -7.18 -11.961 -13.383 1 97.81 162 THR B C 1
ATOM 2908 O O . THR B 1 162 ? -7.078 -12.844 -12.516 1 97.81 162 THR B O 1
ATOM 2911 N N . ALA B 1 163 ? -6.734 -12.094 -14.578 1 96.38 163 ALA B N 1
ATOM 2912 C CA . ALA B 1 163 ? -6.129 -13.352 -15.008 1 96.38 163 ALA B CA 1
ATOM 2913 C C . ALA B 1 163 ? -4.84 -13.633 -14.242 1 96.38 163 ALA B C 1
ATOM 2915 O O . ALA B 1 163 ? -4.59 -14.766 -13.836 1 96.38 163 ALA B O 1
ATOM 2916 N N . ALA B 1 164 ? -4.035 -12.602 -14.055 1 97.25 164 ALA B N 1
ATOM 2917 C CA . ALA B 1 164 ? -2.764 -12.75 -13.344 1 97.25 164 ALA B CA 1
ATOM 2918 C C . ALA B 1 164 ? -2.986 -13.172 -11.898 1 97.25 164 ALA B C 1
ATOM 2920 O O . ALA B 1 164 ? -2.262 -14.016 -11.367 1 97.25 164 ALA B O 1
ATOM 2921 N N . ILE B 1 165 ? -3.961 -12.602 -11.203 1 98.19 165 ILE B N 1
ATOM 2922 C CA . ILE B 1 165 ? -4.27 -12.938 -9.82 1 98.19 165 ILE B CA 1
ATOM 2923 C C . ILE B 1 165 ? -4.738 -14.383 -9.727 1 98.19 165 ILE B C 1
ATOM 2925 O O . ILE B 1 165 ? -4.281 -15.141 -8.859 1 98.19 165 ILE B O 1
ATOM 2929 N N . ASP B 1 166 ? -5.641 -14.781 -10.633 1 97.31 166 ASP B N 1
ATOM 2930 C CA . ASP B 1 166 ? -6.141 -16.156 -10.609 1 97.31 166 ASP B CA 1
ATOM 2931 C C . ASP B 1 166 ? -5.02 -17.156 -10.883 1 97.31 166 ASP B C 1
ATOM 2933 O O . ASP B 1 166 ? -4.98 -18.234 -10.289 1 97.31 166 ASP B O 1
ATOM 2937 N N . MET B 1 167 ? -4.133 -16.812 -11.773 1 95.94 167 MET B N 1
ATOM 2938 C CA . MET B 1 167 ? -2.986 -17.688 -12.039 1 95.94 167 MET B CA 1
ATOM 2939 C C . MET B 1 167 ? -2.07 -17.766 -10.828 1 95.94 167 MET B C 1
ATOM 2941 O O . MET B 1 167 ? -1.556 -18.844 -10.508 1 95.94 167 MET B O 1
ATOM 2945 N N . LEU B 1 168 ? -1.827 -16.641 -10.148 1 97.19 168 LEU B N 1
ATOM 2946 C CA . LEU B 1 168 ? -1.018 -16.641 -8.938 1 97.19 168 LEU B CA 1
ATOM 2947 C C . LEU B 1 168 ? -1.631 -17.547 -7.871 1 97.19 168 LEU B C 1
ATOM 2949 O O . LEU B 1 168 ? -0.928 -18.344 -7.254 1 97.19 168 LEU B O 1
ATOM 2953 N N . LEU B 1 169 ? -2.934 -17.422 -7.68 1 97.12 169 LEU B N 1
ATOM 2954 C CA . LEU B 1 169 ? -3.627 -18.266 -6.699 1 97.12 169 LEU B CA 1
ATOM 2955 C C . LEU B 1 169 ? -3.52 -19.734 -7.07 1 97.12 169 LEU B C 1
ATOM 2957 O O . LEU B 1 169 ? -3.33 -20.578 -6.195 1 97.12 169 LEU B O 1
ATOM 2961 N N . ALA B 1 170 ? -3.615 -20.016 -8.336 1 96.56 170 ALA B N 1
ATOM 2962 C CA . ALA B 1 170 ? -3.463 -21.406 -8.797 1 96.56 170 ALA B CA 1
ATOM 2963 C C . ALA B 1 170 ? -2.053 -21.922 -8.523 1 96.56 170 ALA B C 1
ATOM 2965 O O . ALA B 1 170 ? -1.873 -23.078 -8.141 1 96.56 170 ALA B O 1
ATOM 2966 N N . ASP B 1 171 ? -1.052 -21.094 -8.742 1 96.5 171 ASP B N 1
ATOM 2967 C CA . ASP B 1 171 ? 0.335 -21.469 -8.492 1 96.5 171 ASP B CA 1
ATOM 2968 C C . ASP B 1 171 ? 0.568 -21.734 -7.004 1 96.5 171 ASP B C 1
ATOM 2970 O O . ASP B 1 171 ? 1.311 -22.656 -6.641 1 96.5 171 ASP B O 1
ATOM 2974 N N . ILE B 1 172 ? -0.025 -20.953 -6.16 1 96.81 172 ILE B N 1
ATOM 2975 C CA . ILE B 1 172 ? 0.099 -21.141 -4.719 1 96.81 172 ILE B CA 1
ATOM 2976 C C . ILE B 1 172 ? -0.582 -22.453 -4.312 1 96.81 172 ILE B C 1
ATOM 2978 O O . ILE B 1 172 ? -0.016 -23.234 -3.553 1 96.81 172 ILE B O 1
ATOM 2982 N N . GLU B 1 173 ? -1.77 -22.656 -4.867 1 96.31 173 GLU B N 1
ATOM 2983 C CA . GLU B 1 173 ? -2.529 -23.859 -4.562 1 96.31 173 GLU B CA 1
ATOM 2984 C C . GLU B 1 173 ? -1.777 -25.109 -5.004 1 96.31 173 GLU B C 1
ATOM 2986 O O . GLU B 1 173 ? -1.874 -26.156 -4.363 1 96.31 173 GLU B O 1
ATOM 2991 N N . ALA B 1 174 ? -0.958 -25.016 -6.062 1 96.94 174 ALA B N 1
ATOM 2992 C CA . ALA B 1 174 ? -0.235 -26.156 -6.629 1 96.94 174 ALA B CA 1
ATOM 2993 C C . ALA B 1 174 ? 1.155 -26.281 -6.012 1 96.94 174 ALA B C 1
ATOM 2995 O O . ALA B 1 174 ? 1.893 -27.219 -6.316 1 96.94 174 ALA B O 1
ATOM 2996 N N . GLY B 1 175 ? 1.521 -25.328 -5.152 1 97.56 175 GLY B N 1
ATOM 2997 C CA . GLY B 1 175 ? 2.809 -25.375 -4.48 1 97.56 175 GLY B CA 1
ATOM 2998 C C . GLY B 1 175 ? 3.945 -24.828 -5.316 1 97.56 175 GLY B C 1
ATOM 2999 O O . GLY B 1 175 ? 5.113 -24.922 -4.93 1 97.56 175 GLY B O 1
ATOM 3000 N N . ARG B 1 176 ? 3.623 -24.266 -6.52 1 96.38 176 ARG B N 1
ATOM 3001 C CA . ARG B 1 176 ? 4.645 -23.688 -7.391 1 96.38 176 ARG B CA 1
ATOM 3002 C C . ARG B 1 176 ? 5.129 -22.344 -6.855 1 96.38 176 ARG B C 1
ATOM 3004 O O . ARG B 1 176 ? 6.246 -21.922 -7.152 1 96.38 176 ARG B O 1
ATOM 3011 N N . LYS B 1 177 ? 4.238 -21.688 -6.059 1 96.38 177 LYS B N 1
ATOM 3012 C CA . LYS B 1 177 ? 4.578 -20.469 -5.344 1 96.38 177 LYS B CA 1
ATOM 3013 C C . LYS B 1 177 ? 4.207 -20.562 -3.867 1 96.38 177 LYS B C 1
ATOM 3015 O O . LYS B 1 177 ? 3.217 -21.219 -3.514 1 96.38 177 LYS B O 1
ATOM 3020 N N . TYR B 1 178 ? 5.051 -20.047 -3.08 1 94.31 178 TYR B N 1
ATOM 3021 C CA . TYR B 1 178 ? 4.707 -19.984 -1.664 1 94.31 178 TYR B CA 1
ATOM 3022 C C . TYR B 1 178 ? 4.469 -18.547 -1.215 1 94.31 178 TYR B C 1
ATOM 3024 O O . TYR B 1 178 ? 4.91 -17.609 -1.875 1 94.31 178 TYR B O 1
ATOM 3032 N N . MET B 1 179 ? 3.732 -18.406 -0.124 1 90.69 179 MET B N 1
ATOM 3033 C CA . MET B 1 179 ? 3.352 -17.078 0.37 1 90.69 179 MET B CA 1
ATOM 3034 C C . MET B 1 179 ? 4.117 -16.734 1.641 1 90.69 179 MET B C 1
ATOM 3036 O O . MET B 1 179 ? 4.363 -17.594 2.48 1 90.69 179 MET B O 1
ATOM 3040 N N . LYS B 1 180 ? 4.559 -15.531 1.678 1 87.94 180 LYS B N 1
ATOM 3041 C CA . LYS B 1 180 ? 5.023 -14.883 2.9 1 87.94 180 LYS B CA 1
ATOM 3042 C C . LYS B 1 180 ? 4.273 -13.578 3.156 1 87.94 180 LYS B C 1
ATOM 3044 O O . LYS B 1 180 ? 4 -12.82 2.223 1 87.94 180 LYS B O 1
ATOM 3049 N N . VAL B 1 181 ? 3.732 -13.508 4.414 1 82.06 181 VAL B N 1
ATOM 3050 C CA . VAL B 1 181 ? 2.957 -12.312 4.754 1 82.06 181 VAL B CA 1
ATOM 3051 C C . VAL B 1 181 ? 3.732 -11.461 5.758 1 82.06 181 VAL B C 1
ATOM 3053 O O . VAL B 1 181 ? 4.227 -11.977 6.766 1 82.06 181 VAL B O 1
ATOM 3056 N N . TYR B 1 182 ? 3.936 -10.219 5.254 1 80.12 182 TYR B N 1
ATOM 3057 C CA . TYR B 1 182 ? 4.59 -9.258 6.133 1 80.12 182 TYR B CA 1
ATOM 3058 C C . TYR B 1 182 ? 3.654 -8.102 6.477 1 80.12 182 TYR B C 1
ATOM 3060 O O . TYR B 1 182 ? 2.836 -7.695 5.648 1 80.12 182 TYR B O 1
ATOM 3068 N N . ARG B 1 183 ? 3.5 -7.727 7.742 1 77.06 183 ARG B N 1
ATOM 3069 C CA . ARG B 1 183 ? 2.746 -6.527 8.094 1 77.06 183 ARG B CA 1
ATOM 3070 C C . ARG B 1 183 ? 3.43 -5.277 7.551 1 77.06 183 ARG B C 1
ATOM 3072 O O . ARG B 1 183 ? 4.648 -5.262 7.352 1 77.06 183 ARG B O 1
ATOM 3079 N N . GLN B 1 184 ? 2.502 -4.32 7.215 1 72.94 184 GLN B N 1
ATOM 3080 C CA . GLN B 1 184 ? 3.061 -3.064 6.73 1 72.94 184 GLN B CA 1
ATOM 3081 C C . GLN B 1 184 ? 3.664 -2.252 7.871 1 72.94 184 GLN B C 1
ATOM 3083 O O . GLN B 1 184 ? 3.035 -2.078 8.914 1 72.94 184 GLN B O 1
ATOM 3088 N N . MET B 1 185 ? 4.867 -2.244 8.188 1 72.81 185 MET B N 1
ATOM 3089 C CA . MET B 1 185 ? 5.652 -1.537 9.195 1 72.81 185 MET B CA 1
ATOM 3090 C C . MET B 1 185 ? 5.59 -0.029 8.977 1 72.81 185 MET B C 1
ATOM 3092 O O . MET B 1 185 ? 6.625 0.636 8.914 1 72.81 185 MET B O 1
ATOM 3096 N N . LYS B 1 186 ? 4.133 0.496 8.891 1 70.5 186 LYS B N 1
ATOM 3097 C CA . LYS B 1 186 ? 4.02 1.944 8.742 1 70.5 186 LYS B CA 1
ATOM 3098 C C . LYS B 1 186 ? 4.57 2.668 9.969 1 70.5 186 LYS B C 1
ATOM 3100 O O . LYS B 1 186 ? 4.223 2.33 11.102 1 70.5 186 LYS B O 1
ATOM 3105 N N . MET B 1 187 ? 5.531 3.549 9.773 1 69.44 187 MET B N 1
ATOM 3106 C CA . MET B 1 187 ? 6.27 4.148 10.883 1 69.44 187 MET B CA 1
ATOM 3107 C C . MET B 1 187 ? 5.508 5.328 11.469 1 69.44 187 MET B C 1
ATOM 3109 O O . MET B 1 187 ? 5.676 5.66 12.648 1 69.44 187 MET B O 1
ATOM 3113 N N . TYR B 1 188 ? 4.578 5.996 10.672 1 64.94 188 TYR B N 1
ATOM 3114 C CA . TYR B 1 188 ? 3.936 7.199 11.18 1 64.94 188 TYR B CA 1
ATOM 3115 C C . TYR B 1 188 ? 2.768 6.848 12.094 1 64.94 188 TYR B C 1
ATOM 3117 O O . TYR B 1 188 ? 2.213 7.719 12.773 1 64.94 188 TYR B O 1
ATOM 3125 N N . ASN B 1 189 ? 2.422 5.586 12.211 1 67.88 189 ASN B N 1
ATOM 3126 C CA . ASN B 1 189 ? 1.344 5.141 13.086 1 67.88 189 ASN B CA 1
ATOM 3127 C C . ASN B 1 189 ? 1.828 4.957 14.523 1 67.88 189 ASN B C 1
ATOM 3129 O O . ASN B 1 189 ? 1.02 4.824 15.445 1 67.88 189 ASN B O 1
ATOM 3133 N N . ASP B 1 190 ? 3.088 4.961 14.609 1 66.25 190 ASP B N 1
ATOM 3134 C CA . ASP B 1 190 ? 3.713 4.91 15.93 1 66.25 190 ASP B CA 1
ATOM 3135 C C . ASP B 1 190 ? 4.434 6.215 16.25 1 66.25 190 ASP B C 1
ATOM 3137 O O . ASP B 1 190 ? 5.547 6.449 15.773 1 66.25 190 ASP B O 1
ATOM 3141 N N . PRO B 1 191 ? 3.752 7.082 17.062 1 67.25 191 PRO B N 1
ATOM 3142 C CA . PRO B 1 191 ? 4.359 8.383 17.375 1 67.25 191 PRO B CA 1
ATOM 3143 C C . PRO B 1 191 ? 5.805 8.258 17.844 1 67.25 191 PRO B C 1
ATOM 3145 O O . PRO B 1 191 ? 6.594 9.195 17.688 1 67.25 191 PRO B O 1
ATOM 3148 N N . ALA B 1 192 ? 6.164 7.074 18.406 1 68.5 192 ALA B N 1
ATOM 3149 C CA . ALA B 1 192 ? 7.508 6.895 18.953 1 68.5 192 ALA B CA 1
ATOM 3150 C C . ALA B 1 192 ? 8.531 6.707 17.844 1 68.5 192 ALA B C 1
ATOM 3152 O O . ALA B 1 192 ? 9.734 6.832 18.062 1 68.5 192 ALA B O 1
ATOM 3153 N N . THR B 1 193 ? 8.023 6.609 16.594 1 70.19 193 THR B N 1
ATOM 3154 C CA . THR B 1 193 ? 8.953 6.355 15.492 1 70.19 193 THR B CA 1
ATOM 3155 C C . THR B 1 193 ? 8.898 7.484 14.469 1 70.19 193 THR B C 1
ATOM 3157 O O . THR B 1 193 ? 9.438 7.352 13.367 1 70.19 193 THR B O 1
ATOM 3160 N N . ASN B 1 194 ? 8.242 8.508 14.844 1 67 194 ASN B N 1
ATOM 3161 C CA . ASN B 1 194 ? 8.172 9.656 13.953 1 67 194 ASN B CA 1
ATOM 3162 C C . ASN B 1 194 ? 9.078 10.789 14.438 1 67 194 ASN B C 1
ATOM 3164 O O . ASN B 1 194 ? 8.742 11.492 15.391 1 67 194 ASN B O 1
ATOM 3168 N N . PRO B 1 195 ? 10.164 11.055 13.688 1 63.59 195 PRO B N 1
ATOM 3169 C CA . PRO B 1 195 ? 11.133 12.031 14.18 1 63.59 195 PRO B CA 1
ATOM 3170 C C . PRO B 1 195 ? 10.539 13.43 14.328 1 63.59 195 PRO B C 1
ATOM 3172 O O . PRO B 1 195 ? 10.984 14.203 15.18 1 63.59 195 PRO B O 1
ATOM 3175 N N . VAL B 1 196 ? 9.578 13.742 13.5 1 63.97 196 VAL B N 1
ATOM 3176 C CA . VAL B 1 196 ? 8.977 15.062 13.602 1 63.97 196 VAL B CA 1
ATOM 3177 C C . VAL B 1 196 ? 8.195 15.172 14.914 1 63.97 196 VAL B C 1
ATOM 3179 O O . VAL B 1 196 ? 8.125 16.25 15.508 1 63.97 196 VAL B O 1
ATOM 3182 N N . LEU B 1 197 ? 7.711 14.031 15.359 1 64.88 197 LEU B N 1
ATOM 3183 C CA . LEU B 1 197 ? 6.875 14.039 16.562 1 64.88 197 LEU B CA 1
ATOM 3184 C C . LEU B 1 197 ? 7.73 13.984 17.812 1 64.88 197 LEU B C 1
ATOM 3186 O O . LEU B 1 197 ? 7.406 14.625 18.828 1 64.88 197 LEU B O 1
ATOM 3190 N N . TYR B 1 198 ? 8.898 13.266 17.688 1 62.5 198 TYR B N 1
ATOM 3191 C CA . TYR B 1 198 ? 9.656 13.188 18.938 1 62.5 198 TYR B CA 1
ATOM 3192 C C . TYR B 1 198 ? 10.82 14.172 18.922 1 62.5 198 TYR B C 1
ATOM 3194 O O . TYR B 1 198 ? 11.453 14.398 19.953 1 62.5 198 TYR B O 1
ATOM 3202 N N . ALA B 1 199 ? 11.25 14.68 17.766 1 56.16 199 ALA B N 1
ATOM 3203 C CA . ALA B 1 199 ? 12.297 15.695 17.766 1 56.16 199 ALA B CA 1
ATOM 3204 C C . ALA B 1 199 ? 11.812 16.984 18.422 1 56.16 199 ALA B C 1
ATOM 3206 O O . ALA B 1 199 ? 12.617 17.781 18.906 1 56.16 199 ALA B O 1
ATOM 3207 N N . LYS B 1 200 ? 10.547 17.266 18.516 1 50.81 200 LYS B N 1
ATOM 3208 C CA . LYS B 1 200 ? 10.039 18.469 19.172 1 50.81 200 LYS B CA 1
ATOM 3209 C C . LYS B 1 200 ? 9.984 18.281 20.688 1 50.81 200 LYS B C 1
ATOM 3211 O O . LYS B 1 200 ? 9.68 19.219 21.422 1 50.81 200 LYS B O 1
ATOM 3216 N N . LYS B 1 201 ? 10.312 17.203 21.141 1 46.97 201 LYS B N 1
ATOM 3217 C CA . LYS B 1 201 ? 10.344 17.125 22.609 1 46.97 201 LYS B CA 1
ATOM 3218 C C . LYS B 1 201 ? 11.742 17.406 23.141 1 46.97 201 LYS B C 1
ATOM 3220 O O . LYS B 1 201 ? 12.7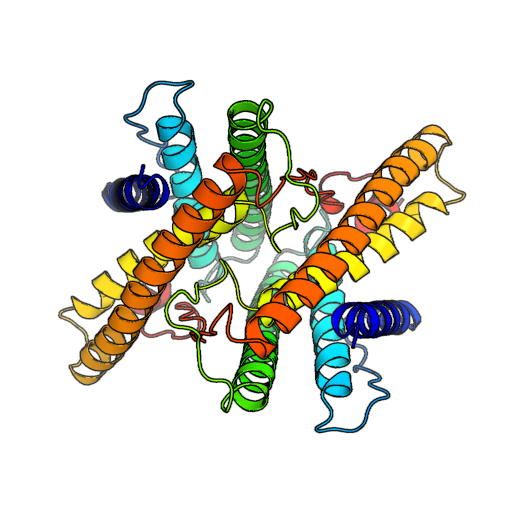42 17.016 22.531 1 46.97 201 LYS B O 1
#

Secondary structure (DSSP, 8-state):
--HHHHHHHHHHHHHHHHTTTT-TTSPP---SPTTSHHHHHHHHHHHHHHHHHHHHHHT-TT--HHHHHHHHHHHHHHHHHHHHHHHHHHHHHHHHTTTPPPPTT-B--SS-HHHHHHHHHHHHHHHHHHHHHHT-SSS-HHHHHHHHHHHHHHHHHHHHHHHHHHHHHHHHHTTSB---------STTSGGG-HHHHHT-/--HHHHHHHHHHHHHHHHTTTT-TTS-----SPTTSHHHHHHHHHHHHHHHHHHHHHHT-TT--HHHHHHHHHHHHHHHHHHHHHHHHHHHHHHHHTTTPPPPTT-B--SS-HHHHHHHHHHHHHHHHHHHHHHT-SSS-HHHHHHHHHHHHHHHHHHHHHHHHHHHHHHHHHTTSB---------STTSGGG-HHHHTT-

Radius of gyration: 21.5 Å; Cα contacts (8 Å, |Δi|>4): 453; chains: 2; bounding box: 52×55×55 Å

InterPro domains:
  IPR025350 Protein of unknown function DUF4254 [PF14063] (39-181)

Sequence (402 aa):
MELAKKAFRIFADATEAYHQTDNVDTPCPNPYGEGTFEHVLFAKNWVDVVQWHLEDLIRDPAIDPAEALVLKRRIDASNQVRTDMVEQIDTYFRDKYAGVAALPDATINTETPAWALDRLSILAVKIYHMNAETERTDADEAHVARCRGKLDILLEQEKDLTAAIDMLLADIEAGRKYMKVYRQMKMYNDPATNPVLYAKKMELAKKAFRIFADATEAYHQTDNVDTPCPNPYGEGTFEHVLFAKNWVDVVQWHLEDLIRDPAIDPAEALVLKRRIDASNQVRTDMVEQIDTYFRDKYAGVAALPDATINTETPAWALDRLSILAVKIYHMNAETERTDADEAHVARCRGKLDILLEQEKDLTAAIDMLLADIEAGRKYMKVYRQMKMYNDPATNPVLYAKK